Protein AF-A0A7E5X077-F1 (afdb_monomer_lite)

pLDDT: mean 80.75, std 19.99, range [24.0, 97.94]

Secondary structure (DSSP, 8-state):
--------------PPP--PPPPPPPP--HHHHHHHHHHHTT---HHHHHHHHHS-HHHHHHHHHHTHHHHHHHHTS----THHHHHHHHHHHHHHT-S-HHHHHHHHHHHHTSTHHHHHHHHHHHGGG---GGGGHHHHH-HHHHHHHHHHHHHHHHHH-HHHIIIIIHHHHHHIIIIIHHHHHHHH-----HHHHHHHHHHHHHHHHHHHHHHHHHHHHHHH-----TTSPPSS-GGGS-SSPPHHHHTTPPP--PPP--SS--SSHHHHHHHHHHHHHHHHHHHHHHHHHHHHH-TT-S--SS-----SEEEEEEEEETTEEEEEEEE-TTT-TTGGGS-TTT--TT-TT-EEEE-SSTTSS-EEEEEEE--HHHHHTTEEEEEETTTTT---

InterPro domains:
  IPR057373 ZNFX1 domain [PF25396] (303-385)

Structure (mmCIF, N/CA/C/O backbone):
data_AF-A0A7E5X077-F1
#
_entry.id   AF-A0A7E5X077-F1
#
loop_
_atom_site.group_PDB
_atom_site.id
_atom_site.type_symbol
_atom_site.label_atom_id
_atom_site.label_alt_id
_atom_site.label_comp_id
_atom_site.label_asym_id
_atom_site.label_entity_id
_atom_site.label_seq_id
_atom_site.pdbx_PDB_ins_code
_atom_site.Cartn_x
_atom_site.Cartn_y
_atom_site.Cartn_z
_atom_site.occupancy
_atom_site.B_iso_or_equiv
_atom_site.auth_seq_id
_atom_site.auth_comp_id
_atom_site.auth_asym_id
_atom_site.auth_atom_id
_atom_site.pdbx_PDB_model_num
ATOM 1 N N . MET A 1 1 ? -39.818 -52.164 -75.917 1.00 30.83 1 MET A N 1
ATOM 2 C CA . MET A 1 1 ? -39.003 -53.339 -75.539 1.00 30.83 1 MET A CA 1
ATOM 3 C C . MET A 1 1 ? -37.627 -52.846 -75.105 1.00 30.83 1 MET A C 1
ATOM 5 O O . MET A 1 1 ? -37.094 -51.993 -75.797 1.00 30.83 1 MET A O 1
ATOM 9 N N . PHE A 1 2 ? -37.184 -53.292 -73.920 1.00 27.59 2 PHE A N 1
ATOM 10 C CA . PHE A 1 2 ? -35.877 -53.177 -73.228 1.00 27.59 2 PHE A CA 1
ATOM 11 C C . PHE A 1 2 ? -34.797 -52.234 -73.817 1.00 27.59 2 PHE A C 1
ATOM 13 O O . PHE A 1 2 ? -34.389 -52.393 -74.955 1.00 27.59 2 PHE A O 1
ATOM 20 N N . SER A 1 3 ? -34.415 -51.160 -73.100 1.00 25.28 3 SER A N 1
ATOM 21 C CA . SER A 1 3 ? -33.284 -51.082 -72.127 1.00 25.28 3 SER A CA 1
ATOM 22 C C . SER A 1 3 ? -31.911 -51.091 -72.828 1.00 25.28 3 SER A C 1
ATOM 24 O O . SER A 1 3 ? -31.659 -51.975 -73.623 1.00 25.28 3 SER A O 1
ATOM 26 N N . SER A 1 4 ? -30.941 -50.197 -72.610 1.00 26.70 4 SER A N 1
ATOM 27 C CA . SER A 1 4 ? -30.730 -49.156 -71.596 1.00 26.70 4 SER A CA 1
ATOM 28 C C . SER A 1 4 ? -29.609 -48.207 -72.076 1.00 26.70 4 SER A C 1
ATOM 30 O O . SER A 1 4 ? -28.494 -48.650 -72.323 1.00 26.70 4 SER A O 1
ATOM 32 N N . ARG A 1 5 ? -29.980 -46.923 -72.226 1.00 29.06 5 ARG A N 1
ATOM 33 C CA . ARG A 1 5 ? -29.255 -45.621 -72.156 1.00 29.06 5 ARG A CA 1
ATOM 34 C C . ARG A 1 5 ? -27.719 -45.699 -71.971 1.00 29.06 5 ARG A C 1
ATOM 36 O O . ARG A 1 5 ? -27.280 -46.231 -70.962 1.00 29.06 5 ARG A O 1
ATOM 43 N N . GLY A 1 6 ? -26.835 -45.189 -72.842 1.00 28.83 6 GLY A N 1
ATOM 44 C CA . GLY A 1 6 ? -26.849 -43.981 -73.697 1.00 28.83 6 GLY A CA 1
ATOM 45 C C . GLY A 1 6 ? -26.054 -42.857 -72.997 1.00 28.83 6 GLY A C 1
ATOM 46 O O . GLY A 1 6 ? -26.571 -42.310 -72.031 1.00 28.83 6 GLY A O 1
ATOM 47 N N . ALA A 1 7 ? -24.744 -42.681 -73.262 1.00 28.83 7 ALA A N 1
ATOM 48 C CA . ALA A 1 7 ? -24.135 -41.818 -74.311 1.00 28.83 7 ALA A CA 1
ATOM 49 C C . ALA A 1 7 ? -24.302 -40.309 -73.985 1.00 28.83 7 ALA A C 1
ATOM 51 O O . ALA A 1 7 ? -25.375 -39.917 -73.555 1.00 28.83 7 ALA A O 1
ATOM 52 N N . THR A 1 8 ? -23.373 -39.355 -74.127 1.00 28.45 8 THR A N 1
ATOM 53 C CA . THR A 1 8 ? -22.079 -39.182 -74.824 1.00 28.45 8 THR A CA 1
ATOM 54 C C . THR A 1 8 ? -21.565 -37.777 -74.439 1.00 28.45 8 THR A C 1
ATOM 56 O O . THR A 1 8 ? -22.370 -36.860 -74.329 1.00 28.45 8 THR A O 1
ATOM 59 N N . GLY A 1 9 ? -20.255 -37.553 -74.305 1.00 27.02 9 GLY A N 1
ATOM 60 C CA . GLY A 1 9 ? -19.552 -36.605 -75.192 1.00 27.02 9 GLY A CA 1
ATOM 61 C C . GLY A 1 9 ? -19.178 -35.235 -74.572 1.00 27.02 9 GLY A C 1
ATOM 62 O O . GLY A 1 9 ? -19.733 -34.872 -73.540 1.00 27.02 9 GLY A O 1
ATOM 63 N N . PRO A 1 10 ? -18.196 -34.500 -75.145 1.00 42.25 10 PRO A N 1
ATOM 64 C CA . PRO A 1 10 ? -17.281 -33.637 -74.385 1.00 42.25 10 PRO A CA 1
ATOM 65 C C . PRO A 1 10 ? -17.287 -32.135 -74.774 1.00 42.25 10 PRO A C 1
ATOM 67 O O . PRO A 1 10 ? -17.895 -31.734 -75.759 1.00 42.25 10 PRO A O 1
ATOM 70 N N . ASN A 1 11 ? -16.462 -31.365 -74.044 1.00 26.38 11 ASN A N 1
ATOM 71 C CA . ASN A 1 11 ? -15.830 -30.063 -74.351 1.00 26.38 11 ASN A CA 1
ATOM 72 C C . ASN A 1 11 ? -16.384 -28.735 -73.773 1.00 26.38 11 ASN A C 1
ATOM 74 O O . ASN A 1 11 ? -17.397 -28.198 -74.196 1.00 26.38 11 ASN A O 1
ATOM 78 N N . ARG A 1 12 ? -15.470 -28.138 -72.984 1.00 26.08 12 ARG A N 1
ATOM 79 C CA . ARG A 1 12 ? -15.014 -26.731 -72.888 1.00 26.08 12 ARG A CA 1
ATOM 80 C C . ARG A 1 12 ? -15.735 -25.692 -72.010 1.00 26.08 12 ARG A C 1
ATOM 82 O O . ARG A 1 12 ? -16.865 -25.296 -72.239 1.00 26.08 12 ARG A O 1
ATOM 89 N N . CYS A 1 13 ? -14.872 -25.117 -71.155 1.00 26.48 13 CYS A N 1
ATOM 90 C CA . CYS A 1 13 ? -14.863 -23.794 -70.518 1.00 26.48 13 CYS A CA 1
ATOM 91 C C . CYS A 1 13 ? -15.958 -23.464 -69.495 1.00 26.48 13 CYS A C 1
ATOM 93 O O . CYS A 1 13 ? -17.077 -23.168 -69.878 1.00 26.48 13 CYS A O 1
ATOM 95 N N . GLN A 1 14 ? -15.561 -23.310 -68.219 1.00 25.11 14 GLN A N 1
ATOM 96 C CA . GLN A 1 14 ? -15.784 -22.092 -67.413 1.00 25.11 14 GLN A CA 1
ATOM 97 C C . GLN A 1 14 ? -15.168 -22.208 -66.000 1.00 25.11 14 GLN A C 1
ATOM 99 O O . GLN A 1 14 ? -15.144 -23.274 -65.393 1.00 25.11 14 GLN A O 1
ATOM 104 N N . LYS A 1 15 ? -14.639 -21.083 -65.497 1.00 27.06 15 LYS A N 1
ATOM 105 C CA . LYS A 1 15 ? -14.131 -20.886 -64.124 1.00 27.06 15 LYS A CA 1
ATOM 106 C C . LYS A 1 15 ? -15.259 -21.095 -63.093 1.00 27.06 15 LYS A C 1
ATOM 108 O O . LYS A 1 15 ? -16.351 -20.584 -63.345 1.00 27.06 15 LYS A O 1
ATOM 113 N N . PRO A 1 16 ? -15.026 -21.679 -61.902 1.00 26.81 16 PRO A N 1
ATOM 114 C CA . PRO A 1 16 ? -16.047 -21.691 -60.861 1.00 26.81 16 PRO A CA 1
ATOM 115 C C . PRO A 1 16 ? -16.062 -20.362 -60.094 1.00 26.81 16 PRO A C 1
ATOM 117 O O . PRO A 1 16 ? -15.083 -19.975 -59.454 1.00 26.81 16 PRO A O 1
ATOM 120 N N . ARG A 1 17 ? -17.207 -19.674 -60.152 1.00 24.77 17 ARG A N 1
ATOM 121 C CA . ARG A 1 17 ? -17.640 -18.674 -59.170 1.00 24.77 17 ARG A CA 1
ATOM 122 C C . ARG A 1 17 ? -18.177 -19.393 -57.925 1.00 24.77 17 ARG A C 1
ATOM 124 O O . ARG A 1 17 ? -18.950 -20.333 -58.049 1.00 24.77 17 ARG A O 1
ATOM 131 N N . SER A 1 18 ? -17.765 -18.892 -56.759 1.00 28.34 18 SER A N 1
ATOM 132 C CA . SER A 1 18 ? -18.556 -18.664 -55.535 1.00 28.34 18 SER A CA 1
ATOM 133 C C . SER A 1 18 ? -19.915 -19.372 -55.433 1.00 28.34 18 SER A C 1
ATOM 135 O O . SER A 1 18 ? -20.841 -19.007 -56.157 1.00 28.34 18 SER A O 1
ATOM 137 N N . ASN A 1 19 ? -20.091 -20.198 -54.396 1.00 25.52 19 ASN A N 1
ATOM 138 C CA . ASN A 1 19 ? -21.376 -20.265 -53.705 1.00 25.52 19 ASN A CA 1
ATOM 139 C C . ASN A 1 19 ? -21.199 -20.424 -52.189 1.00 25.52 19 ASN A C 1
ATOM 141 O O . ASN A 1 19 ? -20.496 -21.308 -51.706 1.00 25.52 19 ASN A O 1
ATOM 145 N N . TYR A 1 20 ? -21.836 -19.501 -51.473 1.00 26.70 20 TYR A N 1
ATOM 146 C CA . TYR A 1 20 ? -21.917 -19.393 -50.026 1.00 26.70 20 TYR A CA 1
ATOM 147 C C . TYR A 1 20 ? -22.714 -20.565 -49.437 1.00 26.70 20 TYR A C 1
ATOM 149 O O . TYR A 1 20 ? -23.857 -20.797 -49.825 1.00 26.70 20 TYR A O 1
ATOM 157 N N . GLY A 1 21 ? -22.128 -21.263 -48.462 1.00 26.84 21 GLY A N 1
ATOM 158 C CA . GLY A 1 21 ? -22.829 -22.182 -47.567 1.00 26.84 21 GLY A CA 1
ATOM 159 C C . GLY A 1 21 ? -23.153 -21.482 -46.248 1.00 26.84 21 GLY A C 1
ATOM 160 O O . GLY A 1 21 ? -22.253 -21.057 -45.528 1.00 26.84 21 GLY A O 1
ATOM 161 N N . VAL A 1 22 ? -24.443 -21.338 -45.959 1.00 26.89 22 VAL A N 1
ATOM 162 C CA . VAL A 1 22 ? -24.997 -20.767 -44.725 1.00 26.89 22 VAL A CA 1
ATOM 163 C C . VAL A 1 22 ? -24.711 -21.713 -43.551 1.00 26.89 22 VAL A C 1
ATOM 165 O O . VAL A 1 22 ? -25.198 -22.840 -43.534 1.00 26.89 22 VAL A O 1
ATOM 168 N N . ILE A 1 23 ? -23.939 -21.254 -42.562 1.00 29.33 23 ILE A N 1
ATOM 169 C CA . ILE A 1 23 ? -23.726 -21.953 -41.285 1.00 29.33 23 ILE A CA 1
ATOM 170 C C . ILE A 1 23 ? -24.745 -21.409 -40.275 1.00 29.33 23 ILE A C 1
ATOM 172 O O . ILE A 1 23 ? -24.734 -20.219 -39.960 1.00 29.33 23 ILE A O 1
ATOM 176 N N . GLN A 1 24 ? -25.636 -22.272 -39.781 1.00 26.70 24 GLN A N 1
ATOM 177 C CA . GLN A 1 24 ? -26.568 -21.946 -38.698 1.00 26.70 24 GLN A CA 1
ATOM 178 C C . GLN A 1 24 ? -25.836 -21.847 -37.343 1.00 26.70 24 GLN A C 1
ATOM 180 O O . GLN A 1 24 ? -24.891 -22.603 -37.103 1.00 26.70 24 GLN A O 1
ATOM 185 N N . PRO A 1 25 ? -26.257 -20.944 -36.437 1.00 27.36 25 PRO A N 1
ATOM 186 C CA . PRO A 1 25 ? -25.553 -20.698 -35.187 1.00 27.36 25 PRO A CA 1
ATOM 187 C C . PRO A 1 25 ? -25.829 -21.777 -34.131 1.00 27.36 25 PRO A C 1
ATOM 189 O O . PRO A 1 25 ? -26.972 -22.111 -33.814 1.00 27.36 25 PRO A O 1
ATOM 192 N N . ILE A 1 26 ? -24.741 -22.278 -33.546 1.00 29.42 26 ILE A N 1
ATOM 193 C CA . ILE A 1 26 ? -24.720 -23.133 -32.356 1.00 29.42 26 ILE A CA 1
ATOM 194 C C . ILE A 1 26 ? -25.269 -22.329 -31.165 1.00 29.42 26 ILE A C 1
ATOM 196 O O . ILE A 1 26 ? -24.827 -21.212 -30.897 1.00 29.42 26 ILE A O 1
ATOM 200 N N . ARG A 1 27 ? -26.250 -22.905 -30.457 1.00 29.94 27 ARG A N 1
ATOM 201 C CA . ARG A 1 27 ? -26.945 -22.306 -29.306 1.00 29.94 27 ARG A CA 1
ATOM 202 C C . ARG A 1 27 ? -25.979 -21.858 -28.199 1.00 29.94 27 ARG A C 1
ATOM 204 O O . ARG A 1 27 ? -25.172 -22.637 -27.697 1.00 29.94 27 ARG A O 1
ATOM 211 N N . GLN A 1 28 ? -26.157 -20.607 -27.779 1.00 36.97 28 GLN A N 1
ATOM 212 C CA . GLN A 1 28 ? -25.585 -19.977 -26.591 1.00 36.97 28 GLN A CA 1
ATOM 213 C C . GLN A 1 28 ? -26.101 -20.663 -25.316 1.00 36.97 28 GLN A C 1
ATOM 215 O O . GLN A 1 28 ? -27.213 -20.406 -24.874 1.00 36.97 28 GLN A O 1
ATOM 220 N N . SER A 1 29 ? -25.305 -21.538 -24.705 1.00 33.62 29 SER A N 1
ATOM 221 C CA . SER A 1 29 ? -25.555 -22.030 -23.334 1.00 33.62 29 SER A CA 1
ATOM 222 C C . SER A 1 29 ? -24.324 -21.924 -22.420 1.00 33.62 29 SER A C 1
ATOM 224 O O . SER A 1 29 ? -24.421 -22.122 -21.210 1.00 33.62 29 SER A O 1
ATOM 226 N N . GLY A 1 30 ? -23.163 -21.547 -22.974 1.00 34.47 30 GLY A N 1
ATOM 227 C CA . GLY A 1 30 ? -21.917 -21.320 -22.229 1.00 34.47 30 GLY A CA 1
ATOM 228 C C . GLY A 1 30 ? -21.680 -19.872 -21.775 1.00 34.47 30 GLY A C 1
ATOM 229 O O . GLY A 1 30 ? -20.906 -19.643 -20.845 1.00 34.47 30 GLY A O 1
ATOM 230 N N . GLU A 1 31 ? -22.343 -18.883 -22.387 1.00 35.81 31 GLU A N 1
ATOM 231 C CA . GLU A 1 31 ? -22.110 -17.463 -22.074 1.00 35.81 31 GLU A CA 1
ATOM 232 C C . GLU A 1 31 ? -22.793 -17.009 -20.776 1.00 35.81 31 GLU A C 1
ATOM 234 O O . GLU A 1 31 ? -22.213 -16.210 -20.042 1.00 35.81 31 GLU A O 1
ATOM 239 N N . GLU A 1 32 ? -23.968 -17.550 -20.438 1.00 35.41 32 GLU A N 1
ATOM 240 C CA . GLU A 1 32 ? -24.675 -17.197 -19.197 1.00 35.41 32 GLU A CA 1
ATOM 241 C C . GLU A 1 32 ? -23.926 -17.694 -17.957 1.00 35.41 32 GLU A C 1
ATOM 243 O O . GLU A 1 32 ? -23.646 -16.902 -17.061 1.00 35.41 32 GLU A O 1
ATOM 248 N N . LYS A 1 33 ? -23.460 -18.952 -17.945 1.00 34.44 33 LYS A N 1
ATOM 249 C CA . LYS A 1 33 ? -22.672 -19.495 -16.821 1.00 34.44 33 LYS A CA 1
ATOM 250 C C . LYS A 1 33 ? -21.322 -18.783 -16.636 1.00 34.44 33 LYS A C 1
ATOM 252 O O . LYS A 1 33 ? -20.856 -18.632 -15.509 1.00 34.44 33 LYS A O 1
ATOM 257 N N . SER A 1 34 ? -20.699 -18.307 -17.721 1.00 41.44 34 SER A N 1
ATOM 258 C CA . SER A 1 34 ? -19.436 -17.549 -17.667 1.00 41.44 34 SER A CA 1
ATOM 259 C C . SER A 1 34 ? -19.626 -16.097 -17.202 1.00 41.44 34 SER A C 1
ATOM 261 O O . SER A 1 34 ? -18.782 -15.565 -16.475 1.00 41.44 34 SER A O 1
ATOM 263 N N . ARG A 1 35 ? -20.738 -15.449 -17.582 1.00 36.91 35 ARG A N 1
ATOM 264 C CA . ARG A 1 35 ? -21.105 -14.106 -17.097 1.00 36.91 35 ARG A CA 1
ATOM 265 C C . ARG A 1 35 ? -21.478 -14.120 -15.619 1.00 36.91 35 ARG A C 1
ATOM 267 O O . ARG A 1 35 ? -21.004 -13.255 -14.887 1.00 36.91 35 ARG A O 1
ATOM 274 N N . ASP A 1 36 ? -22.225 -15.128 -15.185 1.00 42.16 36 ASP A N 1
ATOM 275 C CA . ASP A 1 36 ? -22.678 -15.280 -13.801 1.00 42.16 36 ASP A CA 1
ATOM 276 C C . ASP A 1 36 ? -21.492 -15.570 -12.849 1.00 42.16 36 ASP A C 1
ATOM 278 O O . ASP A 1 36 ? -21.379 -14.992 -11.767 1.00 42.16 36 ASP A O 1
ATOM 282 N N . TYR A 1 37 ? -20.493 -16.342 -13.304 1.00 44.81 37 TYR A N 1
ATOM 283 C CA . TYR A 1 37 ? -19.230 -16.532 -12.572 1.00 44.81 37 TYR A CA 1
ATOM 284 C C . TYR A 1 37 ? -18.387 -15.242 -12.490 1.00 44.81 37 TYR A C 1
ATOM 286 O O . TYR A 1 37 ? -17.864 -14.915 -11.427 1.00 44.81 37 TYR A O 1
ATOM 294 N N . LYS A 1 38 ? -18.294 -14.460 -13.579 1.00 48.19 38 LYS A N 1
ATOM 295 C CA . LYS A 1 38 ? -17.571 -13.167 -13.613 1.00 48.19 38 LYS A CA 1
ATOM 296 C C . LYS A 1 38 ? -18.278 -12.029 -12.864 1.00 48.19 38 LYS A C 1
ATOM 298 O O . LYS A 1 38 ? -17.622 -11.054 -12.502 1.00 48.19 38 LYS A O 1
ATOM 303 N N . GLN A 1 39 ? -19.595 -12.103 -12.664 1.00 48.09 39 GLN A N 1
ATOM 304 C CA . GLN A 1 39 ? -20.345 -11.149 -11.837 1.00 48.09 39 GLN A CA 1
ATOM 305 C C . GLN A 1 39 ? -20.201 -11.467 -10.344 1.00 48.09 39 GLN A C 1
ATOM 307 O O . GLN A 1 39 ? -19.998 -10.547 -9.552 1.00 48.09 39 GLN A O 1
ATOM 312 N N . ARG A 1 40 ? -20.196 -12.753 -9.961 1.00 48.66 40 ARG A N 1
ATOM 313 C CA . ARG A 1 40 ? -19.988 -13.191 -8.567 1.00 48.66 40 ARG A CA 1
ATOM 314 C C . ARG A 1 40 ? -18.615 -12.824 -7.994 1.00 48.66 40 ARG A C 1
ATOM 316 O O . ARG A 1 40 ? -18.499 -12.668 -6.783 1.00 48.66 40 ARG A O 1
ATOM 323 N N . THR A 1 41 ? -17.587 -12.655 -8.828 1.00 52.75 41 THR A N 1
ATOM 324 C CA . THR A 1 41 ? -16.236 -12.265 -8.379 1.00 52.75 41 THR A CA 1
ATOM 325 C C . THR A 1 41 ? -16.053 -10.764 -8.159 1.00 52.75 41 THR A C 1
ATOM 327 O O . THR A 1 41 ? -15.031 -10.370 -7.608 1.00 52.75 41 THR A O 1
ATOM 330 N N . LYS A 1 42 ? -17.007 -9.915 -8.571 1.00 61.38 42 LYS A N 1
ATOM 331 C CA . LYS A 1 42 ? -16.860 -8.447 -8.509 1.00 61.38 42 LYS A CA 1
ATOM 332 C C . LYS A 1 42 ? -17.555 -7.779 -7.333 1.00 61.38 42 LYS A C 1
ATOM 334 O O . LYS A 1 42 ? -17.272 -6.615 -7.061 1.00 61.38 42 LYS A O 1
ATOM 339 N N . TYR A 1 43 ? -18.451 -8.490 -6.657 1.00 72.38 43 TYR A N 1
ATOM 340 C CA . TYR A 1 43 ? -19.315 -7.928 -5.629 1.00 72.38 43 TYR A CA 1
ATOM 341 C C . TYR A 1 43 ? -19.374 -8.845 -4.406 1.00 72.38 43 TYR A C 1
ATOM 343 O O . TYR A 1 43 ? -19.609 -10.048 -4.536 1.00 72.38 43 TYR A O 1
ATOM 351 N N . ILE A 1 44 ? -19.174 -8.277 -3.214 1.00 79.94 44 ILE A N 1
ATOM 352 C CA . ILE A 1 44 ? -19.495 -8.944 -1.948 1.00 79.94 44 ILE A CA 1
ATOM 353 C C . ILE A 1 44 ? -20.841 -8.381 -1.484 1.00 79.94 44 ILE A C 1
ATOM 355 O O . ILE A 1 44 ? -20.916 -7.193 -1.171 1.00 79.94 44 ILE A O 1
ATOM 359 N N . PRO A 1 45 ? -21.907 -9.199 -1.433 1.00 85.62 45 PRO A N 1
ATOM 360 C CA . PRO A 1 45 ? -23.162 -8.780 -0.828 1.00 85.62 45 PRO A CA 1
ATOM 361 C C . PRO A 1 45 ? -22.946 -8.331 0.613 1.00 85.62 45 PRO A C 1
ATOM 363 O O . PRO A 1 45 ? -22.167 -8.953 1.335 1.00 85.62 45 PRO A O 1
ATOM 366 N N . PHE A 1 46 ? -23.691 -7.315 1.058 1.00 87.25 46 PHE A N 1
ATOM 367 C CA . PHE A 1 46 ? -23.633 -6.836 2.445 1.00 87.25 46 PHE A CA 1
ATOM 368 C C . PHE A 1 46 ? -23.736 -7.988 3.453 1.00 87.25 46 PHE A C 1
ATOM 370 O O . PHE A 1 46 ? -22.950 -8.059 4.388 1.00 87.25 46 PHE A O 1
ATOM 377 N N . LYS A 1 47 ? -24.645 -8.941 3.204 1.00 88.12 47 LYS A N 1
ATOM 378 C CA . LYS A 1 47 ? -24.819 -10.123 4.051 1.00 88.12 47 LYS A CA 1
ATOM 379 C C . LYS A 1 47 ? -23.559 -10.984 4.126 1.00 88.12 47 LYS A C 1
ATOM 381 O O . LYS A 1 47 ? -23.163 -11.385 5.203 1.00 88.12 47 LYS A O 1
ATOM 386 N N . THR A 1 48 ? -22.882 -11.200 3.001 1.00 88.50 48 THR A N 1
ATOM 387 C CA . THR A 1 48 ? -21.622 -11.951 2.981 1.00 88.50 48 THR A CA 1
ATOM 388 C C . THR A 1 48 ? -20.511 -11.214 3.728 1.00 88.50 48 THR A C 1
ATOM 390 O O . THR A 1 48 ? -19.713 -11.859 4.396 1.00 88.50 48 THR A O 1
ATOM 393 N N . LEU A 1 49 ? -20.447 -9.881 3.633 1.00 91.31 49 LEU A N 1
ATOM 394 C CA . LEU A 1 49 ? -19.485 -9.092 4.407 1.00 91.31 49 LEU A CA 1
ATOM 395 C C . LEU A 1 49 ? -19.778 -9.194 5.911 1.00 91.31 49 LEU A C 1
ATOM 397 O O . LEU A 1 49 ? -18.860 -9.397 6.697 1.00 91.31 49 LEU A O 1
ATOM 401 N N . GLU A 1 50 ? -21.055 -9.128 6.288 1.00 92.06 50 GLU A N 1
ATOM 402 C CA . GLU A 1 50 ? -21.531 -9.321 7.659 1.00 92.06 50 GLU A CA 1
ATOM 403 C C . GLU A 1 50 ? -21.214 -10.728 8.189 1.00 92.06 50 GLU A C 1
ATOM 405 O O . GLU A 1 50 ? -20.735 -10.864 9.310 1.00 92.06 50 GLU A O 1
ATOM 410 N N . ASP A 1 51 ? -21.404 -11.772 7.380 1.00 92.00 51 ASP A N 1
ATOM 411 C CA . ASP A 1 51 ? -21.095 -13.155 7.759 1.00 92.00 51 ASP A CA 1
ATOM 412 C C . ASP A 1 51 ? -19.584 -13.369 7.956 1.00 92.00 51 ASP A C 1
ATOM 414 O O . ASP A 1 51 ? -19.168 -14.112 8.845 1.00 92.00 51 ASP A O 1
ATOM 418 N N . ILE A 1 52 ? -18.745 -12.712 7.145 1.00 91.88 52 ILE A N 1
ATOM 419 C CA . ILE A 1 52 ? -17.286 -12.742 7.326 1.00 91.88 52 ILE A CA 1
ATOM 420 C C . ILE A 1 52 ? -16.899 -11.988 8.598 1.00 91.88 52 ILE A C 1
ATOM 422 O O . ILE A 1 52 ? -16.101 -12.505 9.377 1.00 91.88 52 ILE A O 1
ATOM 426 N N . ALA A 1 53 ? -17.470 -10.800 8.813 1.00 91.50 53 ALA A N 1
ATOM 427 C CA . ALA A 1 53 ? -17.204 -9.994 9.994 1.00 91.50 53 ALA A CA 1
ATOM 428 C C . ALA A 1 53 ? -17.610 -10.727 11.270 1.00 91.50 53 ALA A C 1
ATOM 430 O O . ALA A 1 53 ? -16.810 -10.773 12.184 1.00 91.50 53 ALA A O 1
ATOM 431 N N . ARG A 1 54 ? -18.773 -11.391 11.312 1.00 89.12 54 ARG A N 1
ATOM 432 C CA . ARG A 1 54 ? -19.257 -12.147 12.484 1.00 89.12 54 ARG A CA 1
ATOM 433 C C . ARG A 1 54 ? -18.638 -13.533 12.650 1.00 89.12 54 ARG A C 1
ATOM 435 O O . ARG A 1 54 ? -18.751 -14.118 13.723 1.00 89.12 54 ARG A O 1
ATOM 442 N N . GLY A 1 55 ? -18.013 -14.068 11.606 1.00 88.62 55 GLY A N 1
ATOM 443 C CA . GLY A 1 55 ? -17.382 -15.384 11.631 1.00 88.62 55 GLY A CA 1
ATOM 444 C C . GLY A 1 55 ? -16.130 -15.457 12.513 1.00 88.62 55 GLY A C 1
ATOM 445 O O . GLY A 1 55 ? -15.725 -14.484 13.156 1.00 88.62 55 GLY A O 1
ATOM 446 N N . ASP A 1 56 ? -15.496 -16.630 12.517 1.00 87.12 56 ASP A N 1
ATOM 447 C CA . ASP A 1 56 ? -14.236 -16.865 13.229 1.00 87.12 56 ASP A CA 1
ATOM 448 C C . ASP A 1 56 ? -13.119 -15.929 12.726 1.00 87.12 56 ASP A C 1
ATOM 450 O O . ASP A 1 56 ? -12.937 -15.735 11.517 1.00 87.12 56 ASP A O 1
ATOM 454 N N . ALA A 1 57 ? -12.357 -15.362 13.664 1.00 82.31 57 ALA A N 1
ATOM 455 C CA . ALA A 1 57 ? -11.200 -14.524 13.382 1.00 82.31 57 ALA A CA 1
ATOM 456 C C . ALA A 1 57 ? -10.112 -15.271 12.593 1.00 82.31 57 ALA A C 1
ATOM 458 O O . ALA A 1 57 ? -9.473 -14.669 11.728 1.00 82.31 57 ALA A O 1
ATOM 459 N N . GLN A 1 58 ? -9.936 -16.577 12.826 1.00 84.31 58 GLN A N 1
ATOM 460 C CA . GLN A 1 58 ? -8.937 -17.386 12.116 1.00 84.31 58 GLN A CA 1
ATOM 461 C C . GLN A 1 58 ? -9.263 -17.528 10.621 1.00 84.31 58 GLN A C 1
ATOM 463 O O . GLN A 1 58 ? -8.367 -17.507 9.775 1.00 84.31 58 GLN A O 1
ATOM 468 N N . ASP A 1 59 ? -10.553 -17.572 10.288 1.00 88.12 59 ASP A N 1
ATOM 469 C CA . ASP A 1 59 ? -11.041 -17.727 8.919 1.00 88.12 59 ASP A CA 1
ATOM 470 C C . ASP A 1 59 ? -11.150 -16.407 8.149 1.00 88.12 59 ASP A C 1
ATOM 472 O O . ASP A 1 59 ? -11.209 -16.414 6.912 1.00 88.12 59 ASP A O 1
ATOM 476 N N . ALA A 1 60 ? -11.248 -15.274 8.853 1.00 89.62 60 ALA A N 1
ATOM 477 C CA . ALA A 1 60 ? -11.567 -13.977 8.259 1.00 89.62 60 ALA A CA 1
ATOM 478 C C . ALA A 1 60 ? -10.601 -13.626 7.116 1.00 89.62 60 ALA A C 1
ATOM 480 O O . ALA A 1 60 ? -11.029 -13.291 6.007 1.00 89.62 60 ALA A O 1
ATOM 481 N N . LEU A 1 61 ? -9.295 -13.802 7.343 1.00 89.75 61 LEU A N 1
ATOM 482 C CA . LEU A 1 61 ? -8.268 -13.531 6.338 1.00 89.75 61 LEU A CA 1
ATOM 483 C C . LEU A 1 61 ? -8.408 -14.429 5.102 1.00 89.75 61 LEU A C 1
ATOM 485 O O . LEU A 1 61 ? -8.318 -13.940 3.974 1.00 89.75 61 LEU A O 1
ATOM 489 N N . GLN A 1 62 ? -8.659 -15.727 5.288 1.00 90.00 62 GLN A N 1
ATOM 490 C CA . GLN A 1 62 ? -8.817 -16.662 4.174 1.00 90.00 62 GLN A CA 1
ATOM 491 C C . GLN A 1 62 ? -10.077 -16.342 3.358 1.00 90.00 62 GLN A C 1
ATOM 493 O O . GLN A 1 62 ? -10.020 -16.285 2.127 1.00 90.00 62 GLN A O 1
ATOM 498 N N . LYS A 1 63 ? -11.205 -16.067 4.028 1.00 89.88 63 LYS A N 1
ATOM 499 C CA . LYS A 1 63 ? -12.479 -15.705 3.384 1.00 89.88 63 LYS A CA 1
ATOM 500 C C . LYS A 1 63 ? -12.358 -14.416 2.569 1.00 89.88 63 LYS A C 1
ATOM 502 O O . LYS A 1 63 ? -12.831 -14.377 1.431 1.00 89.88 63 LYS A O 1
ATOM 507 N N . ILE A 1 64 ? -11.672 -13.401 3.100 1.00 91.50 64 ILE A N 1
ATOM 508 C CA . ILE A 1 64 ? -11.395 -12.157 2.370 1.00 91.50 64 ILE A CA 1
ATOM 509 C C . ILE A 1 64 ? -10.442 -12.396 1.207 1.00 91.50 64 ILE A C 1
ATOM 511 O O . ILE A 1 64 ? -10.704 -11.921 0.104 1.00 91.50 64 ILE A O 1
ATOM 515 N N . ASN A 1 65 ? -9.370 -13.164 1.398 1.00 87.50 65 ASN A N 1
ATOM 516 C CA . ASN A 1 65 ? -8.398 -13.390 0.333 1.00 87.50 65 ASN A CA 1
ATOM 517 C C . ASN A 1 65 ? -8.996 -14.186 -0.844 1.00 87.50 65 ASN A C 1
ATOM 519 O O . ASN A 1 65 ? -8.686 -13.892 -1.998 1.00 87.50 65 ASN A O 1
ATOM 523 N N . ASN A 1 66 ? -9.931 -15.105 -0.578 1.00 87.88 66 ASN A N 1
ATOM 524 C CA . ASN A 1 66 ? -10.702 -15.803 -1.614 1.00 87.88 66 ASN A CA 1
ATOM 525 C C . ASN A 1 66 ? -11.572 -14.856 -2.460 1.00 87.88 66 ASN A C 1
ATOM 527 O O . ASN A 1 66 ? -11.881 -15.162 -3.610 1.00 87.88 66 ASN A O 1
ATOM 531 N N . ARG A 1 67 ? -11.970 -13.703 -1.908 1.00 86.50 67 ARG A N 1
ATOM 532 C CA . ARG A 1 67 ? -12.782 -12.672 -2.577 1.00 86.50 67 ARG A CA 1
ATOM 533 C C . ARG A 1 67 ? -12.066 -11.321 -2.628 1.00 86.50 67 ARG A C 1
ATOM 535 O O . ARG A 1 67 ? -12.709 -10.274 -2.564 1.00 86.50 67 ARG A O 1
ATOM 542 N N . ARG A 1 68 ? -10.734 -11.342 -2.759 1.00 87.19 68 ARG A N 1
ATOM 543 C CA . ARG A 1 68 ? -9.887 -10.150 -2.612 1.00 87.19 68 ARG A CA 1
ATOM 544 C C . ARG A 1 68 ? -10.292 -9.017 -3.548 1.00 87.19 68 ARG A C 1
ATOM 546 O O . ARG A 1 68 ? -10.413 -7.892 -3.093 1.00 87.19 68 ARG A O 1
ATOM 553 N N . GLU A 1 69 ? -10.527 -9.308 -4.827 1.00 84.88 69 GLU A N 1
ATOM 554 C CA . GLU A 1 69 ? -10.925 -8.295 -5.819 1.00 84.88 69 GLU A CA 1
ATOM 555 C C . GLU A 1 69 ? -12.223 -7.589 -5.403 1.00 84.88 69 GLU A C 1
ATOM 557 O O . GLU A 1 69 ? -12.286 -6.364 -5.363 1.00 84.88 69 GLU A O 1
ATOM 562 N N . ALA A 1 70 ? -13.238 -8.358 -5.010 1.00 87.50 70 ALA A N 1
ATOM 563 C CA . ALA A 1 70 ? -14.517 -7.813 -4.581 1.00 87.50 70 ALA A CA 1
ATOM 564 C C . ALA A 1 70 ? -14.409 -7.008 -3.274 1.00 87.50 70 ALA A C 1
ATOM 566 O O . ALA A 1 70 ? -15.065 -5.978 -3.144 1.00 87.50 70 ALA A O 1
ATOM 567 N N . PHE A 1 71 ? -13.568 -7.441 -2.328 1.00 93.00 71 PHE A N 1
ATOM 568 C CA . PHE A 1 71 ? -13.296 -6.677 -1.108 1.00 93.00 71 PHE A CA 1
ATOM 569 C C . PHE A 1 71 ? -12.568 -5.365 -1.421 1.00 93.00 71 PHE A C 1
ATOM 571 O O . PHE A 1 71 ? -12.978 -4.309 -0.945 1.00 93.00 71 PHE A O 1
ATOM 578 N N . MET A 1 72 ? -11.548 -5.415 -2.286 1.00 92.00 72 MET A N 1
ATOM 579 C CA . MET A 1 72 ? -10.800 -4.232 -2.712 1.00 92.00 72 MET A CA 1
ATOM 580 C C . MET A 1 72 ? -11.678 -3.218 -3.457 1.00 92.00 72 MET A C 1
ATOM 582 O O . MET A 1 72 ? -11.486 -2.017 -3.289 1.00 92.00 72 MET A O 1
ATOM 586 N N . ASN A 1 73 ? -12.683 -3.675 -4.209 1.00 89.62 73 ASN A N 1
ATOM 587 C CA . ASN A 1 73 ? -13.662 -2.786 -4.841 1.00 89.62 73 ASN A CA 1
ATOM 588 C C . ASN A 1 73 ? -14.514 -2.023 -3.814 1.00 89.62 73 ASN A C 1
ATOM 590 O O . ASN A 1 73 ? -14.855 -0.873 -4.066 1.00 89.62 73 ASN A O 1
ATOM 594 N N . ILE A 1 74 ? -14.850 -2.634 -2.671 1.00 91.56 74 ILE A N 1
ATOM 595 C CA . ILE A 1 74 ? -15.628 -1.976 -1.606 1.00 91.56 74 ILE A CA 1
ATOM 596 C C . ILE A 1 74 ? -14.796 -0.882 -0.942 1.00 91.56 74 ILE A C 1
ATOM 598 O O . ILE A 1 74 ? -15.246 0.250 -0.827 1.00 91.56 74 ILE A O 1
ATOM 602 N N . VAL A 1 75 ? -13.573 -1.214 -0.529 1.00 93.00 75 VAL A N 1
ATOM 603 C CA . VAL A 1 75 ? -12.685 -0.276 0.180 1.00 93.00 75 VAL A CA 1
ATOM 604 C C . VAL A 1 75 ? -12.115 0.808 -0.749 1.00 93.00 75 VAL A C 1
ATOM 606 O O . VAL A 1 75 ? -11.765 1.889 -0.289 1.00 93.00 75 VAL A O 1
ATOM 609 N N . GLY A 1 76 ? -12.051 0.543 -2.058 1.00 88.81 76 GLY A N 1
ATOM 610 C CA . GLY A 1 76 ? -11.600 1.482 -3.088 1.00 88.81 76 GLY A CA 1
ATOM 611 C C . GLY A 1 76 ? -12.704 2.298 -3.767 1.00 88.81 76 GLY A C 1
ATOM 612 O O . GLY A 1 76 ? -12.405 2.995 -4.729 1.00 88.81 76 GLY A O 1
ATOM 613 N N . SER A 1 77 ? -13.961 2.203 -3.322 1.00 88.31 77 SER A N 1
ATOM 614 C CA . SER A 1 77 ? -15.080 2.997 -3.855 1.00 88.31 77 SER A CA 1
ATOM 615 C C . SER A 1 77 ? -15.686 3.885 -2.762 1.00 88.31 77 SER A C 1
ATOM 617 O O . SER A 1 77 ? -15.508 3.593 -1.578 1.00 88.31 77 SER A O 1
ATOM 619 N N . PRO A 1 78 ? -16.429 4.949 -3.118 1.00 88.62 78 PRO A N 1
ATOM 620 C CA . PRO A 1 78 ? -17.280 5.655 -2.163 1.00 88.62 78 PRO A CA 1
ATOM 621 C C . PRO A 1 78 ? -18.264 4.692 -1.481 1.00 88.62 78 PRO A C 1
ATOM 623 O O . PRO A 1 78 ? -18.811 3.794 -2.125 1.00 88.62 78 PRO A O 1
ATOM 626 N N . ILE A 1 79 ? -18.470 4.867 -0.174 1.00 90.00 79 ILE A N 1
ATOM 627 C CA . ILE A 1 79 ? -19.288 3.977 0.656 1.00 90.00 79 ILE A CA 1
ATOM 628 C C . ILE A 1 79 ? -20.530 4.737 1.126 1.00 90.00 79 ILE A C 1
ATOM 630 O O . ILE A 1 79 ? -20.448 5.549 2.042 1.00 90.00 79 ILE A O 1
ATOM 634 N N . ASP A 1 80 ? -21.686 4.431 0.535 1.00 86.56 80 ASP A N 1
ATOM 635 C CA . ASP A 1 80 ? -22.956 5.083 0.896 1.00 86.56 80 ASP A CA 1
ATOM 636 C C . ASP A 1 80 ? -23.568 4.515 2.190 1.00 86.56 80 ASP A C 1
ATOM 638 O O . ASP A 1 80 ? -24.220 5.220 2.960 1.00 86.56 80 ASP A O 1
ATOM 642 N N . LYS A 1 81 ? -23.381 3.211 2.444 1.00 90.50 81 LYS A N 1
ATOM 643 C CA . LYS A 1 81 ? -23.925 2.531 3.629 1.00 90.50 81 LYS A CA 1
ATOM 644 C C . LYS A 1 81 ? -22.885 2.492 4.747 1.00 90.50 81 LYS A C 1
ATOM 646 O O . LYS A 1 81 ? -21.946 1.702 4.681 1.00 90.50 81 LYS A O 1
ATOM 651 N N . HIS A 1 82 ? -23.096 3.277 5.802 1.00 93.50 82 HIS A N 1
ATOM 652 C CA . HIS A 1 82 ? -22.120 3.455 6.883 1.00 93.50 82 HIS A CA 1
ATOM 653 C C . HIS A 1 82 ? -21.802 2.172 7.669 1.00 93.50 82 HIS A C 1
ATOM 655 O O . HIS A 1 82 ? -20.658 1.989 8.073 1.00 93.50 82 HIS A O 1
ATOM 661 N N . ASP A 1 83 ? -22.753 1.236 7.786 1.00 94.50 83 ASP A N 1
ATOM 662 C CA . ASP A 1 83 ? -22.503 -0.094 8.373 1.00 94.50 83 ASP A CA 1
ATOM 663 C C . ASP A 1 83 ? -21.304 -0.822 7.728 1.00 94.50 83 ASP A C 1
ATOM 665 O O . ASP A 1 83 ? -20.663 -1.656 8.363 1.00 94.50 83 ASP A O 1
ATOM 669 N N . ILE A 1 84 ? -20.975 -0.525 6.464 1.00 94.88 84 ILE A N 1
ATOM 670 C CA . ILE A 1 84 ? -19.814 -1.117 5.788 1.00 94.88 84 ILE A CA 1
ATOM 671 C C . ILE A 1 84 ? -18.507 -0.701 6.476 1.00 94.88 84 ILE A C 1
ATOM 673 O O . ILE A 1 84 ? -17.616 -1.538 6.588 1.00 94.88 84 ILE A O 1
ATOM 677 N N . PHE A 1 85 ? -18.383 0.531 6.987 1.00 96.38 85 PHE A N 1
ATOM 678 C CA . PHE A 1 85 ? -17.191 0.943 7.741 1.00 96.38 85 PHE A CA 1
ATOM 679 C C . PHE A 1 85 ? -17.014 0.102 9.004 1.00 96.38 85 PHE A C 1
ATOM 681 O O . PHE A 1 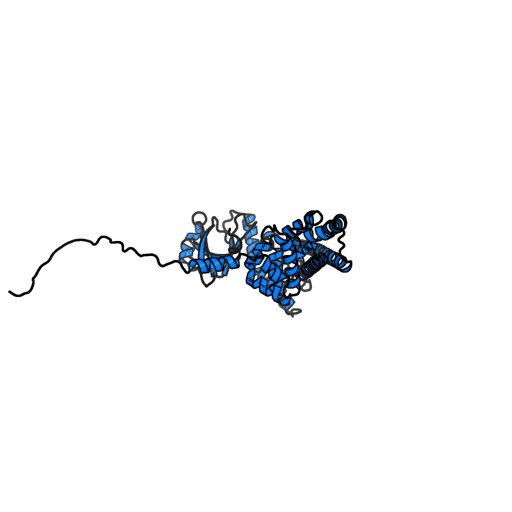85 ? -15.902 -0.342 9.287 1.00 96.38 85 PHE A O 1
ATOM 688 N N . VAL A 1 86 ? -18.111 -0.166 9.718 1.00 97.00 86 VAL A N 1
ATOM 689 C CA . VAL A 1 86 ? -18.115 -0.995 10.930 1.00 97.00 86 VAL A CA 1
ATOM 690 C C . VAL A 1 86 ? -17.640 -2.410 10.609 1.00 97.00 86 VAL A C 1
ATOM 692 O O . VAL A 1 86 ? -16.702 -2.902 11.232 1.00 97.00 86 VAL A O 1
ATOM 695 N N . LEU A 1 87 ? -18.217 -3.024 9.570 1.00 96.75 87 LEU A N 1
ATOM 696 C CA . LEU A 1 87 ? -17.854 -4.375 9.140 1.00 96.75 87 LEU A CA 1
ATOM 697 C C . LEU A 1 87 ? -16.404 -4.464 8.650 1.00 96.75 87 LEU A C 1
ATOM 699 O O . LEU A 1 87 ? -15.705 -5.420 8.970 1.00 96.75 87 LEU A O 1
ATOM 703 N N . VAL A 1 88 ? -15.931 -3.482 7.875 1.00 96.69 88 VAL A N 1
ATOM 704 C CA . VAL A 1 88 ? -14.547 -3.475 7.382 1.00 96.69 88 VAL A CA 1
ATOM 705 C C . VAL A 1 88 ? -13.561 -3.325 8.541 1.00 96.69 88 VAL A C 1
ATOM 707 O O . VAL A 1 88 ? -12.575 -4.055 8.572 1.00 96.69 88 VAL A O 1
ATOM 710 N N . ILE A 1 89 ? -13.825 -2.446 9.513 1.00 97.62 89 ILE A N 1
ATOM 711 C CA . ILE A 1 89 ? -12.970 -2.293 10.701 1.00 97.62 89 ILE A CA 1
ATOM 712 C C . ILE A 1 89 ? -12.954 -3.564 11.556 1.00 97.62 89 ILE A C 1
ATOM 714 O O . ILE A 1 89 ? -11.883 -3.985 11.992 1.00 97.62 89 ILE A O 1
ATOM 718 N N . GLU A 1 90 ? -14.097 -4.225 11.740 1.00 97.00 90 GLU A N 1
ATOM 719 C CA . GLU A 1 90 ? -14.168 -5.515 12.437 1.00 97.00 90 GLU A CA 1
ATOM 720 C C . GLU A 1 90 ? -13.347 -6.598 11.719 1.00 97.00 90 GLU A C 1
ATOM 722 O O . GLU A 1 90 ? -12.538 -7.292 12.338 1.00 97.00 90 GLU A O 1
ATOM 727 N N . ILE A 1 91 ? -13.483 -6.704 10.395 1.00 96.38 91 ILE A N 1
ATOM 728 C CA . ILE A 1 91 ? -12.708 -7.647 9.579 1.00 96.38 91 ILE A CA 1
ATOM 729 C C . ILE A 1 91 ? -11.210 -7.354 9.678 1.00 96.38 91 ILE A C 1
ATOM 731 O O . ILE A 1 91 ? -10.419 -8.279 9.848 1.00 96.38 91 ILE A O 1
ATOM 735 N N . LEU A 1 92 ? -10.805 -6.086 9.575 1.00 96.19 92 LEU A N 1
ATOM 736 C CA . LEU A 1 92 ? -9.401 -5.687 9.659 1.00 96.19 92 LEU A CA 1
ATOM 737 C C . LEU A 1 92 ? -8.809 -5.970 11.040 1.00 96.19 92 LEU A C 1
ATOM 739 O O . LEU A 1 92 ? -7.692 -6.473 11.119 1.00 96.19 92 LEU A O 1
ATOM 743 N N . SER A 1 93 ? -9.570 -5.734 12.109 1.00 96.44 93 SER A N 1
ATOM 744 C CA . SER A 1 93 ? -9.176 -6.102 13.470 1.00 96.44 93 SER A CA 1
ATOM 745 C C . SER A 1 93 ? -8.965 -7.613 13.614 1.00 96.44 93 SER A C 1
ATOM 747 O O . SER A 1 93 ? -7.939 -8.043 14.138 1.00 96.44 93 SER A O 1
ATOM 749 N N . LYS A 1 94 ? -9.865 -8.439 13.065 1.00 94.88 94 LYS A N 1
ATOM 750 C CA . LYS A 1 94 ? -9.700 -9.905 13.047 1.00 94.88 94 LYS A CA 1
ATOM 751 C C . LYS A 1 94 ? -8.494 -10.347 12.220 1.00 94.88 94 LYS A C 1
ATOM 753 O O . LYS A 1 94 ? -7.755 -11.242 12.624 1.00 94.88 94 LYS A O 1
ATOM 758 N N . VAL A 1 95 ? -8.265 -9.698 11.077 1.00 93.31 95 VAL A N 1
ATOM 759 C CA . VAL A 1 95 ? -7.080 -9.923 10.240 1.00 93.31 95 VAL A CA 1
ATOM 760 C C . VAL A 1 95 ? -5.799 -9.600 11.008 1.00 93.31 95 VAL A C 1
ATOM 762 O O . VAL A 1 95 ? -4.837 -10.353 10.863 1.00 93.31 95 VAL A O 1
ATOM 765 N N . SER A 1 96 ? -5.778 -8.557 11.845 1.00 90.62 96 SER A N 1
ATOM 766 C CA . SER A 1 96 ? -4.621 -8.217 12.685 1.00 90.62 96 SER A CA 1
ATOM 767 C C . SER A 1 96 ? -4.186 -9.379 13.585 1.00 90.62 96 SER A C 1
ATOM 769 O O . SER A 1 96 ? -2.994 -9.665 13.694 1.00 90.62 96 SER A O 1
ATOM 771 N N . SER A 1 97 ? -5.143 -10.132 14.132 1.00 88.56 97 SER A N 1
ATOM 772 C CA . SER A 1 97 ? -4.890 -11.308 14.978 1.00 88.56 97 SER A CA 1
ATOM 773 C C . SER A 1 97 ? -4.485 -12.579 14.214 1.00 88.56 97 SER A C 1
ATOM 775 O O . SER A 1 97 ? -4.240 -13.615 14.829 1.00 88.56 97 SER A O 1
ATOM 777 N N . SER A 1 98 ? -4.415 -12.543 12.880 1.00 90.06 98 SER A N 1
ATOM 778 C CA . SER A 1 98 ? -4.101 -13.722 12.067 1.00 90.06 98 SER A CA 1
ATOM 779 C C . SER A 1 98 ? -2.618 -14.129 12.160 1.00 90.06 98 SER A C 1
ATOM 781 O O . SER A 1 98 ? -1.742 -13.260 12.063 1.00 90.06 98 SER A O 1
ATOM 783 N N . PRO A 1 99 ? -2.301 -15.442 12.236 1.00 87.25 99 PRO A N 1
ATOM 784 C CA . PRO A 1 99 ? -0.919 -15.931 12.236 1.00 87.25 99 PRO A CA 1
ATOM 785 C C . PRO A 1 99 ? -0.245 -15.840 10.855 1.00 87.25 99 PRO A C 1
ATOM 787 O O . PRO A 1 99 ? 0.977 -15.938 10.751 1.00 87.25 99 PRO A O 1
ATOM 790 N N . PHE A 1 100 ? -1.006 -15.641 9.772 1.00 87.62 100 PHE A N 1
ATOM 791 C CA . PHE A 1 100 ? -0.473 -15.596 8.407 1.00 87.62 100 PHE A CA 1
ATOM 792 C C . PHE A 1 100 ? 0.104 -14.215 8.072 1.00 87.62 100 PHE A C 1
ATOM 794 O O . PHE A 1 100 ? -0.499 -13.437 7.328 1.00 87.62 100 PHE A O 1
ATOM 801 N N . VAL A 1 101 ? 1.294 -13.921 8.606 1.00 84.12 101 VAL A N 1
ATOM 802 C CA . VAL A 1 101 ? 1.953 -12.604 8.525 1.00 84.12 101 VAL A CA 1
ATOM 803 C C . VAL A 1 101 ? 2.007 -12.048 7.099 1.00 84.12 101 VAL A C 1
ATOM 805 O O . VAL A 1 101 ? 1.621 -10.905 6.888 1.00 84.12 101 VAL A O 1
ATOM 808 N N . GLU A 1 102 ? 2.417 -12.834 6.099 1.00 82.38 102 GLU A N 1
ATOM 809 C CA . GLU A 1 102 ? 2.559 -12.340 4.718 1.00 82.38 102 GLU A CA 1
ATOM 810 C C . GLU A 1 102 ? 1.219 -11.894 4.108 1.00 82.38 102 GLU A C 1
ATOM 812 O O . GLU A 1 102 ? 1.103 -10.795 3.558 1.00 82.38 102 GLU A O 1
ATOM 817 N N . LEU A 1 103 ? 0.181 -12.726 4.237 1.00 85.56 103 LEU A N 1
ATOM 818 C CA . LEU A 1 103 ? -1.150 -12.422 3.710 1.00 85.56 103 LEU A CA 1
ATOM 819 C C . LEU A 1 103 ? -1.809 -11.267 4.473 1.00 85.56 103 LEU A C 1
ATOM 821 O O . LEU A 1 103 ? -2.421 -10.403 3.837 1.00 85.56 103 LEU A O 1
ATOM 825 N N . LYS A 1 104 ? -1.637 -11.233 5.803 1.00 89.12 104 LYS A N 1
ATOM 826 C CA . LYS A 1 104 ? -2.070 -10.146 6.689 1.00 89.12 104 LYS A CA 1
ATOM 827 C C . LYS A 1 104 ? -1.461 -8.817 6.245 1.00 89.12 104 LYS A C 1
ATOM 829 O O . LYS A 1 104 ? -2.192 -7.906 5.862 1.00 89.12 104 LYS A O 1
ATOM 834 N N . CYS A 1 105 ? -0.131 -8.745 6.204 1.00 86.50 105 CYS A N 1
ATOM 835 C CA . CYS A 1 105 ? 0.635 -7.577 5.776 1.00 86.50 105 CYS A CA 1
ATOM 836 C C . CYS A 1 105 ? 0.168 -7.067 4.412 1.00 86.50 105 CYS A C 1
ATOM 838 O O . CYS A 1 105 ? -0.178 -5.898 4.257 1.00 86.50 105 CYS A O 1
ATOM 840 N N . LYS A 1 106 ? 0.077 -7.963 3.426 1.00 86.00 106 LYS A N 1
ATOM 841 C CA . LYS A 1 106 ? -0.344 -7.603 2.073 1.00 86.00 106 LYS A CA 1
ATOM 842 C C . LYS A 1 106 ? -1.758 -7.017 2.033 1.00 86.00 106 LYS A C 1
ATOM 844 O O . LYS A 1 106 ? -2.015 -6.101 1.261 1.00 86.00 106 LYS A O 1
ATOM 849 N N . LEU A 1 107 ? -2.708 -7.572 2.787 1.00 90.56 107 LEU A N 1
ATOM 850 C CA . LEU A 1 107 ? -4.082 -7.060 2.827 1.00 90.56 107 LEU A CA 1
ATOM 851 C C . LEU A 1 107 ? -4.158 -5.685 3.501 1.00 90.56 107 LEU A C 1
ATOM 853 O O . LEU A 1 107 ? -4.769 -4.781 2.939 1.00 90.56 107 LEU A O 1
ATOM 857 N N . ILE A 1 108 ? -3.500 -5.520 4.651 1.00 90.50 108 ILE A N 1
ATOM 858 C CA . ILE A 1 108 ? -3.469 -4.252 5.392 1.00 90.50 108 ILE A CA 1
ATOM 859 C C . ILE A 1 108 ? -2.928 -3.122 4.504 1.00 90.50 108 ILE A C 1
ATOM 861 O O . ILE A 1 108 ? -3.551 -2.068 4.392 1.00 90.50 108 ILE A O 1
ATOM 865 N N . LEU A 1 109 ? -1.817 -3.357 3.802 1.00 86.75 109 LEU A N 1
ATOM 866 C CA . LEU A 1 109 ? -1.240 -2.360 2.898 1.00 86.75 109 LEU A CA 1
ATOM 867 C C . LEU A 1 109 ? -2.140 -2.023 1.720 1.00 86.75 109 LEU A C 1
ATOM 869 O O . LEU A 1 109 ? -2.251 -0.852 1.369 1.00 86.75 109 LEU A O 1
ATOM 873 N N . ASP A 1 110 ? -2.749 -3.027 1.086 1.00 89.00 110 ASP A N 1
ATOM 874 C CA . ASP A 1 110 ? -3.644 -2.794 -0.047 1.00 89.00 110 ASP A CA 1
ATOM 875 C C . ASP A 1 110 ? -4.815 -1.898 0.384 1.00 89.00 110 ASP A C 1
ATOM 877 O O . ASP A 1 110 ? -5.159 -0.958 -0.330 1.00 89.00 110 ASP A O 1
ATOM 881 N N . VAL A 1 111 ? -5.359 -2.112 1.588 1.00 92.62 111 VAL A N 1
ATOM 882 C CA . VAL A 1 111 ? -6.409 -1.260 2.163 1.00 92.62 111 VAL A CA 1
ATOM 883 C C . VAL A 1 111 ? -5.891 0.147 2.465 1.00 92.62 111 VAL A C 1
ATOM 885 O O . VAL A 1 111 ? -6.512 1.119 2.039 1.00 92.62 111 VAL A O 1
ATOM 888 N N . CYS A 1 112 ? -4.729 0.296 3.105 1.00 90.56 112 CYS A N 1
ATOM 889 C CA . CYS A 1 112 ? -4.115 1.612 3.336 1.00 90.56 112 CYS A CA 1
ATOM 890 C C . CYS A 1 112 ? -3.728 2.339 2.032 1.00 90.56 112 CYS A C 1
ATOM 892 O O . CYS A 1 112 ? -3.563 3.560 2.017 1.00 90.56 112 CYS A O 1
ATOM 894 N N . ASN A 1 113 ? -3.547 1.608 0.931 1.00 86.62 113 ASN A N 1
ATOM 895 C CA . ASN A 1 113 ? -3.276 2.151 -0.398 1.00 86.62 113 ASN A CA 1
ATOM 896 C C . ASN A 1 113 ? -4.532 2.424 -1.231 1.00 86.62 113 ASN A C 1
ATOM 898 O O . ASN A 1 113 ? -4.407 3.019 -2.300 1.00 86.62 113 ASN A O 1
ATOM 902 N N . SER A 1 114 ? -5.706 2.035 -0.740 1.00 90.94 114 SER A N 1
ATOM 903 C CA . SER A 1 114 ? -7.006 2.362 -1.325 1.00 90.94 114 SER A CA 1
ATOM 904 C C . SER A 1 114 ? -7.569 3.680 -0.776 1.00 90.94 114 SER A C 1
ATOM 906 O O . SER A 1 114 ? -6.980 4.305 0.110 1.00 90.94 114 SER A O 1
ATOM 908 N N . ASP A 1 115 ? -8.749 4.068 -1.258 1.00 91.62 115 ASP A N 1
ATOM 909 C CA . ASP A 1 115 ? -9.479 5.257 -0.795 1.00 91.62 115 ASP A CA 1
ATOM 910 C C . ASP A 1 115 ? -10.171 5.063 0.569 1.00 91.62 115 ASP A C 1
ATOM 912 O O . ASP A 1 115 ? -10.814 5.977 1.088 1.00 91.62 115 ASP A O 1
ATOM 916 N N . PHE A 1 116 ? -9.997 3.900 1.205 1.00 96.25 116 PHE A N 1
ATOM 917 C CA . PHE A 1 116 ? -10.642 3.571 2.472 1.00 96.25 116 PHE A CA 1
ATOM 918 C C . PHE A 1 116 ? -10.277 4.505 3.621 1.00 96.25 116 PHE A C 1
ATOM 920 O O . PHE A 1 116 ? -11.168 4.942 4.335 1.00 96.25 116 PHE A O 1
ATOM 927 N N . ILE A 1 117 ? -8.992 4.821 3.819 1.00 95.88 117 ILE A N 1
ATOM 928 C CA . ILE A 1 117 ? -8.558 5.671 4.942 1.00 95.88 117 ILE A CA 1
ATOM 929 C C . ILE A 1 117 ? -9.142 7.094 4.823 1.00 95.88 117 ILE A C 1
ATOM 931 O O . ILE A 1 117 ? -9.715 7.574 5.803 1.00 95.88 117 ILE A O 1
ATOM 935 N N . PRO A 1 118 ? -9.087 7.765 3.652 1.00 94.50 118 PRO A N 1
ATOM 936 C CA . PRO A 1 118 ? -9.825 9.009 3.430 1.00 94.50 118 PRO A CA 1
ATOM 937 C C . PRO A 1 118 ? -11.336 8.887 3.677 1.00 94.50 118 PRO A C 1
ATOM 939 O O . PRO A 1 118 ? -11.901 9.717 4.388 1.00 94.50 118 PRO A O 1
ATOM 942 N N . ASN A 1 119 ? -11.984 7.843 3.148 1.00 95.38 119 ASN A N 1
ATOM 943 C CA . ASN A 1 119 ? -13.426 7.635 3.314 1.00 95.38 119 ASN A CA 1
ATOM 944 C C . ASN A 1 119 ? -13.809 7.411 4.786 1.00 95.38 119 ASN A C 1
ATOM 946 O O . ASN A 1 119 ? -14.783 7.987 5.264 1.00 95.38 119 ASN A O 1
ATOM 950 N N . LEU A 1 120 ? -13.010 6.633 5.521 1.00 97.12 120 LEU A N 1
ATOM 951 C CA . LEU A 1 120 ? -13.187 6.377 6.948 1.00 97.12 120 LEU A CA 1
ATOM 952 C C . LEU A 1 120 ? -13.021 7.661 7.763 1.00 97.12 120 LEU A C 1
ATOM 954 O O . LEU A 1 120 ? -13.794 7.901 8.685 1.00 97.12 120 LEU A O 1
ATOM 958 N N . ARG A 1 121 ? -12.047 8.512 7.414 1.00 96.31 121 ARG A N 1
ATOM 959 C CA . ARG A 1 121 ? -11.867 9.816 8.065 1.00 96.31 121 ARG A CA 1
ATOM 960 C C . ARG A 1 121 ? -13.101 10.700 7.893 1.00 96.31 121 ARG A C 1
ATOM 962 O O . ARG A 1 121 ? -13.535 11.302 8.871 1.00 96.31 121 ARG A O 1
ATOM 969 N N . ASN A 1 122 ? -13.653 10.774 6.682 1.00 94.69 122 ASN A N 1
ATOM 970 C CA . ASN A 1 122 ? -14.855 11.566 6.411 1.00 94.69 122 ASN A CA 1
ATOM 971 C C . ASN A 1 122 ? -16.039 11.032 7.225 1.00 94.69 122 ASN A C 1
ATOM 973 O O . ASN A 1 122 ? -16.641 11.780 7.988 1.00 94.69 122 ASN A O 1
ATOM 977 N N . TYR A 1 123 ? -16.269 9.717 7.172 1.00 95.38 123 TYR A N 1
ATOM 978 C CA . TYR A 1 123 ? -17.290 9.049 7.979 1.00 95.38 123 TYR A CA 1
ATOM 979 C C . TYR A 1 123 ? -17.162 9.369 9.477 1.00 95.38 123 TYR A C 1
ATOM 981 O O . TYR A 1 123 ? -18.149 9.746 10.100 1.00 95.38 123 TYR A O 1
ATOM 989 N N . LEU A 1 124 ? -15.959 9.274 10.056 1.00 96.25 124 LEU A N 1
ATOM 990 C CA . LEU A 1 124 ? -15.723 9.563 11.477 1.00 96.25 124 LEU A CA 1
ATOM 991 C C . LEU A 1 124 ? -15.849 11.051 11.823 1.00 96.25 124 LEU A C 1
ATOM 993 O O . LEU A 1 124 ? -16.182 11.383 12.955 1.00 96.25 124 LEU A O 1
ATOM 997 N N . THR A 1 125 ? -15.589 11.946 10.871 1.00 94.81 125 THR A N 1
ATOM 998 C CA . THR A 1 125 ? -15.775 13.391 11.070 1.00 94.81 125 THR A CA 1
ATOM 999 C C . THR A 1 125 ? -17.261 13.745 11.121 1.00 94.81 125 THR A C 1
ATOM 1001 O O . THR A 1 125 ? -17.657 14.577 11.932 1.00 94.81 125 THR A O 1
ATOM 1004 N N . ASP A 1 126 ? -18.084 13.078 10.308 1.00 93.56 126 ASP A N 1
ATOM 1005 C CA . ASP A 1 126 ? -19.530 13.312 10.248 1.00 93.56 126 ASP A CA 1
ATOM 1006 C C . ASP A 1 126 ? -20.297 12.577 11.358 1.00 93.56 126 ASP A C 1
ATOM 1008 O O . ASP A 1 126 ? -21.361 13.029 11.781 1.00 93.56 126 ASP A O 1
ATOM 1012 N N . LEU A 1 127 ? -19.754 11.456 11.851 1.00 94.81 127 LEU A N 1
ATOM 1013 C CA . LEU A 1 127 ? -20.383 10.562 12.828 1.00 94.81 127 LEU A CA 1
ATOM 1014 C C . LEU A 1 127 ? -20.988 11.263 14.064 1.00 94.81 127 LEU A C 1
ATOM 1016 O O . LEU A 1 127 ? -22.119 10.913 14.410 1.00 94.81 127 LEU A O 1
ATOM 1020 N N . PRO A 1 128 ? -20.327 12.252 14.708 1.00 94.88 128 PRO A N 1
ATOM 1021 C CA . PRO A 1 128 ? -20.875 12.940 15.878 1.00 94.88 128 PRO A CA 1
ATOM 1022 C C . PRO A 1 128 ? -22.087 13.832 15.586 1.00 94.88 128 PRO A C 1
ATOM 1024 O O . PRO A 1 128 ? -22.766 14.255 16.515 1.00 94.88 128 PRO A O 1
ATOM 1027 N N . TYR A 1 129 ? -22.340 14.170 14.321 1.00 93.38 129 TYR A N 1
ATOM 1028 C CA . TYR A 1 129 ? -23.404 15.093 13.909 1.00 93.38 129 TYR A CA 1
ATOM 1029 C C . TYR A 1 129 ? -24.598 14.361 13.274 1.00 93.38 129 TYR A C 1
ATOM 1031 O O . TYR A 1 129 ? -25.508 14.981 12.716 1.00 93.38 129 TYR A O 1
ATOM 1039 N N . VAL A 1 130 ? -24.611 13.025 13.332 1.00 90.62 130 VAL A N 1
ATOM 1040 C CA . VAL A 1 130 ? -25.652 12.204 12.712 1.00 90.62 130 VAL A CA 1
ATOM 1041 C C . VAL A 1 130 ? -26.912 12.177 13.576 1.00 90.62 130 VAL A C 1
ATOM 1043 O O . VAL A 1 130 ? -26.984 11.515 14.608 1.00 90.62 130 VAL A O 1
ATOM 1046 N N . ASN A 1 131 ? -27.974 12.799 13.068 1.00 83.25 131 ASN A N 1
ATOM 1047 C CA . ASN A 1 131 ? -29.303 12.724 13.683 1.00 83.25 131 ASN A CA 1
ATOM 1048 C C . ASN A 1 131 ? -30.046 11.422 13.329 1.00 83.25 131 ASN A C 1
ATOM 1050 O O . ASN A 1 131 ? -30.796 10.880 14.140 1.00 83.25 131 ASN A O 1
ATOM 1054 N N . ASN A 1 132 ? -29.851 10.900 12.110 1.00 85.38 132 ASN A N 1
ATOM 1055 C CA . ASN A 1 132 ? -30.531 9.693 11.634 1.00 85.38 132 ASN A CA 1
ATOM 1056 C C . ASN A 1 132 ? -29.621 8.461 11.703 1.00 85.38 132 ASN A C 1
ATOM 1058 O O . ASN A 1 132 ? -28.754 8.250 10.855 1.00 85.38 132 ASN A O 1
ATOM 1062 N N . LYS A 1 133 ? -29.895 7.596 12.678 1.00 87.94 133 LYS A N 1
ATOM 1063 C CA . LYS A 1 133 ? -29.092 6.406 12.982 1.00 87.94 133 LYS A CA 1
ATOM 1064 C C . LYS A 1 133 ? -29.336 5.207 12.048 1.00 87.94 133 LYS A C 1
ATOM 1066 O O . LYS A 1 133 ? -28.542 4.272 12.055 1.00 87.94 133 LYS A O 1
ATOM 1071 N N . LYS A 1 134 ? -30.370 5.243 11.193 1.00 83.31 134 LYS A N 1
ATOM 1072 C CA . LYS A 1 134 ? -30.825 4.084 10.390 1.00 83.31 134 LYS A CA 1
ATOM 1073 C C . LYS A 1 134 ? -29.790 3.523 9.409 1.00 83.31 134 LYS A C 1
ATOM 1075 O O . LYS A 1 134 ? -29.846 2.337 9.093 1.00 83.31 134 LYS A O 1
ATOM 1080 N N . ASN A 1 135 ? -28.874 4.353 8.911 1.00 82.31 135 ASN A N 1
ATOM 1081 C CA . ASN A 1 135 ? -27.857 3.935 7.935 1.00 82.31 135 ASN A CA 1
ATOM 1082 C C . ASN A 1 135 ? -26.598 3.333 8.588 1.00 82.31 135 ASN A C 1
ATOM 1084 O O . ASN A 1 135 ? -25.697 2.895 7.870 1.00 82.31 135 ASN A O 1
ATOM 1088 N N . ASN A 1 136 ? -26.536 3.329 9.924 1.00 91.19 136 ASN A N 1
ATOM 1089 C CA . ASN A 1 136 ? -25.378 2.912 10.710 1.00 91.19 136 ASN A CA 1
ATOM 1090 C C . ASN A 1 136 ? -25.792 2.131 11.971 1.00 91.19 136 ASN A C 1
ATOM 1092 O O . ASN A 1 136 ? -25.332 2.411 13.079 1.00 91.19 136 ASN A O 1
ATOM 1096 N N . ASN A 1 137 ? -26.739 1.201 11.828 1.00 92.94 137 ASN A N 1
ATOM 1097 C CA . ASN A 1 137 ? -27.299 0.481 12.972 1.00 92.94 137 ASN A CA 1
ATOM 1098 C C . ASN A 1 137 ? -26.233 -0.343 13.701 1.00 92.94 137 ASN A C 1
ATOM 1100 O O . ASN A 1 137 ? -26.306 -0.473 14.916 1.00 92.94 137 ASN A O 1
ATOM 1104 N N . LEU A 1 138 ? -25.243 -0.884 12.982 1.00 93.69 138 LEU A N 1
ATOM 1105 C CA . LEU A 1 138 ? -24.197 -1.699 13.597 1.00 93.69 138 LEU A CA 1
ATOM 1106 C C . LEU A 1 138 ? -23.352 -0.884 14.580 1.00 93.69 138 LEU A C 1
ATOM 1108 O O . LEU A 1 138 ? -23.107 -1.357 15.682 1.00 93.69 138 LEU A O 1
ATOM 1112 N N . TYR A 1 139 ? -22.974 0.346 14.218 1.00 95.75 139 TYR A N 1
ATOM 1113 C CA . TYR A 1 139 ? -22.244 1.232 15.126 1.00 95.75 139 TYR A CA 1
ATOM 1114 C C . TYR A 1 139 ? -23.108 1.638 16.320 1.00 95.75 139 TYR A C 1
ATOM 1116 O O . TYR A 1 139 ? -22.678 1.544 17.462 1.00 95.75 139 TYR A O 1
ATOM 1124 N N . TRP A 1 140 ? -24.341 2.089 16.069 1.00 94.56 140 TRP A N 1
ATOM 1125 C CA . TRP A 1 140 ? -25.186 2.636 17.133 1.00 94.56 140 TRP A CA 1
ATOM 1126 C C . TRP A 1 140 ? -25.686 1.583 18.125 1.00 94.56 140 TRP A C 1
ATOM 1128 O O . TRP A 1 140 ? -26.022 1.949 19.250 1.00 94.56 140 TRP A O 1
ATOM 1138 N N . ASN A 1 141 ? -25.728 0.310 17.727 1.00 93.50 141 ASN A N 1
ATOM 1139 C CA . ASN A 1 141 ? -26.063 -0.798 18.617 1.00 93.50 141 ASN A CA 1
ATOM 1140 C C . ASN A 1 141 ? -24.888 -1.217 19.514 1.00 93.50 141 ASN A C 1
ATOM 1142 O O . ASN A 1 141 ? -25.133 -1.717 20.607 1.00 93.50 141 ASN A O 1
ATOM 1146 N N . ASP A 1 142 ? -23.644 -1.041 19.058 1.00 94.31 142 ASP A N 1
ATOM 1147 C CA . ASP A 1 142 ? -22.442 -1.451 19.791 1.00 94.31 142 ASP A CA 1
ATOM 1148 C C . ASP A 1 142 ? -21.239 -0.563 19.422 1.00 94.31 142 ASP A C 1
ATOM 1150 O O . ASP A 1 142 ? -20.415 -0.876 18.554 1.00 94.31 142 ASP A O 1
ATOM 1154 N N . GLN A 1 143 ? -21.167 0.594 20.082 1.00 95.12 143 GLN A N 1
ATOM 1155 C CA . GLN A 1 143 ? -20.119 1.588 19.842 1.00 95.12 143 GLN A CA 1
ATOM 1156 C C . GLN A 1 143 ? -18.768 1.110 20.392 1.00 95.12 143 GLN A C 1
ATOM 1158 O O . GLN A 1 143 ? -17.734 1.303 19.748 1.00 95.12 143 GLN A O 1
ATOM 1163 N N . ASP A 1 144 ? -18.771 0.440 21.547 1.00 94.19 144 ASP A N 1
ATOM 1164 C CA . ASP A 1 144 ? -17.565 -0.053 22.214 1.00 94.19 144 ASP A CA 1
ATOM 1165 C C . ASP A 1 144 ? -16.813 -1.070 21.357 1.00 94.19 144 ASP A C 1
ATOM 1167 O O . ASP A 1 144 ? -15.594 -0.962 21.181 1.00 94.19 144 ASP A O 1
ATOM 1171 N N . THR A 1 145 ? -17.527 -2.024 20.753 1.00 95.56 145 THR A N 1
ATOM 1172 C CA . THR A 1 145 ? -16.910 -3.010 19.859 1.00 95.56 145 THR A CA 1
ATOM 1173 C C . THR A 1 145 ? -16.286 -2.345 18.635 1.00 95.56 145 THR A C 1
ATOM 1175 O O . THR A 1 145 ? -15.180 -2.722 18.235 1.00 95.56 145 THR A O 1
ATOM 1178 N N . PHE A 1 146 ? -16.931 -1.326 18.055 1.00 97.31 146 PHE A N 1
ATOM 1179 C CA . PHE A 1 146 ? -16.344 -0.581 16.939 1.00 97.31 146 PHE A CA 1
ATOM 1180 C C . PHE A 1 146 ? -15.011 0.064 17.332 1.00 97.31 146 PHE A C 1
ATOM 1182 O O . PHE A 1 146 ? -14.010 -0.132 16.638 1.00 97.31 146 PHE A O 1
ATOM 1189 N N . TRP A 1 147 ? -14.971 0.795 18.450 1.00 97.31 147 TRP A N 1
ATOM 1190 C CA . TRP A 1 147 ? -13.761 1.497 18.885 1.00 97.31 147 TRP A CA 1
ATOM 1191 C C . TRP A 1 147 ? -12.650 0.546 19.329 1.00 97.31 147 TRP A C 1
ATOM 1193 O O . TRP A 1 147 ? -11.485 0.767 18.989 1.00 97.31 147 TRP A O 1
ATOM 1203 N N . LYS A 1 148 ? -12.996 -0.567 19.982 1.00 96.56 148 LYS A N 1
ATOM 1204 C CA . LYS A 1 148 ? -12.054 -1.657 20.265 1.00 96.56 148 LYS A CA 1
ATOM 1205 C C . LYS A 1 148 ? -11.413 -2.191 18.983 1.00 96.56 148 LYS A C 1
ATOM 1207 O O . LYS A 1 148 ? -10.186 -2.312 18.912 1.00 96.56 148 LYS A O 1
ATOM 1212 N N . ASN A 1 149 ? -12.222 -2.502 17.970 1.00 97.31 149 ASN A N 1
ATOM 1213 C CA . ASN A 1 149 ? -11.736 -3.028 16.692 1.00 97.31 149 ASN A CA 1
ATOM 1214 C C . ASN A 1 149 ? -10.873 -1.995 15.956 1.00 97.31 149 ASN A C 1
ATOM 1216 O O . ASN A 1 149 ? -9.809 -2.331 15.434 1.00 97.31 149 ASN A O 1
ATOM 1220 N N . PHE A 1 150 ? -11.294 -0.729 15.974 1.00 97.94 150 PHE A N 1
ATOM 1221 C CA . PHE A 1 150 ? -10.553 0.395 15.413 1.00 97.94 150 PHE A CA 1
ATOM 1222 C C . PHE A 1 150 ? -9.154 0.507 16.032 1.00 97.94 150 PHE A C 1
ATOM 1224 O O . PHE A 1 150 ? -8.155 0.468 15.314 1.00 97.94 150 PHE A O 1
ATOM 1231 N N . ILE A 1 151 ? -9.066 0.574 17.362 1.00 97.25 151 ILE A N 1
ATOM 1232 C CA . ILE A 1 151 ? -7.793 0.710 18.085 1.00 97.25 151 ILE A CA 1
ATOM 1233 C C . ILE A 1 151 ? -6.908 -0.516 17.862 1.00 97.25 151 ILE A C 1
ATOM 1235 O O . ILE A 1 151 ? -5.718 -0.371 17.600 1.00 97.25 151 ILE A O 1
ATOM 1239 N N . THR A 1 152 ? -7.488 -1.718 17.884 1.00 96.25 152 THR A N 1
ATOM 1240 C CA . THR A 1 152 ? -6.754 -2.965 17.616 1.00 96.25 152 THR A CA 1
ATOM 1241 C C . THR A 1 152 ? -6.135 -2.964 16.216 1.00 96.25 152 THR A C 1
ATOM 1243 O O . THR A 1 152 ? -4.967 -3.314 16.051 1.00 96.25 152 THR A O 1
ATOM 1246 N N . PHE A 1 153 ? -6.890 -2.545 15.196 1.00 96.56 153 PHE A N 1
ATOM 1247 C CA . PHE A 1 153 ? -6.380 -2.461 13.830 1.00 96.56 153 PHE A CA 1
ATOM 1248 C C . PHE A 1 153 ? -5.244 -1.438 13.700 1.00 96.56 153 PHE A C 1
ATOM 1250 O O . PHE A 1 153 ? -4.189 -1.768 13.156 1.00 96.56 153 PHE A O 1
ATOM 1257 N N . PHE A 1 154 ? -5.432 -0.214 14.204 1.00 96.75 154 PHE A N 1
ATOM 1258 C CA . PHE A 1 154 ? -4.416 0.834 14.082 1.00 96.75 154 PHE A CA 1
ATOM 1259 C C . PHE A 1 154 ? -3.175 0.570 14.945 1.00 96.75 154 PHE A C 1
ATOM 1261 O O . PHE A 1 154 ? -2.076 0.896 14.502 1.00 96.75 154 PHE A O 1
ATOM 1268 N N . GLY A 1 155 ? -3.313 -0.074 16.108 1.00 95.19 155 GLY A N 1
ATOM 1269 C CA . GLY A 1 155 ? -2.180 -0.521 16.925 1.00 95.19 155 GLY A CA 1
ATOM 1270 C C . GLY A 1 155 ? -1.312 -1.554 16.203 1.00 95.19 155 GLY A C 1
ATOM 1271 O O . GLY A 1 155 ? -0.093 -1.399 16.107 1.00 95.19 155 GLY A O 1
ATOM 1272 N N . GLU A 1 156 ? -1.943 -2.559 15.587 1.00 92.88 156 GLU A N 1
ATOM 1273 C CA . GLU A 1 156 ? -1.225 -3.533 14.757 1.00 92.88 156 GLU A CA 1
ATOM 1274 C C . GLU A 1 156 ? -0.577 -2.862 13.534 1.00 92.88 156 GLU A C 1
ATOM 1276 O O . GLU A 1 156 ? 0.559 -3.172 13.174 1.00 92.88 156 GLU A O 1
ATOM 1281 N N . LEU A 1 157 ? -1.272 -1.912 12.895 1.00 92.38 157 LEU A N 1
ATOM 1282 C CA . LEU A 1 157 ? -0.740 -1.180 11.746 1.00 92.38 157 LEU A CA 1
ATOM 1283 C C . LEU A 1 157 ? 0.517 -0.382 12.107 1.00 92.38 157 LEU A C 1
ATOM 1285 O O . LEU A 1 157 ? 1.466 -0.390 11.325 1.00 92.38 157 LEU A O 1
ATOM 1289 N N . VAL A 1 158 ? 0.544 0.294 13.260 1.00 92.06 158 VAL A N 1
ATOM 1290 C CA . VAL A 1 158 ? 1.742 1.019 13.715 1.00 92.06 158 VAL A CA 1
ATOM 1291 C C . VAL A 1 158 ? 2.888 0.054 13.992 1.00 92.06 158 VAL A C 1
ATOM 1293 O O . VAL A 1 158 ? 4.017 0.347 13.616 1.00 92.06 158 VAL A O 1
ATOM 1296 N N . THR A 1 159 ? 2.598 -1.121 14.548 1.00 88.81 159 THR A N 1
ATOM 1297 C CA . THR A 1 159 ? 3.616 -2.137 14.849 1.00 88.81 159 THR A CA 1
ATOM 1298 C C . THR A 1 159 ? 4.210 -2.750 13.574 1.00 88.81 159 THR A C 1
ATOM 1300 O O . THR A 1 159 ? 5.425 -2.895 13.448 1.00 88.81 159 THR A O 1
ATOM 1303 N N . ILE A 1 160 ? 3.369 -3.106 12.598 1.00 86.06 160 ILE A N 1
ATOM 1304 C CA . ILE A 1 160 ? 3.799 -3.769 11.356 1.00 86.06 160 ILE A CA 1
ATOM 1305 C C . ILE A 1 160 ? 4.360 -2.773 10.330 1.00 86.06 160 ILE A C 1
ATOM 1307 O O . ILE A 1 160 ? 5.335 -3.076 9.633 1.00 86.06 160 ILE A O 1
ATOM 1311 N N . ALA A 1 161 ? 3.711 -1.616 10.186 1.00 85.38 161 ALA A N 1
ATOM 1312 C CA . ALA A 1 161 ? 3.939 -0.652 9.113 1.00 85.38 161 ALA A CA 1
ATOM 1313 C C . ALA A 1 161 ? 4.037 0.809 9.606 1.00 85.38 161 ALA A C 1
ATOM 1315 O O . ALA A 1 161 ? 3.251 1.652 9.152 1.00 85.38 161 ALA A O 1
ATOM 1316 N N . PRO A 1 162 ? 5.013 1.152 10.474 1.00 86.56 162 PRO A N 1
ATOM 1317 C CA . PRO A 1 162 ? 5.110 2.481 11.076 1.00 86.56 162 PRO A CA 1
ATOM 1318 C C . PRO A 1 162 ? 5.079 3.648 10.074 1.00 86.56 162 PRO A C 1
ATOM 1320 O O . PRO A 1 162 ? 4.359 4.621 10.293 1.00 86.56 162 PRO A O 1
ATOM 1323 N N . SER A 1 163 ? 5.798 3.574 8.941 1.00 82.12 163 SER A N 1
ATOM 1324 C CA . SER A 1 163 ? 5.814 4.698 7.985 1.00 82.12 163 SER A CA 1
ATOM 1325 C C . SER A 1 163 ? 4.503 4.823 7.206 1.00 82.12 163 SER A C 1
ATOM 1327 O O . SER A 1 163 ? 4.029 5.945 7.021 1.00 82.12 163 SER A O 1
ATOM 1329 N N . VAL A 1 164 ? 3.858 3.718 6.812 1.00 85.62 164 VAL A N 1
ATOM 1330 C CA . VAL A 1 164 ? 2.504 3.749 6.225 1.00 85.62 164 VAL A CA 1
ATOM 1331 C C . VAL A 1 164 ? 1.507 4.360 7.209 1.00 85.62 164 VAL A C 1
ATOM 1333 O O . VAL A 1 164 ? 0.732 5.243 6.829 1.00 85.62 164 VAL A O 1
ATOM 1336 N N . ALA A 1 165 ? 1.560 3.938 8.472 1.00 90.50 165 ALA A N 1
ATOM 1337 C CA . ALA A 1 165 ? 0.708 4.447 9.536 1.00 90.50 165 ALA A CA 1
ATOM 1338 C C . ALA A 1 165 ? 0.886 5.969 9.709 1.00 90.50 165 ALA A C 1
ATOM 1340 O O . ALA A 1 165 ? -0.077 6.730 9.569 1.00 90.50 165 ALA A O 1
ATOM 1341 N N . SER A 1 166 ? 2.128 6.435 9.878 1.00 87.81 166 SER A N 1
ATOM 1342 C CA . SER A 1 166 ? 2.448 7.859 10.037 1.00 87.81 166 SER A CA 1
ATOM 1343 C C . SER A 1 166 ? 2.117 8.704 8.804 1.00 87.81 166 SER A C 1
ATOM 1345 O O . SER A 1 166 ? 1.639 9.827 8.952 1.00 87.81 166 SER A O 1
ATOM 1347 N N . LYS A 1 167 ? 2.353 8.205 7.583 1.00 85.81 167 LYS A N 1
ATOM 1348 C CA . LYS A 1 167 ? 2.128 8.979 6.347 1.00 85.81 167 LYS A CA 1
ATOM 1349 C C . LYS A 1 167 ? 0.657 9.072 5.962 1.00 85.81 167 LYS A C 1
ATOM 1351 O O . LYS A 1 167 ? 0.229 10.107 5.459 1.00 85.81 167 LYS A O 1
ATOM 1356 N N . LYS A 1 168 ? -0.107 7.991 6.148 1.00 89.38 168 LYS A N 1
ATOM 1357 C CA . LYS A 1 168 ? -1.478 7.888 5.620 1.00 89.38 168 LYS A CA 1
ATOM 1358 C C . LYS A 1 168 ? -2.563 7.992 6.678 1.00 89.38 168 LYS A C 1
ATOM 1360 O O . LYS A 1 168 ? -3.634 8.512 6.386 1.00 89.38 168 LYS A O 1
ATOM 1365 N N . CYS A 1 169 ? -2.302 7.512 7.890 1.00 94.06 169 CYS A N 1
ATOM 1366 C CA . CYS A 1 169 ? -3.331 7.371 8.921 1.00 94.06 169 CYS A CA 1
ATOM 1367 C C . CYS A 1 169 ? -3.247 8.451 10.002 1.00 94.06 169 CYS A C 1
ATOM 1369 O O . CYS A 1 169 ? -4.241 8.698 10.678 1.00 94.06 169 CYS A O 1
ATOM 1371 N N . ARG A 1 170 ? -2.115 9.157 10.127 1.00 91.62 170 ARG A N 1
ATOM 1372 C CA . ARG A 1 170 ? -1.920 10.203 11.143 1.00 91.62 170 ARG A CA 1
ATOM 1373 C C . ARG A 1 170 ? -3.039 11.242 11.174 1.00 91.62 170 ARG A C 1
ATOM 1375 O O . ARG A 1 170 ? -3.560 11.528 12.241 1.00 91.62 170 ARG A O 1
ATOM 1382 N N . ALA A 1 171 ? -3.432 11.781 10.019 1.00 93.25 171 ALA A N 1
ATOM 1383 C CA . ALA A 1 171 ? -4.492 12.790 9.953 1.00 93.25 171 ALA A CA 1
ATOM 1384 C C . ALA A 1 171 ? -5.853 12.252 10.427 1.00 93.25 171 ALA A C 1
ATOM 1386 O O . ALA A 1 171 ? -6.640 12.998 11.003 1.00 93.25 171 ALA A O 1
ATOM 1387 N N . LEU A 1 172 ? -6.125 10.964 10.193 1.00 96.56 172 LEU A N 1
ATOM 1388 C CA . LEU A 1 172 ? -7.318 10.290 10.692 1.00 96.56 172 LEU A CA 1
ATOM 1389 C C . LEU A 1 172 ? -7.239 10.118 12.214 1.00 96.56 172 LEU A C 1
ATOM 1391 O O . LEU A 1 172 ? -8.173 10.518 12.898 1.00 96.56 172 LEU A O 1
ATOM 1395 N N . ILE A 1 173 ? -6.124 9.607 12.748 1.00 96.75 173 ILE A N 1
ATOM 1396 C CA . ILE A 1 173 ? -5.942 9.416 14.198 1.00 96.75 173 ILE A CA 1
ATOM 1397 C C . ILE A 1 173 ? -5.985 10.750 14.949 1.00 96.75 173 ILE A C 1
ATOM 1399 O O . ILE A 1 173 ? -6.716 10.872 15.923 1.00 96.75 173 ILE A O 1
ATOM 1403 N N . ASP A 1 174 ? -5.288 11.780 14.460 1.00 93.88 174 ASP A N 1
ATOM 1404 C CA . ASP A 1 174 ? -5.336 13.123 15.047 1.00 93.88 174 ASP A CA 1
ATOM 1405 C C . ASP A 1 174 ? -6.768 13.687 15.045 1.00 93.88 174 ASP A C 1
ATOM 1407 O O . ASP A 1 174 ? -7.169 14.319 16.019 1.00 93.88 174 ASP A O 1
ATOM 1411 N N . SER A 1 175 ? -7.545 13.454 13.980 1.00 94.50 175 SER A N 1
ATOM 1412 C CA . SER A 1 175 ? -8.953 13.869 13.908 1.00 94.50 175 SER A CA 1
ATOM 1413 C C . SER A 1 175 ? -9.827 13.109 14.906 1.00 94.50 175 SER A C 1
ATOM 1415 O O . SER A 1 175 ? -10.712 13.690 15.524 1.00 94.50 175 SER A O 1
ATOM 1417 N N . VAL A 1 176 ? -9.588 11.811 15.089 1.00 95.19 176 VAL A N 1
ATOM 1418 C CA . VAL A 1 176 ? -10.343 11.010 16.055 1.00 95.19 176 VAL A CA 1
ATOM 1419 C C . VAL A 1 176 ? -10.060 11.475 17.480 1.00 95.19 176 VAL A C 1
ATOM 1421 O O . VAL A 1 176 ? -10.994 11.800 18.211 1.00 95.19 176 VAL A O 1
ATOM 1424 N N . SER A 1 177 ? -8.779 11.559 17.848 1.00 92.69 177 SER A N 1
ATOM 1425 C CA . SER A 1 177 ? -8.348 11.894 19.206 1.00 92.69 177 SER A CA 1
ATOM 1426 C C . SER A 1 177 ? -8.684 13.329 19.613 1.00 92.69 177 SER A C 1
ATOM 1428 O O . SER A 1 177 ? -8.930 13.570 20.787 1.00 92.69 177 SER A O 1
ATOM 1430 N N . LYS A 1 178 ? -8.649 14.295 18.682 1.00 89.31 178 LYS A N 1
ATOM 1431 C CA . LYS A 1 178 ? -8.813 15.724 19.016 1.00 89.31 178 LYS A CA 1
ATOM 1432 C C . LYS A 1 178 ? -10.233 16.250 18.879 1.00 89.31 178 LYS A C 1
ATOM 1434 O O . LYS A 1 178 ? -10.519 17.271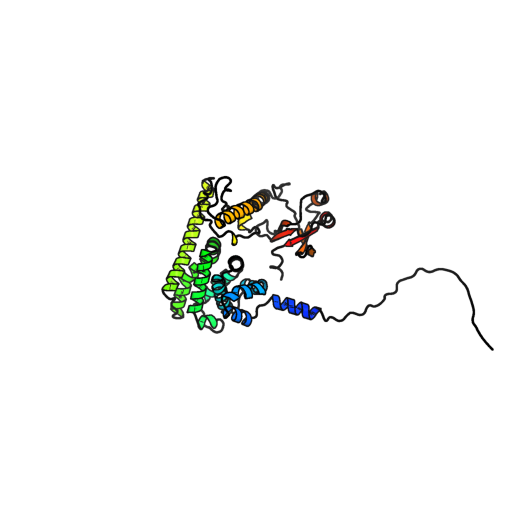 19.482 1.00 89.31 178 LYS A O 1
ATOM 1439 N N . THR A 1 179 ? -11.062 15.655 18.022 1.00 91.88 179 THR A N 1
ATOM 1440 C CA . THR A 1 179 ? -12.390 16.214 17.725 1.00 91.88 179 THR A CA 1
ATOM 1441 C C . THR A 1 179 ? -13.493 15.168 17.774 1.00 91.88 179 THR A C 1
ATOM 1443 O O . THR A 1 179 ? -14.475 15.372 18.477 1.00 91.88 179 THR A O 1
ATOM 1446 N N . CYS A 1 180 ? -13.355 14.038 17.073 1.00 94.88 180 CYS A N 1
ATOM 1447 C CA . CYS A 1 180 ? -14.443 13.057 16.940 1.00 94.88 180 CYS A CA 1
ATOM 1448 C C . CYS A 1 180 ? -14.987 12.577 18.297 1.00 94.88 180 CYS A C 1
ATOM 1450 O O . CYS A 1 180 ? -16.189 12.658 18.535 1.00 94.88 180 CYS A O 1
ATOM 1452 N N . LEU A 1 181 ? -14.107 12.112 19.192 1.00 94.62 181 LEU A N 1
ATOM 1453 C CA . LEU A 1 181 ? -14.514 11.564 20.491 1.00 94.62 181 LEU A CA 1
ATOM 1454 C C . LEU A 1 181 ? -15.124 12.629 21.413 1.00 94.62 181 LEU A C 1
ATOM 1456 O O . LEU A 1 181 ? -16.100 12.348 22.105 1.00 94.62 181 LEU A O 1
ATOM 1460 N N . GLU A 1 182 ? -14.604 13.858 21.378 1.00 93.69 182 GLU A N 1
ATOM 1461 C CA . GLU A 1 182 ? -15.156 14.977 22.147 1.00 93.69 182 GLU A CA 1
ATOM 1462 C C . GLU A 1 182 ? -16.595 15.287 21.709 1.00 93.69 182 GLU A C 1
ATOM 1464 O O . GLU A 1 182 ? -17.502 15.354 22.540 1.00 93.69 182 GLU A O 1
ATOM 1469 N N . PHE A 1 183 ? -16.836 15.400 20.399 1.00 95.12 183 PHE A N 1
ATOM 1470 C CA . PHE A 1 183 ? -18.177 15.668 19.878 1.00 95.12 183 PHE A CA 1
ATOM 1471 C C . PHE A 1 183 ? -19.131 14.475 20.032 1.00 95.12 183 PHE A C 1
ATOM 1473 O O . PHE A 1 183 ? -20.334 14.679 20.192 1.00 95.12 183 PHE A O 1
ATOM 1480 N N . LEU A 1 184 ? -18.630 13.234 20.021 1.00 94.56 184 LEU A N 1
ATOM 1481 C CA . LEU A 1 184 ? -19.443 12.051 20.325 1.00 94.56 184 LEU A CA 1
ATOM 1482 C C . LEU A 1 184 ? -19.936 12.059 21.773 1.00 94.56 184 LEU A C 1
ATOM 1484 O O . LEU A 1 184 ? -21.099 11.728 22.019 1.00 94.56 184 LEU A O 1
ATOM 1488 N N . ASN A 1 185 ? -19.089 12.485 22.709 1.00 93.50 185 ASN A N 1
ATOM 1489 C CA . ASN A 1 185 ? -19.496 12.669 24.096 1.00 93.50 185 ASN A CA 1
ATOM 1490 C C . ASN A 1 185 ? -20.567 13.768 24.204 1.00 93.50 185 ASN A C 1
ATOM 1492 O O . ASN A 1 185 ? -21.655 13.529 24.723 1.00 93.50 185 ASN A O 1
ATOM 1496 N N . GLN A 1 186 ? -20.324 14.939 23.605 1.00 94.06 186 GLN A N 1
ATOM 1497 C CA . GLN A 1 186 ? -21.253 16.077 23.665 1.00 94.06 186 GLN A CA 1
ATOM 1498 C C . GLN A 1 186 ? -22.632 15.781 23.047 1.00 94.06 186 GLN A C 1
ATOM 1500 O O . GLN A 1 186 ? -23.655 16.128 23.635 1.00 94.06 186 GLN A O 1
ATOM 1505 N N . ASN A 1 187 ? -22.678 15.141 21.874 1.00 94.12 187 ASN A N 1
ATOM 1506 C CA . ASN A 1 187 ? -23.922 14.981 21.110 1.00 94.12 187 ASN A CA 1
ATOM 1507 C C . ASN A 1 187 ? -24.648 13.658 21.383 1.00 94.12 187 ASN A C 1
ATOM 1509 O O . ASN A 1 187 ? -25.852 13.541 21.130 1.00 94.12 187 ASN A O 1
ATOM 1513 N N . HIS A 1 188 ? -23.930 12.636 21.855 1.00 93.00 188 HIS A N 1
ATOM 1514 C CA . HIS A 1 188 ? -24.462 11.280 21.989 1.00 93.00 188 HIS A CA 1
ATOM 1515 C C . HIS A 1 188 ? -24.118 10.593 23.315 1.00 93.00 188 HIS A C 1
ATOM 1517 O O . HIS A 1 188 ? -24.465 9.421 23.462 1.00 93.00 188 HIS A O 1
ATOM 1523 N N . ALA A 1 189 ? -23.493 11.299 24.267 1.00 92.12 189 ALA A N 1
ATOM 1524 C CA . ALA A 1 189 ? -23.095 10.777 25.578 1.00 92.12 189 ALA A CA 1
ATOM 1525 C C . ALA A 1 189 ? -22.248 9.493 25.492 1.00 92.12 189 ALA A C 1
ATOM 1527 O O . ALA A 1 189 ? -22.332 8.620 26.354 1.00 92.12 189 ALA A O 1
ATOM 1528 N N . PHE A 1 190 ? -21.468 9.353 24.416 1.00 93.94 190 PHE A N 1
ATOM 1529 C CA . PHE A 1 190 ? -20.525 8.253 24.268 1.00 93.94 190 PHE A CA 1
ATOM 1530 C C . PHE A 1 190 ? -19.174 8.640 24.865 1.00 93.94 190 PHE A C 1
ATOM 1532 O O . PHE A 1 190 ? -18.579 9.641 24.465 1.00 93.94 190 PHE A O 1
ATOM 1539 N N . GLU A 1 191 ? -18.668 7.811 25.771 1.00 92.88 191 GLU A N 1
ATOM 1540 C CA . GLU A 1 191 ? -17.355 7.977 26.380 1.00 92.88 191 GLU A CA 1
ATOM 1541 C C . GLU A 1 191 ? -16.516 6.722 26.145 1.00 92.88 191 GLU A C 1
ATOM 1543 O O . GLU A 1 191 ? -16.931 5.603 26.442 1.00 92.88 191 GLU A O 1
ATOM 1548 N N . LEU A 1 192 ? -15.318 6.914 25.594 1.00 92.94 192 LEU A N 1
ATOM 1549 C CA . LEU A 1 192 ? -14.384 5.824 25.367 1.00 92.94 192 LEU A CA 1
ATOM 1550 C C . LEU A 1 192 ? -13.738 5.415 26.697 1.00 92.94 192 LEU A C 1
ATOM 1552 O O . LEU A 1 192 ? -13.222 6.261 27.427 1.00 92.94 192 LEU A O 1
ATOM 1556 N N . SER A 1 193 ? -13.712 4.111 26.989 1.00 94.12 193 SER A N 1
ATOM 1557 C CA . SER A 1 193 ? -13.094 3.606 28.222 1.00 94.12 193 SER A CA 1
ATOM 1558 C C . SER A 1 193 ? -11.640 4.076 28.373 1.00 94.12 193 SER A C 1
ATOM 1560 O O . SER A 1 193 ? -10.900 4.145 27.387 1.00 94.12 193 SER A O 1
ATOM 1562 N N . GLN A 1 194 ? -11.202 4.296 29.614 1.00 92.38 194 GLN A N 1
ATOM 1563 C CA . GLN A 1 194 ? -9.850 4.774 29.916 1.00 92.38 194 GLN A CA 1
ATOM 1564 C C . GLN A 1 194 ? -8.743 3.897 29.304 1.00 92.38 194 GLN A C 1
ATOM 1566 O O . GLN A 1 194 ? -7.758 4.429 28.796 1.00 92.38 194 GLN A O 1
ATOM 1571 N N . GLU A 1 195 ? -8.916 2.570 29.294 1.00 94.25 195 GLU A N 1
ATOM 1572 C CA . GLU A 1 195 ? -7.965 1.632 28.677 1.00 94.25 195 GLU A CA 1
ATOM 1573 C C . GLU A 1 195 ? -7.749 1.938 27.185 1.00 94.25 195 GLU A C 1
ATOM 1575 O O . GLU A 1 195 ? -6.617 2.014 26.705 1.00 94.25 195 GLU A O 1
ATOM 1580 N N . TYR A 1 196 ? -8.840 2.134 26.445 1.00 93.31 196 TYR A N 1
ATOM 1581 C CA . TYR A 1 196 ? -8.802 2.412 25.012 1.00 93.31 196 TYR A CA 1
ATOM 1582 C C . TYR A 1 196 ? -8.335 3.836 24.700 1.00 93.31 196 TYR A C 1
ATOM 1584 O O . TYR A 1 196 ? -7.630 4.035 23.712 1.00 93.31 196 TYR A O 1
ATOM 1592 N N . THR A 1 197 ? -8.653 4.808 25.556 1.00 93.62 197 THR A N 1
ATOM 1593 C CA . THR A 1 197 ? -8.137 6.179 25.442 1.00 93.62 197 THR A CA 1
ATOM 1594 C C . THR A 1 197 ? -6.611 6.204 25.543 1.00 93.62 197 THR A C 1
ATOM 1596 O O . THR A 1 197 ? -5.955 6.773 24.671 1.00 93.62 197 THR A O 1
ATOM 1599 N N . LEU A 1 198 ? -6.032 5.498 26.524 1.00 94.69 198 LEU A N 1
ATOM 1600 C CA . LEU A 1 198 ? -4.576 5.384 26.671 1.00 94.69 198 LEU A CA 1
ATOM 1601 C C . LEU A 1 198 ? -3.924 4.728 25.445 1.00 94.69 198 LEU A C 1
ATOM 1603 O O . LEU A 1 198 ? -2.966 5.269 24.899 1.00 94.69 198 LEU A O 1
ATOM 1607 N N . LYS A 1 199 ? -4.487 3.617 24.953 1.00 95.62 199 LYS A N 1
ATOM 1608 C CA . LYS A 1 199 ? -3.991 2.942 23.739 1.00 95.62 199 LYS A CA 1
ATOM 1609 C C . LYS A 1 199 ? -4.043 3.841 22.502 1.00 95.62 199 LYS A C 1
ATOM 1611 O O . LYS A 1 199 ? -3.149 3.796 21.660 1.00 95.62 199 LYS A O 1
ATOM 1616 N N . LEU A 1 200 ? -5.085 4.660 22.360 1.00 95.69 200 LEU A N 1
ATOM 1617 C CA . LEU A 1 200 ? -5.194 5.593 21.240 1.00 95.69 200 LEU A CA 1
ATOM 1618 C C . LEU A 1 200 ? -4.123 6.694 21.311 1.00 95.69 200 LEU A C 1
ATOM 1620 O O . LEU A 1 200 ? -3.542 7.052 20.282 1.00 95.69 200 LEU A O 1
ATOM 1624 N N . ASP A 1 201 ? -3.832 7.200 22.510 1.00 94.19 201 ASP A N 1
ATOM 1625 C CA . ASP A 1 201 ? -2.752 8.165 22.725 1.00 94.19 201 ASP A CA 1
ATOM 1626 C C . ASP A 1 201 ? -1.371 7.551 22.468 1.00 94.19 201 ASP A C 1
ATOM 1628 O O . ASP A 1 201 ? -0.531 8.190 21.830 1.00 94.19 201 ASP A O 1
ATOM 1632 N N . GLU A 1 202 ? -1.140 6.300 22.876 1.00 95.25 202 GLU A N 1
ATOM 1633 C CA . GLU A 1 202 ? 0.069 5.536 22.538 1.00 95.25 202 GLU A CA 1
ATOM 1634 C C . GLU A 1 202 ? 0.258 5.446 21.019 1.00 95.25 202 GLU A C 1
ATOM 1636 O O . GLU A 1 202 ? 1.286 5.889 20.503 1.00 95.25 202 GLU A O 1
ATOM 1641 N N . ILE A 1 203 ? -0.769 5.003 20.283 1.00 96.06 203 ILE A N 1
ATOM 1642 C CA . ILE A 1 203 ? -0.765 4.926 18.811 1.00 96.06 203 ILE A CA 1
ATOM 1643 C C . ILE A 1 203 ? -0.391 6.282 18.193 1.00 96.06 203 ILE A C 1
ATOM 1645 O O . ILE A 1 203 ? 0.457 6.374 17.298 1.00 96.06 203 ILE A O 1
ATOM 1649 N N . ARG A 1 204 ? -1.010 7.365 18.669 1.00 94.81 204 ARG A N 1
ATOM 1650 C CA . ARG A 1 204 ? -0.764 8.724 18.172 1.00 94.81 204 ARG A CA 1
ATOM 1651 C C . ARG A 1 204 ? 0.664 9.201 18.465 1.00 94.81 204 ARG A C 1
ATOM 1653 O O . ARG A 1 204 ? 1.300 9.836 17.608 1.00 94.81 204 ARG A O 1
ATOM 1660 N N . ASN A 1 205 ? 1.178 8.898 19.653 1.00 92.94 205 ASN A N 1
ATOM 1661 C CA . ASN A 1 205 ? 2.528 9.252 20.081 1.00 92.94 205 ASN A CA 1
ATOM 1662 C C . ASN A 1 205 ? 3.590 8.460 19.318 1.00 92.94 205 ASN A C 1
ATOM 1664 O O . ASN A 1 205 ? 4.589 9.046 18.890 1.00 92.94 205 ASN A O 1
ATOM 1668 N N . GLU A 1 206 ? 3.364 7.172 19.069 1.00 90.75 206 GLU A N 1
ATOM 1669 C CA . GLU A 1 206 ? 4.240 6.333 18.251 1.00 90.75 206 GLU A CA 1
ATOM 1670 C C . GLU A 1 206 ? 4.322 6.851 16.815 1.00 90.75 206 GLU A C 1
ATOM 1672 O O . GLU A 1 206 ? 5.424 7.092 16.316 1.00 90.75 206 GLU A O 1
ATOM 1677 N N . MET A 1 207 ? 3.179 7.146 16.179 1.00 91.19 207 MET A N 1
ATOM 1678 C CA . MET A 1 207 ? 3.163 7.729 14.831 1.00 91.19 207 MET A CA 1
ATOM 1679 C C . MET A 1 207 ? 3.921 9.062 14.767 1.00 91.19 207 MET A C 1
ATOM 1681 O O . MET A 1 207 ? 4.612 9.343 13.779 1.00 91.19 207 MET A O 1
ATOM 1685 N N . THR A 1 208 ? 3.796 9.892 15.808 1.00 88.31 208 THR A N 1
ATOM 1686 C CA . THR A 1 208 ? 4.476 11.191 15.894 1.00 88.31 208 THR A CA 1
ATOM 1687 C C . THR A 1 208 ? 5.976 11.031 16.082 1.00 88.31 208 THR A C 1
ATOM 1689 O O . THR A 1 208 ? 6.761 11.629 15.344 1.00 88.31 208 THR A O 1
ATOM 1692 N N . THR A 1 209 ? 6.371 10.185 17.028 1.00 87.62 209 THR A N 1
ATOM 1693 C CA . THR A 1 209 ? 7.769 9.893 17.340 1.00 87.62 209 THR A CA 1
ATOM 1694 C C . THR A 1 209 ? 8.471 9.283 16.138 1.00 87.62 209 THR A C 1
ATOM 1696 O O . THR A 1 209 ? 9.571 9.712 15.790 1.00 87.62 209 THR A O 1
ATOM 1699 N N . PHE A 1 210 ? 7.825 8.333 15.462 1.00 83.50 210 PHE A N 1
ATOM 1700 C CA . PHE A 1 210 ? 8.342 7.729 14.244 1.00 83.50 210 PHE A CA 1
ATOM 1701 C C . PHE A 1 210 ? 8.552 8.776 13.147 1.00 83.50 210 PHE A C 1
ATOM 1703 O O . PHE A 1 210 ? 9.639 8.856 12.582 1.00 83.50 210 PHE A O 1
ATOM 1710 N N . SER A 1 211 ? 7.552 9.625 12.886 1.00 81.06 211 SER A N 1
ATOM 1711 C CA . SER A 1 211 ? 7.649 10.677 11.867 1.00 81.06 211 SER A CA 1
ATOM 1712 C C . SER A 1 211 ? 8.815 11.632 12.138 1.00 81.06 211 SER A C 1
ATOM 1714 O O . SER A 1 211 ? 9.557 11.968 11.218 1.00 81.06 211 SER A O 1
ATOM 1716 N N . ASN A 1 212 ? 9.002 12.040 13.396 1.00 83.19 212 ASN A N 1
ATOM 1717 C CA . ASN A 1 212 ? 10.081 12.944 13.792 1.00 83.19 212 ASN A CA 1
ATOM 1718 C C . ASN A 1 212 ? 11.454 12.269 13.678 1.00 83.19 212 ASN A C 1
ATOM 1720 O O . ASN A 1 212 ? 12.379 12.856 13.119 1.00 83.19 212 ASN A O 1
ATOM 1724 N N . LYS A 1 213 ? 11.580 11.022 14.159 1.00 80.19 213 LYS A N 1
ATOM 1725 C CA . LYS A 1 213 ? 12.811 10.227 14.038 1.00 80.19 213 LYS A CA 1
ATOM 1726 C C . LYS A 1 213 ? 13.183 10.018 12.576 1.00 80.19 213 LYS A C 1
ATOM 1728 O O . LYS A 1 213 ? 14.323 10.263 12.208 1.00 80.19 213 LYS A O 1
ATOM 1733 N N . TYR A 1 214 ? 12.223 9.618 11.745 1.00 70.69 214 TYR A N 1
ATOM 1734 C CA . TYR A 1 214 ? 12.435 9.398 10.319 1.00 70.69 214 TYR A CA 1
ATOM 1735 C C . TYR A 1 214 ? 12.862 10.684 9.606 1.00 70.69 214 TYR A C 1
ATOM 1737 O O . TYR A 1 214 ? 13.824 10.664 8.844 1.00 70.69 214 TYR A O 1
ATOM 1745 N N . GLN A 1 215 ? 12.206 11.813 9.890 1.00 69.88 215 GLN A N 1
ATOM 1746 C CA . GLN A 1 215 ? 12.571 13.104 9.307 1.00 69.88 215 GLN A CA 1
ATOM 1747 C C . GLN A 1 215 ? 13.996 13.519 9.703 1.00 69.88 215 GLN A C 1
ATOM 1749 O O . GLN A 1 215 ? 14.817 13.797 8.832 1.00 69.88 215 GLN A O 1
ATOM 1754 N N . ALA A 1 216 ? 14.328 13.446 10.995 1.00 72.62 216 ALA A N 1
ATOM 1755 C CA . ALA A 1 216 ? 15.678 13.719 11.484 1.00 72.62 216 ALA A CA 1
ATOM 1756 C C . ALA A 1 216 ? 16.728 12.785 10.851 1.00 72.62 216 ALA A C 1
ATOM 1758 O O . ALA A 1 216 ? 17.838 13.212 10.532 1.00 72.62 216 ALA A O 1
ATOM 1759 N N . GLN A 1 217 ? 16.371 11.517 10.625 1.00 65.69 217 GLN A N 1
ATOM 1760 C CA . GLN A 1 217 ? 17.229 10.532 9.974 1.00 65.69 217 GLN A CA 1
ATOM 1761 C C . GLN A 1 217 ? 17.473 10.890 8.499 1.00 65.69 217 GLN A C 1
ATOM 1763 O O . GLN A 1 217 ? 18.624 10.931 8.067 1.00 65.69 217 GLN A O 1
ATOM 1768 N N . VAL A 1 218 ? 16.423 11.223 7.740 1.00 63.34 218 VAL A N 1
ATOM 1769 C CA . VAL A 1 218 ? 16.520 11.682 6.341 1.00 63.34 218 VAL A CA 1
ATOM 1770 C C . VAL A 1 218 ? 17.396 12.928 6.224 1.00 63.34 218 VAL A C 1
ATOM 1772 O O . VAL A 1 218 ? 18.256 12.993 5.341 1.00 63.34 218 VAL A O 1
ATOM 1775 N N . ASP A 1 219 ? 17.225 13.885 7.131 1.00 66.19 219 ASP A N 1
ATOM 1776 C CA . ASP A 1 219 ? 18.014 15.115 7.144 1.00 66.19 219 ASP A CA 1
ATOM 1777 C C . ASP A 1 219 ? 19.479 14.837 7.514 1.00 66.19 219 ASP A C 1
ATOM 1779 O O . ASP A 1 219 ? 20.393 15.411 6.921 1.00 66.19 219 ASP A O 1
ATOM 1783 N N . SER A 1 220 ? 19.735 13.874 8.406 1.00 64.62 220 SER A N 1
ATOM 1784 C CA . SER A 1 220 ? 21.096 13.423 8.710 1.00 64.62 220 SER A CA 1
ATOM 1785 C C . SER A 1 220 ? 21.783 12.739 7.518 1.00 64.62 220 SER A C 1
ATOM 1787 O O . SER A 1 220 ? 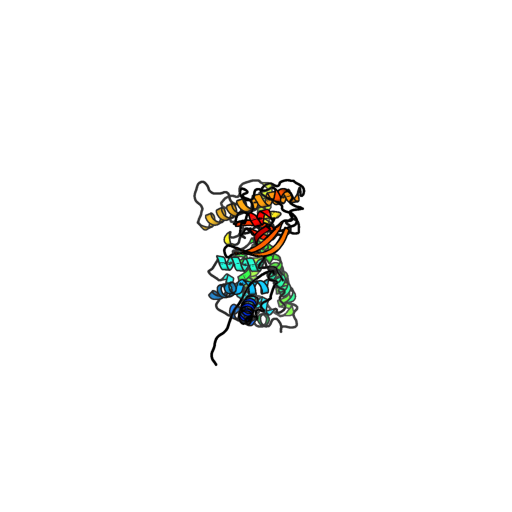22.950 13.033 7.256 1.00 64.62 220 SER A O 1
ATOM 1789 N N . TYR A 1 221 ? 21.065 11.910 6.745 1.00 59.59 221 TYR A N 1
ATOM 1790 C CA . TYR A 1 221 ? 21.596 11.244 5.547 1.00 59.59 221 TYR A CA 1
ATOM 1791 C C . TYR A 1 221 ? 21.954 12.229 4.441 1.00 59.59 221 TYR A C 1
ATOM 1793 O O . TYR A 1 221 ? 22.989 12.084 3.793 1.00 59.59 221 TYR A O 1
ATOM 1801 N N . ARG A 1 222 ? 21.108 13.244 4.234 1.00 57.94 222 ARG A N 1
ATOM 1802 C CA . ARG A 1 222 ? 21.358 14.303 3.248 1.00 57.94 222 ARG A CA 1
ATOM 1803 C C . ARG A 1 222 ? 22.599 15.125 3.585 1.00 57.94 222 ARG A C 1
ATOM 1805 O O . ARG A 1 222 ? 23.284 15.561 2.668 1.00 57.94 222 ARG A O 1
ATOM 1812 N N . ASN A 1 223 ? 22.883 15.309 4.874 1.00 56.19 223 ASN A N 1
ATOM 1813 C CA . ASN A 1 223 ? 23.946 16.196 5.338 1.00 56.19 223 ASN A CA 1
ATOM 1814 C C . ASN A 1 223 ? 25.302 15.509 5.558 1.00 56.19 223 ASN A C 1
ATOM 1816 O O . ASN A 1 223 ? 26.312 16.206 5.527 1.00 56.19 223 ASN A O 1
ATOM 1820 N N . ARG A 1 224 ? 25.359 14.188 5.793 1.00 49.94 224 ARG A N 1
ATOM 1821 C CA . ARG A 1 224 ? 26.618 13.524 6.191 1.00 49.94 224 ARG A CA 1
ATOM 1822 C C . ARG A 1 224 ? 27.305 12.659 5.144 1.00 49.94 224 ARG A C 1
ATOM 1824 O O . ARG A 1 224 ? 28.506 12.477 5.261 1.00 49.94 224 ARG A O 1
ATOM 1831 N N . GLY A 1 225 ? 26.613 12.102 4.149 1.00 49.69 225 GLY A N 1
ATOM 1832 C CA . GLY A 1 225 ? 27.256 11.135 3.239 1.00 49.69 225 GLY A CA 1
ATOM 1833 C C . GLY A 1 225 ? 27.906 9.928 3.952 1.00 49.69 225 GLY A C 1
ATOM 1834 O O . GLY A 1 225 ? 28.702 9.223 3.341 1.00 49.69 225 GLY A O 1
ATOM 1835 N N . GLU A 1 226 ? 27.577 9.692 5.229 1.00 46.97 226 GLU A N 1
ATOM 1836 C CA . GLU A 1 226 ? 28.142 8.640 6.078 1.00 46.97 226 GLU A CA 1
ATOM 1837 C C . GLU A 1 226 ? 27.205 7.432 6.178 1.00 46.97 226 GLU A C 1
ATOM 1839 O O . GLU A 1 226 ? 25.978 7.538 6.098 1.00 46.97 226 GLU A O 1
ATOM 1844 N N . HIS A 1 227 ? 27.835 6.270 6.343 1.00 51.97 227 HIS A N 1
ATOM 1845 C CA . HIS A 1 227 ? 27.252 4.940 6.268 1.00 51.97 227 HIS A CA 1
ATOM 1846 C C . HIS A 1 227 ? 26.097 4.717 7.254 1.00 51.97 227 HIS A C 1
ATOM 1848 O O . HIS A 1 227 ? 26.199 4.974 8.451 1.00 51.97 227 HIS A O 1
ATOM 1854 N N . ILE A 1 228 ? 25.007 4.143 6.743 1.00 56.94 228 ILE A N 1
ATOM 1855 C CA . ILE A 1 228 ? 23.952 3.540 7.558 1.00 56.94 228 ILE A CA 1
ATOM 1856 C C . ILE A 1 228 ? 24.601 2.428 8.396 1.00 56.94 228 ILE A C 1
ATOM 1858 O O . ILE A 1 228 ? 24.995 1.398 7.849 1.00 56.94 228 ILE A O 1
ATOM 1862 N N . ASN A 1 229 ? 24.740 2.644 9.709 1.00 61.78 229 ASN A N 1
ATOM 1863 C CA . ASN A 1 229 ? 25.237 1.621 10.632 1.00 61.78 229 ASN A CA 1
ATOM 1864 C C . ASN A 1 229 ? 24.312 0.394 10.611 1.00 61.78 229 ASN A C 1
ATOM 1866 O O . ASN A 1 229 ? 23.087 0.534 10.561 1.00 61.78 229 ASN A O 1
ATOM 1870 N N . GLN A 1 230 ? 24.902 -0.804 10.660 1.00 61.91 230 GLN A N 1
ATOM 1871 C CA . GLN A 1 230 ? 24.181 -2.084 10.572 1.00 61.91 230 GLN A CA 1
ATOM 1872 C C . GLN A 1 230 ? 23.113 -2.238 11.670 1.00 61.91 230 GLN A C 1
ATOM 1874 O O . GLN A 1 230 ? 22.053 -2.816 11.420 1.00 61.91 230 GLN A O 1
ATOM 1879 N N . ASP A 1 231 ? 23.363 -1.630 12.832 1.00 64.06 231 ASP A N 1
ATOM 1880 C CA . ASP A 1 231 ? 22.533 -1.733 14.034 1.00 64.06 231 ASP A CA 1
ATOM 1881 C C . ASP A 1 231 ? 21.323 -0.793 14.054 1.00 64.06 231 ASP A C 1
ATOM 1883 O O . ASP A 1 231 ? 20.521 -0.841 14.988 1.00 64.06 231 ASP A O 1
ATOM 1887 N N . MET A 1 232 ? 21.154 0.077 13.049 1.00 69.75 232 MET A N 1
ATOM 1888 C CA . MET A 1 232 ? 19.949 0.901 13.006 1.00 69.75 232 MET A CA 1
ATOM 1889 C C . MET A 1 232 ? 18.721 0.046 12.668 1.00 69.75 232 MET A C 1
ATOM 1891 O O . MET A 1 232 ? 18.718 -0.634 11.634 1.00 69.75 232 MET A O 1
ATOM 1895 N N . PRO A 1 233 ? 17.653 0.112 13.488 1.00 69.56 233 PRO A N 1
ATOM 1896 C CA . PRO A 1 233 ? 16.428 -0.611 13.198 1.00 69.56 233 PRO A CA 1
ATOM 1897 C C . PRO A 1 233 ? 15.814 -0.081 11.894 1.00 69.56 233 PRO A C 1
ATOM 1899 O O . PRO A 1 233 ? 15.780 1.139 11.680 1.00 69.56 233 PRO A O 1
ATOM 1902 N N . PRO A 1 234 ? 15.341 -0.969 11.000 1.00 77.31 234 PRO A N 1
ATOM 1903 C CA . PRO A 1 234 ? 14.709 -0.540 9.767 1.00 77.31 234 PRO A CA 1
ATOM 1904 C C . PRO A 1 234 ? 13.407 0.216 10.080 1.00 77.31 234 PRO A C 1
ATOM 1906 O O . PRO A 1 234 ? 12.712 -0.117 11.039 1.00 77.31 234 PRO A O 1
ATOM 1909 N N . PRO A 1 235 ? 13.029 1.209 9.256 1.00 74.31 235 PRO A N 1
ATOM 1910 C CA . PRO A 1 235 ? 11.817 1.998 9.487 1.00 74.31 235 PRO A CA 1
ATOM 1911 C C . PRO A 1 235 ? 10.527 1.171 9.377 1.00 74.31 235 PRO A C 1
ATOM 1913 O O . PRO A 1 235 ? 9.494 1.555 9.912 1.00 74.31 235 PRO A O 1
ATOM 1916 N N . GLU A 1 236 ? 10.569 0.065 8.638 1.00 77.56 236 GLU A N 1
ATOM 1917 C CA . GLU A 1 236 ? 9.421 -0.779 8.318 1.00 77.56 236 GLU A CA 1
ATOM 1918 C C . GLU A 1 236 ? 9.883 -2.221 8.102 1.00 77.56 236 GLU A C 1
ATOM 1920 O O . GLU A 1 236 ? 11.020 -2.451 7.679 1.00 77.56 236 GLU A O 1
ATOM 1925 N N . ASN A 1 237 ? 8.991 -3.190 8.315 1.00 81.69 237 ASN A N 1
ATOM 1926 C CA . ASN A 1 237 ? 9.271 -4.585 7.989 1.00 81.69 237 ASN A CA 1
ATOM 1927 C C . ASN A 1 237 ? 9.481 -4.751 6.469 1.00 81.69 237 ASN A C 1
ATOM 1929 O O . ASN A 1 237 ? 8.656 -4.323 5.668 1.00 81.69 237 ASN A O 1
ATOM 1933 N N . PHE A 1 238 ? 10.557 -5.400 6.022 1.00 85.38 238 PHE A N 1
ATOM 1934 C CA . PHE A 1 238 ? 10.796 -5.573 4.582 1.00 85.38 238 PHE A CA 1
ATOM 1935 C C . PHE A 1 238 ? 9.678 -6.338 3.854 1.00 85.38 238 PHE A C 1
ATOM 1937 O O . PHE A 1 238 ? 9.467 -6.115 2.664 1.00 85.38 238 PHE A O 1
ATOM 1944 N N . ARG A 1 239 ? 8.914 -7.193 4.550 1.00 81.94 239 ARG A N 1
ATOM 1945 C CA . ARG A 1 239 ? 7.799 -7.955 3.957 1.00 81.94 239 ARG A CA 1
ATOM 1946 C C . ARG A 1 239 ? 6.636 -7.087 3.501 1.00 81.94 239 ARG A C 1
ATOM 1948 O O . ARG A 1 239 ? 5.835 -7.536 2.684 1.00 81.94 239 ARG A O 1
ATOM 1955 N N . ILE A 1 240 ? 6.527 -5.871 4.035 1.00 79.81 240 ILE A N 1
ATOM 1956 C CA . ILE A 1 240 ? 5.496 -4.919 3.622 1.00 79.81 240 ILE A CA 1
ATOM 1957 C C . ILE A 1 240 ? 5.953 -4.000 2.488 1.00 79.81 240 ILE A C 1
ATOM 1959 O O . ILE A 1 240 ? 5.150 -3.271 1.911 1.00 79.81 240 ILE A O 1
ATOM 1963 N N . LEU A 1 241 ? 7.234 -4.026 2.129 1.00 83.31 241 LEU A N 1
ATOM 1964 C CA . LEU A 1 241 ? 7.732 -3.193 1.048 1.00 83.31 241 LEU A CA 1
ATOM 1965 C C . LEU A 1 241 ? 7.249 -3.722 -0.303 1.00 83.31 241 LEU A C 1
ATOM 1967 O O . LEU A 1 241 ? 7.290 -4.918 -0.600 1.00 83.31 241 LEU A O 1
ATOM 1971 N N . SER A 1 242 ? 6.825 -2.803 -1.169 1.00 81.62 242 SER A N 1
ATOM 1972 C CA . SER A 1 242 ? 6.381 -3.170 -2.510 1.00 81.62 242 SER A CA 1
ATOM 1973 C C . SER A 1 242 ? 7.537 -3.744 -3.333 1.00 81.62 242 SER A C 1
ATOM 1975 O O . SER A 1 242 ? 8.594 -3.120 -3.475 1.00 81.62 242 SER A O 1
ATOM 1977 N N . ILE A 1 243 ? 7.285 -4.909 -3.937 1.00 84.44 243 ILE A N 1
ATOM 1978 C CA . ILE A 1 243 ? 8.186 -5.591 -4.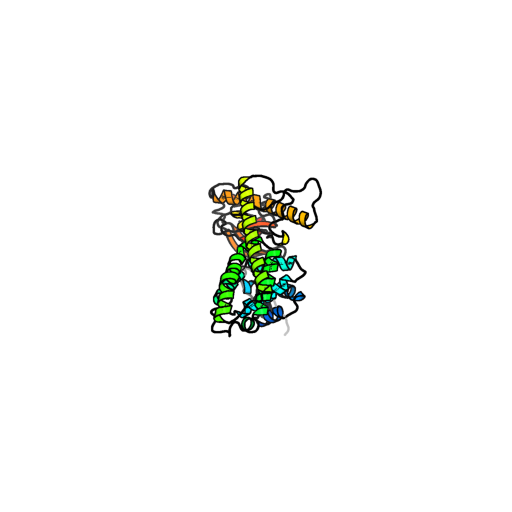883 1.00 84.44 243 ILE A CA 1
ATOM 1979 C C . ILE A 1 243 ? 8.285 -4.818 -6.211 1.00 84.44 243 ILE A C 1
ATOM 1981 O O . ILE A 1 243 ? 9.269 -4.934 -6.934 1.00 84.44 243 ILE A O 1
ATOM 1985 N N . VAL A 1 244 ? 7.258 -4.038 -6.563 1.00 85.06 244 VAL A N 1
ATOM 1986 C CA . VAL A 1 244 ? 7.276 -3.137 -7.729 1.00 85.06 244 VAL A CA 1
ATOM 1987 C C . VAL A 1 244 ? 7.552 -1.704 -7.274 1.00 85.06 244 VAL A C 1
ATOM 1989 O O . VAL A 1 244 ? 7.157 -1.350 -6.160 1.00 85.06 244 VAL A O 1
ATOM 1992 N N . PRO A 1 245 ? 8.203 -0.866 -8.096 1.00 88.12 245 PRO A N 1
ATOM 1993 C CA . PRO A 1 245 ? 8.509 0.493 -7.676 1.00 88.12 245 PRO A CA 1
ATOM 1994 C C . PRO A 1 245 ? 7.225 1.294 -7.468 1.00 88.12 245 PRO A C 1
ATOM 1996 O O . PRO A 1 245 ? 6.288 1.212 -8.267 1.00 88.12 245 PRO A O 1
ATOM 1999 N N . THR A 1 246 ? 7.202 2.081 -6.401 1.00 85.31 246 THR A N 1
ATOM 2000 C CA . THR A 1 246 ? 6.183 3.095 -6.132 1.00 85.31 246 THR A CA 1
ATOM 2001 C C . THR A 1 246 ? 6.669 4.468 -6.593 1.00 85.31 246 THR A C 1
ATOM 2003 O O . THR A 1 246 ? 7.832 4.653 -6.962 1.00 85.31 246 THR A O 1
ATOM 2006 N N . ARG A 1 247 ? 5.772 5.456 -6.574 1.00 83.62 247 ARG A N 1
ATOM 2007 C CA . ARG A 1 247 ? 6.123 6.846 -6.880 1.00 83.62 247 ARG A CA 1
ATOM 2008 C C . ARG A 1 247 ? 7.242 7.360 -5.972 1.00 83.62 247 ARG A C 1
ATOM 2010 O O . ARG A 1 247 ? 8.203 7.946 -6.467 1.00 83.62 247 ARG A O 1
ATOM 2017 N N . ASP A 1 248 ? 7.137 7.088 -4.677 1.00 81.31 248 ASP A N 1
ATOM 2018 C CA . ASP A 1 248 ? 8.099 7.560 -3.682 1.00 81.31 248 ASP A CA 1
ATOM 2019 C C . ASP A 1 248 ? 9.482 6.939 -3.904 1.00 81.31 248 ASP A C 1
ATOM 2021 O O . ASP A 1 248 ? 10.491 7.622 -3.729 1.00 81.31 248 ASP A O 1
ATOM 2025 N N . ASP A 1 249 ? 9.544 5.685 -4.364 1.00 85.44 249 ASP A N 1
ATOM 2026 C CA . ASP A 1 249 ? 10.808 5.000 -4.662 1.00 85.44 249 ASP A CA 1
ATOM 2027 C C . ASP A 1 249 ? 11.567 5.640 -5.831 1.00 85.44 249 ASP A C 1
ATOM 2029 O O . ASP A 1 249 ? 12.794 5.630 -5.844 1.00 85.44 249 ASP A O 1
ATOM 2033 N N . LEU A 1 250 ? 10.858 6.186 -6.826 1.00 86.75 250 LEU A N 1
ATOM 2034 C CA . LEU A 1 250 ? 11.484 6.712 -8.045 1.00 86.75 250 LEU A CA 1
ATOM 2035 C C . LEU A 1 250 ? 11.671 8.232 -8.039 1.00 86.75 250 LEU A C 1
ATOM 2037 O O . LEU A 1 250 ? 12.568 8.724 -8.722 1.00 86.75 250 LEU A O 1
ATOM 2041 N N . MET A 1 251 ? 10.847 8.974 -7.294 1.00 78.88 251 MET A N 1
ATOM 2042 C CA . MET A 1 251 ? 10.803 10.439 -7.376 1.00 78.88 251 MET A CA 1
ATOM 2043 C C . MET A 1 251 ? 11.380 11.131 -6.136 1.00 78.88 251 MET A C 1
ATOM 2045 O O . MET A 1 251 ? 12.244 11.995 -6.281 1.00 78.88 251 MET A O 1
ATOM 2049 N N . ASP A 1 252 ? 10.947 10.733 -4.936 1.00 65.00 252 ASP A N 1
ATOM 2050 C CA . ASP A 1 252 ? 10.998 11.625 -3.765 1.00 65.00 252 ASP A CA 1
ATOM 2051 C C . ASP A 1 252 ? 11.818 11.083 -2.577 1.00 65.00 252 ASP A C 1
ATOM 2053 O O . ASP A 1 252 ? 12.246 11.866 -1.727 1.00 65.00 252 ASP A O 1
ATOM 2057 N N . SER A 1 253 ? 12.086 9.773 -2.502 1.00 64.00 253 SER A N 1
ATOM 2058 C CA . SER A 1 253 ? 12.743 9.176 -1.329 1.00 64.00 253 SER A CA 1
ATOM 2059 C C . SER A 1 253 ? 14.239 8.914 -1.513 1.00 64.00 253 SER A C 1
ATOM 2061 O O . SER A 1 253 ? 14.697 8.454 -2.564 1.00 64.00 253 SER A O 1
ATOM 2063 N N . THR A 1 254 ? 14.999 9.167 -0.443 1.00 72.19 254 THR A N 1
ATOM 2064 C CA . THR A 1 254 ? 16.282 8.502 -0.202 1.00 72.19 254 THR A CA 1
ATOM 2065 C C . THR A 1 254 ? 15.958 7.147 0.435 1.00 72.19 254 THR A C 1
ATOM 2067 O O . THR A 1 254 ? 15.279 7.113 1.465 1.00 72.19 254 THR A O 1
ATOM 2070 N N . PRO A 1 255 ? 16.362 6.027 -0.175 1.00 78.44 255 PRO A N 1
ATOM 2071 C CA . PRO A 1 255 ? 16.017 4.699 0.308 1.00 78.44 255 PRO A CA 1
ATOM 2072 C C . PRO A 1 255 ? 16.808 4.399 1.590 1.00 78.44 255 PRO A C 1
ATOM 2074 O O . PRO A 1 255 ? 17.988 4.728 1.692 1.00 78.44 255 PRO A O 1
ATOM 2077 N N . PHE A 1 256 ? 16.177 3.755 2.573 1.00 82.06 256 PHE A N 1
ATOM 2078 C CA . PHE A 1 256 ? 16.911 3.188 3.707 1.00 82.06 256 PHE A CA 1
ATOM 2079 C C . PHE A 1 256 ? 17.543 1.865 3.265 1.00 82.06 256 PHE A C 1
ATOM 2081 O O . PHE A 1 256 ? 16.816 0.894 3.026 1.00 82.06 256 PHE A O 1
ATOM 2088 N N . VAL A 1 257 ? 18.872 1.841 3.148 1.00 83.81 257 VAL A N 1
ATOM 2089 C CA . VAL A 1 257 ? 19.650 0.686 2.680 1.00 83.81 257 VAL A CA 1
ATOM 2090 C C . VAL A 1 257 ? 20.853 0.474 3.589 1.00 83.81 257 VAL A C 1
ATOM 2092 O O . VAL A 1 257 ? 21.669 1.369 3.772 1.00 83.81 257 VAL A O 1
ATOM 2095 N N . ARG A 1 258 ? 20.988 -0.724 4.150 1.00 85.38 258 ARG A N 1
ATOM 2096 C CA . ARG A 1 258 ? 22.169 -1.100 4.933 1.00 85.38 258 ARG A CA 1
ATOM 2097 C C . ARG A 1 258 ? 23.254 -1.660 4.014 1.00 85.38 258 ARG A C 1
ATOM 2099 O O . ARG A 1 258 ? 22.911 -2.300 3.020 1.00 85.38 258 ARG A O 1
ATOM 2106 N N . PRO A 1 259 ? 24.545 -1.444 4.319 1.00 84.69 259 PRO A N 1
ATOM 2107 C CA . PRO A 1 259 ? 25.618 -2.053 3.547 1.00 84.69 259 PRO A CA 1
ATOM 2108 C C . PRO A 1 259 ? 25.539 -3.581 3.633 1.00 84.69 259 PRO A C 1
ATOM 2110 O O . PRO A 1 259 ? 25.174 -4.139 4.668 1.00 84.69 259 PRO A O 1
ATOM 2113 N N . ASN A 1 260 ? 25.914 -4.256 2.547 1.00 89.12 260 ASN A N 1
ATOM 2114 C CA . ASN A 1 260 ? 26.033 -5.710 2.540 1.00 89.12 260 ASN A CA 1
ATOM 2115 C C . ASN A 1 260 ? 27.122 -6.157 3.530 1.00 89.12 260 ASN A C 1
ATOM 2117 O O . ASN A 1 260 ? 28.242 -5.640 3.489 1.00 89.12 260 ASN A O 1
ATOM 2121 N N . ILE A 1 261 ? 26.821 -7.142 4.378 1.00 88.00 261 ILE A N 1
ATOM 2122 C CA . ILE A 1 261 ? 27.812 -7.732 5.284 1.00 88.00 261 ILE A CA 1
ATOM 2123 C C . ILE A 1 261 ? 28.615 -8.763 4.488 1.00 88.00 261 ILE A C 1
ATOM 2125 O O . ILE A 1 261 ? 28.135 -9.860 4.213 1.00 88.00 261 ILE A O 1
ATOM 2129 N N . VAL A 1 262 ? 29.825 -8.380 4.068 1.00 86.81 262 VAL A N 1
ATOM 2130 C CA . VAL A 1 262 ? 30.754 -9.263 3.333 1.00 86.81 262 VAL A CA 1
ATOM 2131 C C . VAL A 1 262 ? 31.590 -10.114 4.293 1.00 86.81 262 VAL A C 1
ATOM 2133 O O . VAL A 1 262 ? 31.954 -11.240 3.967 1.00 86.81 262 VAL A O 1
ATOM 2136 N N . GLN A 1 263 ? 31.893 -9.577 5.476 1.00 85.94 263 GLN A N 1
ATOM 2137 C CA . GLN A 1 263 ? 32.667 -10.238 6.524 1.00 85.94 263 GLN A CA 1
ATOM 2138 C C . GLN A 1 263 ? 31.895 -10.165 7.842 1.00 85.94 263 GLN A C 1
ATOM 2140 O O . GLN A 1 263 ? 31.428 -9.092 8.218 1.00 85.94 263 GLN A O 1
ATOM 2145 N N . GLY A 1 264 ? 31.784 -11.297 8.537 1.00 87.00 264 GLY A N 1
ATOM 2146 C CA . GLY A 1 264 ? 30.988 -11.428 9.759 1.00 87.00 264 GLY A CA 1
ATOM 2147 C C . GLY A 1 264 ? 29.628 -12.087 9.523 1.00 87.00 264 GLY A C 1
ATOM 2148 O O . GLY A 1 264 ? 29.300 -12.500 8.410 1.00 87.00 264 GLY A O 1
ATOM 2149 N N . ALA A 1 265 ? 28.855 -12.225 10.598 1.00 86.88 265 ALA A N 1
ATOM 2150 C CA . ALA A 1 265 ? 27.531 -12.836 10.572 1.00 86.88 265 ALA A CA 1
ATOM 2151 C C . ALA A 1 265 ? 26.434 -11.769 10.647 1.00 86.88 265 ALA A C 1
ATOM 2153 O O .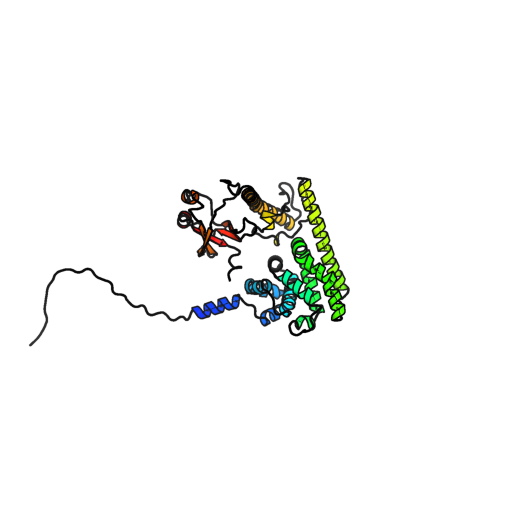 ALA A 1 265 ? 26.609 -10.718 11.259 1.00 86.88 265 ALA A O 1
ATOM 2154 N N . TYR A 1 266 ? 25.283 -12.070 10.052 1.00 89.44 266 TYR A N 1
ATOM 2155 C CA . TYR A 1 266 ? 24.057 -11.328 10.325 1.00 89.44 266 TYR A CA 1
ATOM 2156 C C . TYR A 1 266 ? 23.536 -11.708 11.714 1.00 89.44 266 TYR A C 1
ATOM 2158 O O . TYR A 1 266 ? 23.632 -12.869 12.104 1.00 89.44 266 TYR A O 1
ATOM 2166 N N . ASN A 1 267 ? 22.955 -10.739 12.425 1.00 86.94 267 ASN A N 1
ATOM 2167 C CA . ASN A 1 267 ? 22.354 -10.941 13.752 1.00 86.94 267 ASN A CA 1
ATOM 2168 C C . ASN A 1 267 ? 21.382 -12.134 13.801 1.00 86.94 267 ASN A C 1
ATOM 2170 O O . ASN A 1 267 ? 21.449 -12.947 14.717 1.00 86.94 267 ASN A O 1
ATOM 2174 N N . ASP A 1 268 ? 20.501 -12.240 12.807 1.00 88.31 268 ASP A N 1
ATOM 2175 C CA . ASP A 1 268 ? 19.549 -13.336 12.641 1.00 88.31 268 ASP A CA 1
ATOM 2176 C C . ASP A 1 268 ? 19.054 -13.413 11.177 1.00 88.31 268 ASP A C 1
ATOM 2178 O O . ASP A 1 268 ? 19.489 -12.655 10.299 1.00 88.31 268 ASP A O 1
ATOM 2182 N N . VAL A 1 269 ? 18.142 -14.354 10.903 1.00 88.75 269 VAL A N 1
ATOM 2183 C CA . VAL A 1 269 ? 17.543 -14.556 9.571 1.00 88.75 269 VAL A CA 1
ATOM 2184 C C . VAL A 1 269 ? 16.730 -13.338 9.121 1.00 88.75 269 VAL A C 1
ATOM 2186 O O . VAL A 1 269 ? 16.760 -12.985 7.943 1.00 88.75 269 VAL A O 1
ATOM 2189 N N . GLU A 1 270 ? 16.025 -12.673 10.034 1.00 86.69 270 GLU A N 1
ATOM 2190 C CA . GLU A 1 270 ? 15.200 -11.502 9.721 1.00 86.69 270 GLU A CA 1
ATOM 2191 C C . GLU A 1 270 ? 16.060 -10.317 9.287 1.00 86.69 270 GLU A C 1
ATOM 2193 O O . GLU A 1 270 ? 15.769 -9.650 8.292 1.00 86.69 270 GLU A O 1
ATOM 2198 N N . HIS A 1 271 ? 17.167 -10.104 9.992 1.00 86.25 271 HIS A N 1
ATOM 2199 C CA . HIS A 1 271 ? 18.164 -9.108 9.665 1.00 86.25 271 HIS A CA 1
ATOM 2200 C C . HIS A 1 271 ? 18.776 -9.374 8.287 1.00 86.25 271 HIS A C 1
ATOM 2202 O O . HIS A 1 271 ? 18.838 -8.458 7.465 1.00 86.25 271 HIS A O 1
ATOM 2208 N N . TYR A 1 272 ? 19.172 -10.620 8.008 1.00 90.62 272 TYR A N 1
ATOM 2209 C CA . TYR A 1 272 ? 19.688 -11.010 6.696 1.00 90.62 272 TYR A CA 1
ATOM 2210 C C . TYR A 1 272 ? 18.696 -10.695 5.573 1.00 90.62 272 TYR A C 1
ATOM 2212 O O . TYR A 1 272 ? 19.055 -10.041 4.590 1.00 90.62 272 TYR A O 1
ATOM 2220 N N . LEU A 1 273 ? 17.441 -11.120 5.731 1.00 92.38 273 LEU A N 1
ATOM 2221 C CA . LEU A 1 273 ? 16.412 -10.921 4.716 1.00 92.38 273 LEU A CA 1
ATOM 2222 C C . LEU A 1 273 ? 16.095 -9.437 4.497 1.00 92.38 273 LEU A C 1
ATOM 2224 O O . LEU A 1 273 ? 15.966 -9.030 3.345 1.00 92.38 273 LEU A O 1
ATOM 2228 N N . ASP A 1 274 ? 16.027 -8.617 5.552 1.00 90.25 274 ASP A N 1
ATOM 2229 C CA . ASP A 1 274 ? 15.801 -7.173 5.405 1.00 90.25 274 ASP A CA 1
ATOM 2230 C C . ASP A 1 274 ? 16.941 -6.495 4.632 1.00 90.25 274 ASP A C 1
ATOM 2232 O O . ASP A 1 274 ? 16.680 -5.763 3.672 1.00 90.25 274 ASP A O 1
ATOM 2236 N N . VAL A 1 275 ? 18.198 -6.770 5.007 1.00 89.88 275 VAL A N 1
ATOM 2237 C CA . VAL A 1 275 ? 19.380 -6.183 4.354 1.00 89.88 275 VAL A CA 1
ATOM 2238 C C . VAL A 1 275 ? 19.414 -6.567 2.878 1.00 89.88 275 VAL A C 1
ATOM 2240 O O . VAL A 1 275 ? 19.465 -5.687 2.016 1.00 89.88 275 VAL A O 1
ATOM 2243 N N . GLN A 1 276 ? 19.323 -7.864 2.574 1.00 93.50 276 GLN A N 1
ATOM 2244 C CA . GLN A 1 276 ? 19.389 -8.356 1.197 1.00 93.50 276 GLN A CA 1
ATOM 2245 C C . GLN A 1 276 ? 18.212 -7.864 0.356 1.00 93.50 276 GLN A C 1
ATOM 2247 O O . GLN A 1 276 ? 18.402 -7.441 -0.783 1.00 93.50 276 GLN A O 1
ATOM 2252 N N . PHE A 1 277 ? 16.996 -7.860 0.906 1.00 93.31 277 PHE A N 1
ATOM 2253 C CA . PHE A 1 277 ? 15.826 -7.380 0.182 1.00 93.31 277 PHE A CA 1
ATOM 2254 C C . PHE A 1 277 ? 15.950 -5.895 -0.176 1.00 93.31 277 PHE A C 1
ATOM 2256 O O . PHE A 1 277 ? 15.695 -5.512 -1.319 1.00 93.31 277 PHE A O 1
ATOM 2263 N N . ARG A 1 278 ? 16.359 -5.047 0.777 1.00 91.62 278 ARG A N 1
ATOM 2264 C CA . ARG A 1 278 ? 16.512 -3.602 0.544 1.00 91.62 278 ARG A CA 1
ATOM 2265 C C . ARG A 1 278 ? 17.636 -3.296 -0.443 1.00 91.62 278 ARG A C 1
ATOM 2267 O O . ARG A 1 278 ? 17.444 -2.425 -1.287 1.00 91.62 278 ARG A O 1
ATOM 2274 N N . LEU A 1 279 ? 18.748 -4.031 -0.382 1.00 92.69 279 LEU A N 1
ATOM 2275 C CA . LEU A 1 279 ? 19.838 -3.929 -1.358 1.00 92.69 279 LEU A CA 1
ATOM 2276 C C . LEU A 1 279 ? 19.373 -4.308 -2.765 1.00 92.69 279 LEU A C 1
ATOM 2278 O O . LEU A 1 279 ? 19.503 -3.504 -3.678 1.00 92.69 279 LEU A O 1
ATOM 2282 N N . LEU A 1 280 ? 18.736 -5.472 -2.933 1.00 93.31 280 LEU A N 1
ATOM 2283 C CA . LEU A 1 280 ? 18.208 -5.914 -4.231 1.00 93.31 280 LEU A CA 1
ATOM 2284 C C . LEU A 1 280 ? 17.184 -4.930 -4.808 1.00 93.31 280 LEU A C 1
ATOM 2286 O O . LEU A 1 280 ? 17.138 -4.687 -6.017 1.00 93.31 280 LEU A O 1
ATOM 2290 N N . ARG A 1 281 ? 16.345 -4.359 -3.940 1.00 91.31 281 ARG A N 1
ATOM 2291 C CA . ARG A 1 281 ? 15.366 -3.339 -4.317 1.00 91.31 281 ARG A CA 1
ATOM 2292 C C . ARG A 1 281 ? 16.062 -2.070 -4.802 1.00 91.31 281 ARG A C 1
ATOM 2294 O O . ARG A 1 281 ? 15.647 -1.519 -5.819 1.00 91.31 281 ARG A O 1
ATOM 2301 N N . GLU A 1 282 ? 17.124 -1.641 -4.125 1.00 91.19 282 GLU A N 1
ATOM 2302 C CA . GLU A 1 282 ? 17.897 -0.473 -4.538 1.00 91.19 282 GLU A CA 1
ATOM 2303 C C . GLU A 1 282 ? 18.701 -0.710 -5.816 1.00 91.19 282 GLU A C 1
ATOM 2305 O O . GLU A 1 282 ? 18.647 0.122 -6.718 1.00 91.19 282 GLU A O 1
ATOM 2310 N N . ASP A 1 283 ? 19.341 -1.869 -5.964 1.00 91.94 283 ASP A N 1
ATOM 2311 C CA . ASP A 1 283 ? 20.044 -2.259 -7.191 1.00 91.94 283 ASP A CA 1
ATOM 2312 C C . ASP A 1 283 ? 19.107 -2.255 -8.409 1.00 91.94 283 ASP A C 1
ATOM 2314 O O . ASP A 1 283 ? 19.514 -1.944 -9.532 1.00 91.94 283 ASP A O 1
ATOM 2318 N N . CYS A 1 284 ? 17.823 -2.563 -8.200 1.00 89.88 284 CYS A N 1
ATOM 2319 C CA . CYS A 1 284 ? 16.807 -2.491 -9.241 1.00 89.88 284 CYS A CA 1
ATOM 2320 C C . CYS A 1 284 ? 16.307 -1.056 -9.488 1.00 89.88 284 CYS A C 1
ATOM 2322 O O . CYS A 1 284 ? 16.184 -0.630 -10.640 1.00 89.88 284 CYS A O 1
ATOM 2324 N N . PHE A 1 285 ? 15.968 -0.312 -8.430 1.00 91.31 285 PHE A N 1
ATOM 2325 C CA . PHE A 1 285 ? 15.250 0.963 -8.543 1.00 91.31 285 PHE A CA 1
ATOM 2326 C C . PHE A 1 285 ? 16.169 2.174 -8.685 1.00 91.31 285 PHE A C 1
ATOM 2328 O O . PHE A 1 285 ? 15.803 3.111 -9.394 1.00 91.31 285 PHE A O 1
ATOM 2335 N N . GLY A 1 286 ? 17.357 2.158 -8.080 1.00 91.00 286 GLY A N 1
ATOM 2336 C CA . GLY A 1 286 ? 18.363 3.218 -8.161 1.00 91.00 286 GLY A CA 1
ATOM 2337 C C . GLY A 1 286 ? 18.689 3.612 -9.606 1.00 91.00 286 GLY A C 1
ATOM 2338 O O . GLY A 1 286 ? 18.454 4.765 -9.981 1.00 91.00 286 GLY A O 1
ATOM 2339 N N . PRO A 1 287 ? 19.082 2.660 -10.477 1.00 91.50 287 PRO A N 1
ATOM 2340 C CA . PRO A 1 287 ? 19.351 2.947 -11.885 1.00 91.50 287 PRO A CA 1
ATOM 2341 C C . PRO A 1 287 ? 18.148 3.553 -12.626 1.00 91.50 287 PRO A C 1
ATOM 2343 O O . PRO A 1 287 ? 18.313 4.443 -13.464 1.00 91.50 287 PRO A O 1
ATOM 2346 N N . ILE A 1 288 ? 16.928 3.097 -12.317 1.00 91.88 288 ILE A N 1
ATOM 2347 C CA . ILE A 1 288 ? 15.687 3.606 -12.921 1.00 91.88 288 ILE A CA 1
ATOM 2348 C C . ILE A 1 288 ? 15.420 5.042 -12.463 1.00 91.88 288 ILE A C 1
ATOM 2350 O O . ILE A 1 288 ? 15.130 5.906 -13.291 1.00 91.88 288 ILE A O 1
ATOM 2354 N N . ARG A 1 289 ? 15.541 5.301 -11.158 1.00 91.75 289 ARG A N 1
ATOM 2355 C CA . ARG A 1 289 ? 15.375 6.616 -10.529 1.00 91.75 289 ARG A CA 1
ATOM 2356 C C . ARG A 1 289 ? 16.341 7.637 -11.121 1.00 91.75 289 ARG A C 1
ATOM 2358 O O . ARG A 1 289 ? 15.909 8.726 -11.495 1.00 91.75 289 ARG A O 1
ATOM 2365 N N . ASP A 1 290 ? 17.608 7.280 -11.294 1.00 91.19 290 ASP A N 1
ATOM 2366 C CA . ASP A 1 290 ? 18.597 8.165 -11.917 1.00 91.19 290 ASP A CA 1
ATOM 2367 C C . ASP A 1 290 ? 18.262 8.453 -13.381 1.00 91.19 290 ASP A C 1
ATOM 2369 O O . ASP A 1 290 ? 18.275 9.610 -13.811 1.00 91.19 290 ASP A O 1
ATOM 2373 N N . GLY A 1 291 ? 17.874 7.425 -14.138 1.00 92.44 291 GLY A N 1
ATOM 2374 C CA . GLY A 1 291 ? 17.443 7.581 -15.523 1.00 92.44 291 GLY A CA 1
ATOM 2375 C C . GLY A 1 291 ? 16.214 8.486 -15.676 1.00 92.44 291 GLY A C 1
ATOM 2376 O O . GLY A 1 291 ? 16.176 9.331 -16.574 1.00 92.44 291 GLY A O 1
ATOM 2377 N N . ILE A 1 292 ? 15.227 8.363 -14.781 1.00 91.62 292 ILE A N 1
ATOM 2378 C CA . ILE A 1 292 ? 14.040 9.232 -14.748 1.00 91.62 292 ILE A CA 1
ATOM 2379 C C . ILE A 1 292 ? 14.432 10.665 -14.384 1.00 91.62 292 ILE A C 1
ATOM 2381 O O . ILE A 1 292 ? 14.009 11.596 -15.067 1.00 91.62 292 ILE A O 1
ATOM 2385 N N . LYS A 1 293 ? 15.274 10.871 -13.365 1.00 91.00 293 LYS A N 1
ATOM 2386 C CA . LYS A 1 293 ? 15.761 12.210 -12.993 1.00 91.00 293 LYS A CA 1
ATOM 2387 C C . LYS A 1 293 ? 16.484 12.890 -14.156 1.00 91.00 293 LYS A C 1
ATOM 2389 O O . LYS A 1 293 ? 16.254 14.074 -14.398 1.00 91.00 293 LYS A O 1
ATOM 2394 N N . GLN A 1 294 ? 17.308 12.155 -14.909 1.00 92.81 294 GLN A N 1
ATOM 2395 C CA . GLN A 1 294 ? 17.934 12.685 -16.124 1.00 92.81 294 GLN A CA 1
ATOM 2396 C C . GLN A 1 294 ? 16.896 13.061 -17.190 1.00 92.81 294 GLN A C 1
ATOM 2398 O O . GLN A 1 294 ? 17.000 14.132 -17.781 1.00 92.81 294 GLN A O 1
ATOM 2403 N N . PHE A 1 295 ? 15.888 12.213 -17.419 1.00 92.12 295 PHE A N 1
ATOM 2404 C CA . PHE A 1 295 ? 14.797 12.500 -18.356 1.00 92.12 295 PHE A CA 1
ATOM 2405 C C . PHE A 1 295 ? 14.019 13.764 -17.986 1.00 92.12 295 PHE A C 1
ATOM 2407 O O . PHE A 1 295 ? 13.745 14.584 -18.855 1.00 92.12 295 PHE A O 1
ATOM 2414 N N . LEU A 1 296 ? 13.712 13.960 -16.706 1.00 91.12 296 LEU A N 1
ATOM 2415 C CA . LEU A 1 296 ? 12.968 15.133 -16.247 1.00 91.12 296 LEU A CA 1
ATOM 2416 C C . LEU A 1 296 ? 13.783 16.426 -16.338 1.00 91.12 296 LEU A C 1
ATOM 2418 O O . LEU A 1 296 ? 13.215 17.474 -16.633 1.00 91.12 296 LEU A O 1
ATOM 2422 N N . ARG A 1 297 ? 15.100 16.358 -16.106 1.00 91.88 297 ARG A N 1
ATOM 2423 C CA . ARG A 1 297 ? 16.009 17.508 -16.251 1.00 91.88 297 ARG A CA 1
ATOM 2424 C C . ARG A 1 297 ? 16.240 17.878 -17.714 1.00 91.88 297 ARG A C 1
ATOM 2426 O O . ARG A 1 297 ? 16.223 19.054 -18.055 1.00 91.88 297 ARG A O 1
ATOM 2433 N N . GLU A 1 298 ? 16.436 16.881 -18.574 1.00 93.19 298 GLU A N 1
ATOM 2434 C CA . GLU A 1 298 ? 16.741 17.071 -19.994 1.00 93.19 298 GLU A CA 1
ATOM 2435 C C . GLU A 1 298 ? 15.835 16.195 -20.879 1.00 93.19 298 GLU A C 1
ATOM 2437 O O . GLU A 1 298 ? 16.285 15.168 -21.397 1.00 93.19 298 GLU A O 1
ATOM 2442 N N . PRO A 1 299 ? 14.571 16.585 -21.127 1.00 88.44 299 PRO A N 1
ATOM 2443 C CA . PRO A 1 299 ? 13.602 15.751 -21.856 1.00 88.44 299 PRO A CA 1
ATOM 2444 C C . PRO A 1 299 ? 13.967 15.451 -23.316 1.00 88.44 299 PRO A C 1
ATOM 2446 O O . PRO A 1 299 ? 13.455 14.503 -23.905 1.00 88.44 299 PRO A O 1
ATOM 2449 N N . ASN A 1 300 ? 14.858 16.253 -23.903 1.00 86.75 300 ASN A N 1
ATOM 2450 C CA . ASN A 1 300 ? 15.282 16.135 -25.301 1.00 86.75 300 ASN A CA 1
ATOM 2451 C C . ASN A 1 300 ? 16.638 15.426 -25.465 1.00 86.75 300 ASN A C 1
ATOM 2453 O O . ASN A 1 300 ? 17.182 15.363 -26.573 1.00 86.75 300 ASN A O 1
ATOM 2457 N N . LYS A 1 301 ? 17.218 14.905 -24.376 1.00 88.25 301 LYS A N 1
ATOM 2458 C CA . LYS A 1 301 ? 18.495 14.189 -24.422 1.00 88.25 301 LYS A CA 1
ATOM 2459 C C . LYS A 1 301 ? 18.337 12.909 -25.243 1.00 88.25 301 LYS A C 1
ATOM 2461 O O . LYS A 1 301 ? 17.427 12.110 -25.044 1.00 88.25 301 LYS A O 1
ATOM 2466 N N . ARG A 1 302 ? 19.268 12.674 -26.173 1.00 83.12 302 ARG A N 1
ATOM 2467 C CA . ARG A 1 302 ? 19.204 11.524 -27.100 1.00 83.12 302 ARG A CA 1
ATOM 2468 C C . ARG A 1 302 ? 19.285 10.165 -26.399 1.00 83.12 302 ARG A C 1
ATOM 2470 O O . ARG A 1 302 ? 18.803 9.167 -26.934 1.00 83.12 302 ARG A O 1
ATOM 2477 N N . LYS A 1 303 ? 19.961 10.103 -25.251 1.00 88.00 303 LYS A N 1
ATOM 2478 C CA . LYS A 1 303 ? 20.204 8.873 -24.497 1.00 88.00 303 LYS A CA 1
ATOM 2479 C C . LYS A 1 303 ? 20.229 9.185 -23.007 1.00 88.00 303 LYS A C 1
ATOM 2481 O O . LYS A 1 303 ? 20.932 10.097 -22.584 1.00 88.00 303 LYS A O 1
ATOM 2486 N N . TYR A 1 304 ? 19.517 8.367 -22.249 1.00 92.06 304 TYR A N 1
ATOM 2487 C CA . TYR A 1 304 ? 19.554 8.352 -20.794 1.00 92.06 304 TYR A CA 1
ATOM 2488 C C . TYR A 1 304 ? 20.332 7.138 -20.310 1.00 92.06 304 TYR A C 1
ATOM 2490 O O . TYR A 1 304 ? 20.341 6.081 -20.965 1.00 92.06 304 TYR A O 1
ATOM 2498 N N . ASP A 1 305 ? 20.977 7.289 -19.165 1.00 89.38 305 ASP A N 1
ATOM 2499 C CA . ASP A 1 305 ? 21.621 6.170 -18.496 1.00 89.38 305 ASP A CA 1
ATOM 2500 C C . ASP A 1 305 ? 20.554 5.259 -17.895 1.00 89.38 305 ASP A C 1
ATOM 2502 O O . ASP A 1 305 ? 19.503 5.724 -17.457 1.00 89.38 305 ASP A O 1
ATOM 2506 N N . ASN A 1 306 ? 20.806 3.948 -17.947 1.00 89.12 306 ASN A N 1
ATOM 2507 C CA . ASN A 1 306 ? 19.980 2.877 -17.370 1.00 89.12 306 ASN A CA 1
ATOM 2508 C C . ASN A 1 306 ? 18.542 2.717 -17.913 1.00 89.12 306 ASN A C 1
ATOM 2510 O O . ASN A 1 306 ? 18.011 1.610 -17.891 1.00 89.12 306 ASN A O 1
ATOM 2514 N N . VAL A 1 307 ? 17.931 3.754 -18.495 1.00 92.12 307 VAL A N 1
ATOM 2515 C CA . VAL A 1 307 ? 16.550 3.740 -19.003 1.00 92.12 307 VAL A CA 1
ATOM 2516 C C . VAL A 1 307 ? 16.466 4.042 -20.499 1.00 92.12 307 VAL A C 1
ATOM 2518 O O . VAL A 1 307 ? 17.365 4.620 -21.118 1.00 92.12 307 VAL A O 1
ATOM 2521 N N . ARG A 1 308 ? 15.367 3.620 -21.127 1.00 91.06 308 ARG A N 1
ATOM 2522 C CA . ARG A 1 308 ? 15.031 3.937 -22.522 1.00 91.06 308 ARG A CA 1
ATOM 2523 C C . ARG A 1 308 ? 13.614 4.483 -22.560 1.00 91.06 308 ARG A C 1
ATOM 2525 O O . ARG A 1 308 ? 12.697 3.817 -22.093 1.00 91.06 308 ARG A O 1
ATOM 2532 N N . ILE A 1 309 ? 13.458 5.675 -23.124 1.00 91.31 309 ILE A N 1
ATOM 2533 C CA . ILE A 1 309 ? 12.172 6.362 -23.206 1.00 91.31 309 ILE A CA 1
ATOM 2534 C C . ILE A 1 309 ? 11.586 6.135 -24.596 1.00 91.31 309 ILE A C 1
ATOM 2536 O O . ILE A 1 309 ? 12.270 6.331 -25.602 1.00 91.31 309 ILE A O 1
ATOM 2540 N N . PHE A 1 310 ? 10.332 5.691 -24.635 1.00 91.75 310 PHE A N 1
ATOM 2541 C CA . PHE A 1 310 ? 9.566 5.531 -25.865 1.00 91.75 310 PHE A CA 1
ATOM 2542 C C . PHE A 1 310 ? 8.320 6.403 -25.787 1.00 91.75 310 PHE A C 1
ATOM 2544 O O . PHE A 1 310 ? 7.514 6.263 -24.868 1.00 91.75 310 PHE A O 1
ATOM 2551 N N . HIS A 1 311 ? 8.163 7.305 -26.750 1.00 90.69 311 HIS A N 1
ATOM 2552 C CA . HIS A 1 311 ? 7.034 8.233 -26.776 1.00 90.69 311 HIS A CA 1
ATOM 2553 C C . HIS A 1 311 ? 5.826 7.626 -27.490 1.00 90.69 311 HIS A C 1
ATOM 2555 O O . HIS A 1 311 ? 5.981 6.741 -28.331 1.00 90.69 311 HIS A O 1
ATOM 2561 N N . ASN A 1 312 ? 4.633 8.151 -27.202 1.00 91.56 312 ASN A N 1
ATOM 2562 C CA . ASN A 1 312 ? 3.397 7.832 -27.923 1.00 91.56 312 ASN A CA 1
ATOM 2563 C C . ASN A 1 312 ? 3.101 6.325 -27.979 1.00 91.56 312 ASN A C 1
ATOM 2565 O O . ASN A 1 312 ? 3.042 5.714 -29.048 1.00 91.56 312 ASN A O 1
ATOM 2569 N N . VAL A 1 313 ? 2.912 5.729 -26.802 1.00 92.62 313 VAL A N 1
ATOM 2570 C CA . VAL A 1 313 ? 2.549 4.315 -26.653 1.00 92.62 313 VAL A CA 1
ATOM 2571 C C . VAL A 1 313 ? 1.045 4.140 -26.435 1.00 92.62 313 VAL A C 1
ATOM 2573 O O . VAL A 1 313 ? 0.401 4.987 -25.816 1.00 92.62 313 VAL A O 1
ATOM 2576 N N . LYS A 1 314 ? 0.463 3.051 -26.948 1.00 91.44 314 LYS A N 1
ATOM 2577 C CA . LYS A 1 314 ? -0.976 2.751 -26.832 1.00 91.44 314 LYS A CA 1
ATOM 2578 C C . LYS A 1 314 ? -1.217 1.284 -26.500 1.00 91.44 314 LYS A C 1
ATOM 2580 O O . LYS A 1 314 ? -0.628 0.408 -27.123 1.00 91.44 314 LYS A O 1
ATOM 2585 N N . PHE A 1 315 ? -2.137 1.012 -25.582 1.00 91.06 315 PHE A N 1
ATOM 2586 C CA . PHE A 1 315 ? -2.650 -0.339 -25.350 1.00 91.06 315 PHE A CA 1
ATOM 2587 C C . PHE A 1 315 ? -3.670 -0.686 -26.441 1.00 91.06 315 PHE A C 1
ATOM 2589 O O . PHE A 1 315 ? -4.659 0.029 -26.587 1.00 91.06 315 PHE A O 1
ATOM 2596 N N . ILE A 1 316 ? -3.429 -1.751 -27.214 1.00 89.69 316 ILE A N 1
ATOM 2597 C CA . ILE A 1 316 ? -4.302 -2.137 -28.336 1.00 89.69 316 ILE A CA 1
ATOM 2598 C C . ILE A 1 316 ? -5.363 -3.141 -27.888 1.00 89.69 316 ILE A C 1
ATOM 2600 O O . ILE A 1 316 ? -6.557 -2.883 -27.996 1.00 89.69 316 ILE A O 1
ATOM 2604 N N . CYS A 1 317 ? -4.928 -4.311 -27.425 1.00 83.81 317 CYS A N 1
ATOM 2605 C CA . CYS A 1 317 ? -5.807 -5.444 -27.163 1.00 83.81 317 CYS A CA 1
ATOM 2606 C C . CYS A 1 317 ? -5.257 -6.324 -26.034 1.00 83.81 317 CYS A C 1
ATOM 2608 O O . CYS A 1 317 ? -4.055 -6.265 -25.747 1.00 83.81 317 CYS A O 1
ATOM 2610 N N . PRO A 1 318 ? -6.115 -7.139 -25.393 1.00 85.88 318 PRO A N 1
ATOM 2611 C CA . PRO A 1 318 ? -5.672 -8.177 -24.474 1.00 85.88 318 PRO A CA 1
ATOM 2612 C C . PRO A 1 318 ? -4.699 -9.144 -25.154 1.00 85.88 318 PRO A C 1
ATOM 2614 O O . PRO A 1 318 ? -4.842 -9.457 -26.335 1.00 85.88 318 PRO A O 1
ATOM 2617 N N . TYR A 1 319 ? -3.723 -9.623 -24.395 1.00 81.88 319 TYR A N 1
ATOM 2618 C CA . TYR A 1 319 ? -2.717 -10.578 -24.844 1.00 81.88 319 TYR A CA 1
ATOM 2619 C C . TYR A 1 319 ? -2.556 -11.667 -23.794 1.00 81.88 319 TYR A C 1
ATOM 2621 O O . TYR A 1 319 ? -2.519 -11.367 -22.603 1.00 81.88 319 TYR A O 1
ATOM 2629 N N . VAL A 1 320 ? -2.459 -12.922 -24.216 1.00 81.12 320 VAL A N 1
ATOM 2630 C CA . VAL A 1 320 ? -2.241 -14.051 -23.310 1.00 81.12 320 VAL A CA 1
ATOM 2631 C C . VAL A 1 320 ? -1.006 -14.789 -23.785 1.00 81.12 320 VAL A C 1
ATOM 2633 O O . VAL A 1 320 ? -0.976 -15.272 -24.911 1.00 81.12 320 VAL A O 1
ATOM 2636 N N . ALA A 1 321 ? 0.000 -14.875 -22.922 1.00 78.94 321 ALA A N 1
ATOM 2637 C CA . ALA A 1 321 ? 1.213 -15.638 -23.181 1.00 78.94 321 ALA A CA 1
ATOM 2638 C C . ALA A 1 321 ? 1.722 -16.243 -21.876 1.00 78.94 321 ALA A C 1
ATOM 2640 O O . ALA A 1 321 ? 1.659 -15.600 -20.828 1.00 78.94 321 ALA A O 1
ATOM 2641 N N . ASN A 1 322 ? 2.224 -17.479 -21.927 1.00 74.81 322 ASN A N 1
ATOM 2642 C CA . ASN A 1 322 ? 2.800 -18.173 -20.769 1.00 74.81 322 ASN A CA 1
ATOM 2643 C C . ASN A 1 322 ? 1.870 -18.195 -19.539 1.00 74.81 322 ASN A C 1
ATOM 2645 O O . ASN A 1 322 ? 2.308 -17.917 -18.424 1.00 74.81 322 ASN A O 1
ATOM 2649 N N . LEU A 1 323 ? 0.571 -18.452 -19.753 1.00 78.25 323 LEU A N 1
ATOM 2650 C CA . LEU A 1 323 ? -0.483 -18.420 -18.720 1.00 78.25 323 LEU A CA 1
ATOM 2651 C C . LEU A 1 323 ? -0.637 -17.064 -17.999 1.00 78.25 323 LEU A C 1
ATOM 2653 O O . LEU A 1 323 ? -1.347 -16.965 -17.000 1.00 78.25 323 LEU A O 1
ATOM 2657 N N . LYS A 1 324 ? -0.012 -15.997 -18.509 1.00 77.44 324 LYS A N 1
ATOM 2658 C CA . LYS A 1 324 ? -0.164 -14.628 -18.017 1.00 77.44 324 LYS A CA 1
ATOM 2659 C C . LYS A 1 324 ? -1.074 -13.849 -18.956 1.00 77.44 324 LYS A C 1
ATOM 2661 O O . LYS A 1 324 ? -0.879 -13.838 -20.170 1.00 77.44 324 LYS A O 1
ATOM 2666 N N . MET A 1 325 ? -2.054 -13.165 -18.376 1.00 80.44 325 MET A N 1
ATOM 2667 C CA . MET A 1 325 ? -2.872 -12.191 -19.089 1.00 80.44 325 MET A CA 1
ATOM 2668 C C . MET A 1 325 ? -2.206 -10.814 -19.049 1.00 80.44 325 MET A C 1
ATOM 2670 O O . MET A 1 325 ? -1.709 -10.373 -18.014 1.00 80.44 325 MET A O 1
ATOM 2674 N N . GLY A 1 326 ? -2.224 -10.125 -20.178 1.00 84.75 326 GLY A N 1
ATOM 2675 C CA . GLY A 1 326 ? -1.644 -8.809 -20.366 1.00 84.75 326 GLY A CA 1
ATOM 2676 C C . GLY A 1 326 ? -2.318 -8.056 -21.506 1.00 84.75 326 GLY A C 1
ATOM 2677 O O . GLY A 1 326 ? -3.460 -8.331 -21.874 1.00 84.75 326 GLY A O 1
ATOM 2678 N N . ALA A 1 327 ? -1.606 -7.092 -22.068 1.00 86.88 327 ALA A N 1
ATOM 2679 C CA . ALA A 1 327 ? -2.028 -6.310 -23.211 1.00 86.88 327 ALA A CA 1
ATOM 2680 C C . ALA A 1 327 ? -0.865 -6.113 -24.187 1.00 86.88 327 ALA A C 1
ATOM 2682 O O . ALA A 1 327 ? 0.300 -5.988 -23.792 1.00 86.88 327 ALA A O 1
ATOM 2683 N N . VAL A 1 328 ? -1.200 -6.041 -25.472 1.00 89.75 328 VAL A N 1
ATOM 2684 C CA . VAL A 1 328 ? -0.263 -5.590 -26.499 1.00 89.75 328 VAL A CA 1
ATOM 2685 C C . VAL A 1 328 ? -0.142 -4.074 -26.417 1.00 89.75 328 VAL A C 1
ATOM 2687 O O . VAL A 1 328 ? -1.137 -3.352 -26.527 1.00 89.75 328 VAL A O 1
ATOM 2690 N N . VAL A 1 329 ? 1.087 -3.593 -26.271 1.00 92.06 329 VAL A N 1
ATOM 2691 C CA . VAL A 1 329 ? 1.433 -2.174 -26.328 1.00 92.06 329 VAL A CA 1
ATOM 2692 C C . VAL A 1 329 ? 2.049 -1.865 -27.682 1.00 92.06 329 VAL A C 1
ATOM 2694 O O . VAL A 1 329 ? 3.051 -2.463 -28.068 1.00 92.06 329 VAL A O 1
ATOM 2697 N N . GLN A 1 330 ? 1.456 -0.918 -28.401 1.00 93.12 330 GLN A N 1
ATOM 2698 C CA . GLN A 1 330 ? 2.014 -0.341 -29.616 1.00 93.12 330 GLN A CA 1
ATOM 2699 C C . GLN A 1 330 ? 2.872 0.862 -29.272 1.00 93.12 330 GLN A C 1
ATOM 2701 O O . GLN A 1 330 ? 2.403 1.795 -28.626 1.00 93.12 330 GLN A O 1
ATOM 2706 N N . ILE A 1 331 ? 4.088 0.875 -29.790 1.00 92.56 331 ILE A N 1
ATOM 2707 C CA . ILE A 1 331 ? 4.980 2.024 -29.810 1.00 92.56 331 ILE A CA 1
ATOM 2708 C C . ILE A 1 331 ? 4.810 2.719 -31.160 1.00 92.56 331 ILE A C 1
ATOM 2710 O O . ILE A 1 331 ? 4.873 2.070 -32.212 1.00 92.56 331 ILE A O 1
ATOM 2714 N N . ASP A 1 332 ? 4.587 4.034 -31.147 1.00 91.75 332 ASP A N 1
ATOM 2715 C CA . ASP A 1 332 ? 4.544 4.813 -32.380 1.00 91.75 332 ASP A CA 1
ATOM 2716 C C . ASP A 1 332 ? 5.938 4.911 -33.010 1.00 91.75 332 ASP A C 1
ATOM 2718 O O . ASP A 1 332 ? 6.864 5.534 -32.487 1.00 91.75 332 ASP A O 1
ATOM 2722 N N . LEU A 1 333 ? 6.090 4.311 -34.185 1.00 88.56 333 LEU A N 1
ATOM 2723 C CA . LEU A 1 333 ? 7.363 4.273 -34.894 1.00 88.56 333 LEU A CA 1
ATOM 2724 C C . LEU A 1 333 ? 7.727 5.627 -35.527 1.00 88.56 333 LEU A C 1
ATOM 2726 O O . LEU A 1 333 ? 8.890 5.822 -35.882 1.00 88.56 333 LEU A O 1
ATOM 2730 N N . LYS A 1 334 ? 6.773 6.565 -35.662 1.00 87.62 334 LYS A N 1
ATOM 2731 C CA . LYS A 1 334 ? 7.054 7.921 -36.166 1.00 87.62 334 LYS A CA 1
ATOM 2732 C C . LYS A 1 334 ? 7.816 8.741 -35.130 1.00 87.62 334 LYS A C 1
ATOM 2734 O O . LYS A 1 334 ? 8.843 9.335 -35.464 1.00 87.62 334 LYS A O 1
ATOM 2739 N N . SER A 1 335 ? 7.354 8.720 -33.880 1.00 85.25 335 SER A N 1
ATOM 2740 C CA . SER A 1 335 ? 8.050 9.345 -32.752 1.00 85.25 335 SER A CA 1
ATOM 2741 C C . SER A 1 335 ? 9.306 8.586 -32.319 1.00 85.25 335 SER A C 1
ATOM 2743 O O . SER A 1 335 ? 10.235 9.194 -31.800 1.00 85.25 335 SER A O 1
ATOM 2745 N N . ASN A 1 336 ? 9.392 7.281 -32.591 1.00 88.25 336 ASN A N 1
ATOM 2746 C CA . ASN A 1 336 ? 10.520 6.436 -32.191 1.00 88.25 336 ASN A CA 1
ATOM 2747 C C . ASN A 1 336 ? 11.289 5.902 -33.410 1.00 88.25 336 ASN A C 1
ATOM 2749 O O . ASN A 1 336 ? 11.430 4.695 -33.598 1.00 88.25 336 ASN A O 1
ATOM 2753 N N . ARG A 1 337 ? 11.815 6.795 -34.257 1.00 83.06 337 ARG A N 1
ATOM 2754 C CA . ARG A 1 337 ? 12.409 6.435 -35.567 1.00 83.06 337 ARG A CA 1
ATOM 2755 C C . ARG A 1 337 ? 13.527 5.389 -35.492 1.00 83.06 337 ARG A C 1
ATOM 2757 O O . ARG A 1 337 ? 13.685 4.578 -36.401 1.00 83.06 337 ARG A O 1
ATOM 2764 N N . HIS A 1 338 ? 14.301 5.389 -34.408 1.00 83.31 338 HIS A N 1
ATOM 2765 C CA . HIS A 1 338 ? 15.383 4.425 -34.200 1.00 83.31 338 HIS A CA 1
ATOM 2766 C C . HIS A 1 338 ? 14.886 3.014 -33.871 1.00 83.31 338 HIS A C 1
ATOM 2768 O O . HIS A 1 338 ? 15.651 2.069 -34.010 1.00 83.31 338 HIS A O 1
ATOM 2774 N N . PHE A 1 339 ? 13.618 2.851 -33.489 1.00 86.06 339 PHE A N 1
ATOM 2775 C CA . PHE A 1 339 ? 13.036 1.569 -33.100 1.00 86.06 339 PHE A CA 1
ATOM 2776 C C . PHE A 1 339 ? 13.070 0.541 -34.236 1.00 86.06 339 PHE A C 1
ATOM 2778 O O . PHE A 1 339 ? 13.460 -0.602 -34.023 1.00 86.06 339 PHE A O 1
ATOM 2785 N N . LYS A 1 340 ? 12.760 0.974 -35.468 1.00 81.12 340 LYS A N 1
ATOM 2786 C CA . LYS A 1 340 ? 12.822 0.125 -36.673 1.00 81.12 340 LYS A CA 1
ATOM 2787 C C . LYS A 1 340 ? 14.242 -0.312 -37.041 1.00 81.12 340 LYS A C 1
ATOM 2789 O O . LYS A 1 340 ? 14.408 -1.288 -37.758 1.00 81.12 340 LYS A O 1
ATOM 2794 N N . LYS A 1 341 ? 15.262 0.419 -36.579 1.00 85.25 341 LYS A N 1
ATOM 2795 C CA . LYS A 1 341 ? 16.676 0.136 -36.876 1.00 85.25 341 LYS A CA 1
ATOM 2796 C C . LYS A 1 341 ? 17.291 -0.875 -35.903 1.00 85.25 341 LYS A C 1
ATOM 2798 O O . LYS A 1 341 ? 18.451 -1.240 -36.060 1.00 85.25 341 LYS A O 1
ATOM 2803 N N . ILE A 1 342 ? 16.558 -1.288 -34.869 1.00 87.19 342 ILE A N 1
ATOM 2804 C CA . ILE A 1 342 ? 17.060 -2.217 -33.857 1.00 87.19 342 ILE A CA 1
ATOM 2805 C C . ILE A 1 342 ? 16.973 -3.643 -34.402 1.00 87.19 342 ILE A C 1
ATOM 2807 O O . ILE A 1 342 ? 15.899 -4.114 -34.765 1.00 87.19 342 ILE A O 1
ATOM 2811 N N . ASN A 1 343 ? 18.099 -4.358 -34.390 1.00 89.31 343 ASN A N 1
ATOM 2812 C CA . ASN A 1 343 ? 18.105 -5.800 -34.612 1.00 89.31 343 ASN A CA 1
ATOM 2813 C C . ASN A 1 343 ? 17.566 -6.507 -33.360 1.00 89.31 343 ASN A C 1
ATOM 2815 O O . ASN A 1 343 ? 18.309 -6.803 -32.422 1.00 89.31 343 ASN A O 1
ATOM 2819 N N . TRP A 1 344 ? 16.254 -6.737 -33.337 1.00 89.44 344 TRP A N 1
ATOM 2820 C CA . TRP A 1 344 ? 15.556 -7.294 -32.183 1.00 89.44 344 TRP A CA 1
ATOM 2821 C C . TRP A 1 344 ? 15.998 -8.705 -31.810 1.00 89.44 344 TRP A C 1
ATOM 2823 O O . TRP A 1 344 ? 15.913 -9.024 -30.633 1.00 89.44 344 TRP A O 1
ATOM 2833 N N . ALA A 1 345 ? 16.534 -9.507 -32.737 1.00 87.12 345 ALA A N 1
ATOM 2834 C CA . ALA A 1 345 ? 17.028 -10.850 -32.424 1.00 87.12 345 ALA A CA 1
ATOM 2835 C C . ALA A 1 345 ? 18.190 -10.804 -31.413 1.00 87.12 345 ALA A C 1
ATOM 2837 O O . ALA A 1 345 ? 18.165 -11.501 -30.398 1.00 87.12 345 ALA A O 1
ATOM 2838 N N . HIS A 1 346 ? 19.145 -9.897 -31.629 1.00 87.38 346 HIS A N 1
ATOM 2839 C CA . HIS A 1 346 ? 20.360 -9.774 -30.814 1.00 87.38 346 HIS A CA 1
ATOM 2840 C C . HIS A 1 346 ? 20.229 -8.753 -29.674 1.00 87.38 346 HIS A C 1
ATOM 2842 O O . HIS A 1 346 ? 21.064 -8.694 -28.772 1.00 87.38 346 HIS A O 1
ATOM 2848 N N . ASN A 1 347 ? 19.190 -7.916 -29.698 1.00 88.94 347 ASN A N 1
ATOM 2849 C CA . ASN A 1 347 ? 19.016 -6.862 -28.710 1.00 88.94 347 ASN A CA 1
ATOM 2850 C C . ASN A 1 347 ? 18.354 -7.378 -27.422 1.00 88.94 347 ASN A C 1
ATOM 2852 O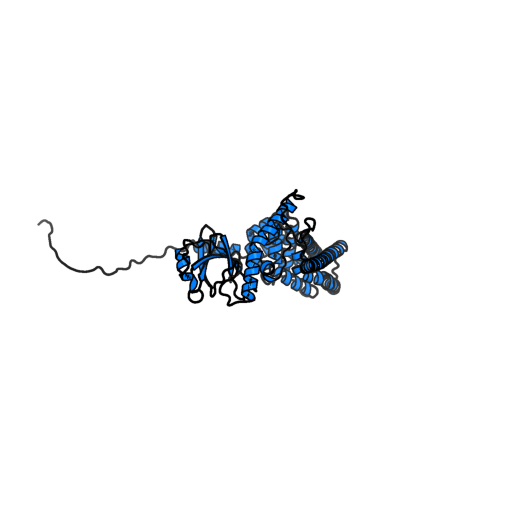 O . ASN A 1 347 ? 17.237 -7.889 -27.460 1.00 88.94 347 ASN A O 1
ATOM 2856 N N . LYS A 1 348 ? 19.004 -7.158 -26.272 1.00 88.31 348 LYS A N 1
ATOM 2857 C CA . LYS A 1 348 ? 18.526 -7.561 -24.933 1.00 88.31 348 LYS A CA 1
ATOM 2858 C C . LYS A 1 348 ? 17.432 -6.652 -24.333 1.00 88.31 348 LYS A C 1
ATOM 2860 O O . LYS A 1 348 ? 17.149 -6.739 -23.144 1.00 88.31 348 LYS A O 1
ATOM 2865 N N . ARG A 1 349 ? 16.826 -5.742 -25.102 1.00 88.94 349 ARG A N 1
ATOM 2866 C CA . ARG A 1 349 ? 15.671 -4.948 -24.639 1.00 88.94 349 ARG A CA 1
ATOM 2867 C C . ARG A 1 349 ? 14.392 -5.778 -24.698 1.00 88.94 349 ARG A C 1
ATOM 2869 O O . ARG A 1 349 ? 14.247 -6.629 -25.571 1.00 88.94 349 ARG A O 1
ATOM 2876 N N . PHE A 1 350 ? 13.459 -5.469 -23.796 1.00 90.12 350 PHE A N 1
ATOM 2877 C CA . PHE A 1 350 ? 12.174 -6.163 -23.670 1.00 90.12 350 PHE A CA 1
ATOM 2878 C C . PHE A 1 350 ? 12.327 -7.684 -23.528 1.00 90.12 350 PHE A C 1
ATOM 2880 O O . PHE A 1 350 ? 11.548 -8.449 -24.089 1.00 90.12 350 PHE A O 1
ATOM 2887 N N . LEU A 1 351 ? 13.351 -8.139 -22.800 1.00 90.62 351 LEU A N 1
ATOM 2888 C CA . LEU A 1 351 ? 13.435 -9.542 -22.403 1.00 90.62 351 LEU A CA 1
ATOM 2889 C C . LEU A 1 351 ? 12.245 -9.894 -21.515 1.00 90.62 351 LEU A C 1
ATOM 2891 O O . LEU A 1 351 ? 11.737 -9.037 -20.786 1.00 90.62 351 LEU A O 1
ATOM 2895 N N . PHE A 1 352 ? 11.829 -11.155 -21.556 1.00 88.44 352 PHE A N 1
ATOM 2896 C CA . PHE A 1 352 ? 10.821 -11.676 -20.643 1.00 88.44 352 PHE A CA 1
ATOM 2897 C C . PHE A 1 352 ? 11.157 -11.302 -19.191 1.00 88.44 352 PHE A C 1
ATOM 2899 O O . PHE A 1 352 ? 12.304 -11.419 -18.765 1.00 88.44 352 PHE A O 1
ATOM 2906 N N . GLY A 1 353 ? 10.165 -10.806 -18.453 1.00 86.31 353 GLY A N 1
ATOM 2907 C CA . GLY A 1 353 ? 10.332 -10.349 -17.073 1.00 86.31 353 GLY A CA 1
ATOM 2908 C C . GLY A 1 353 ? 10.907 -8.938 -16.913 1.00 86.31 353 GLY A C 1
ATOM 2909 O O . GLY A 1 353 ? 10.885 -8.422 -15.800 1.00 86.31 353 GLY A O 1
ATOM 2910 N N . SER A 1 354 ? 11.354 -8.273 -17.988 1.00 89.44 354 SER A N 1
ATOM 2911 C CA . SER A 1 354 ? 11.842 -6.886 -17.897 1.00 89.44 354 SER A CA 1
ATOM 2912 C C . SER A 1 354 ? 10.747 -5.961 -17.369 1.00 89.44 354 SER A C 1
ATOM 2914 O O . SER A 1 354 ? 9.619 -5.992 -17.870 1.00 89.44 354 SER A O 1
ATOM 2916 N N . LEU A 1 355 ? 11.097 -5.113 -16.401 1.00 90.56 355 LEU A N 1
ATOM 2917 C CA . LEU A 1 355 ? 10.225 -4.074 -15.860 1.00 90.56 355 LEU A CA 1
ATOM 2918 C C . LEU A 1 355 ? 10.056 -2.935 -16.875 1.00 90.56 355 LEU A C 1
ATOM 2920 O O . LEU A 1 355 ? 11.028 -2.433 -17.440 1.00 90.56 355 LEU A O 1
ATOM 2924 N N . VAL A 1 356 ? 8.812 -2.516 -17.093 1.00 92.25 356 VAL A N 1
ATOM 2925 C CA . VAL A 1 356 ? 8.442 -1.372 -17.933 1.00 92.25 356 VAL A CA 1
ATOM 2926 C C . VAL A 1 356 ? 7.499 -0.474 -17.148 1.00 92.25 356 VAL A C 1
ATOM 2928 O O . VAL A 1 356 ? 6.607 -0.959 -16.453 1.00 92.25 356 VAL A O 1
ATOM 2931 N N . LEU A 1 357 ? 7.694 0.838 -17.270 1.00 92.44 357 LEU A N 1
ATOM 2932 C CA . LEU A 1 357 ? 6.851 1.848 -16.641 1.00 92.44 357 LEU A CA 1
ATOM 2933 C C . LEU A 1 357 ? 6.096 2.621 -17.724 1.00 92.44 357 LEU A C 1
ATOM 2935 O O . LEU A 1 357 ? 6.704 3.131 -18.665 1.00 92.44 357 LEU A O 1
ATOM 2939 N N . PHE A 1 358 ? 4.776 2.720 -17.585 1.00 92.31 358 PHE A N 1
ATOM 2940 C CA . PHE A 1 358 ? 3.930 3.533 -18.457 1.00 92.31 358 PHE A CA 1
ATOM 2941 C C . PHE A 1 358 ? 3.465 4.774 -17.712 1.00 92.31 358 PHE A C 1
ATOM 2943 O O . PHE A 1 358 ? 2.873 4.656 -16.645 1.00 92.31 358 PHE A O 1
ATOM 2950 N N . THR A 1 359 ? 3.684 5.953 -18.281 1.00 91.69 359 THR A N 1
ATOM 2951 C CA . THR A 1 359 ? 3.265 7.231 -17.695 1.00 91.69 359 THR A CA 1
ATOM 2952 C C . THR A 1 359 ? 2.566 8.093 -18.742 1.00 91.69 359 THR A C 1
ATOM 2954 O O . THR A 1 359 ? 2.842 7.977 -19.938 1.00 91.69 359 THR A O 1
ATOM 2957 N N . LYS A 1 360 ? 1.649 8.949 -18.284 1.00 91.31 360 LYS A N 1
ATOM 2958 C CA . LYS A 1 360 ? 0.968 9.968 -19.099 1.00 91.31 360 LYS A CA 1
ATOM 2959 C C . LYS A 1 360 ? 1.336 11.402 -18.697 1.00 91.31 360 LYS A C 1
ATOM 2961 O O . LYS A 1 360 ? 0.885 12.342 -19.337 1.00 91.31 360 LYS A O 1
ATOM 2966 N N . ASP A 1 361 ? 2.107 11.565 -17.626 1.00 88.81 361 ASP A N 1
ATOM 2967 C CA . ASP A 1 361 ? 2.293 12.824 -16.900 1.00 88.81 361 ASP A CA 1
ATOM 2968 C C . ASP A 1 361 ? 3.746 13.011 -16.429 1.00 88.81 361 ASP A C 1
ATOM 2970 O O . ASP A 1 361 ? 4.000 13.538 -15.346 1.00 88.81 361 ASP A O 1
ATOM 2974 N N . ASN A 1 362 ? 4.708 12.589 -17.257 1.00 84.88 362 ASN A N 1
ATOM 2975 C CA . ASN A 1 362 ? 6.147 12.695 -16.989 1.00 84.88 362 ASN A CA 1
ATOM 2976 C C . ASN A 1 362 ? 6.539 12.072 -15.638 1.00 84.88 362 ASN A C 1
ATOM 2978 O O . ASN A 1 362 ? 7.172 12.710 -14.802 1.00 84.88 362 ASN A O 1
ATOM 2982 N N . CYS A 1 363 ? 6.133 10.823 -15.420 1.00 85.00 363 CYS A N 1
ATOM 2983 C CA . CYS A 1 363 ? 6.426 10.034 -14.221 1.00 85.00 363 CYS A CA 1
ATOM 2984 C C . CYS A 1 363 ? 5.849 10.595 -12.908 1.00 85.00 363 CYS A C 1
ATOM 2986 O O . CYS A 1 363 ? 6.188 10.076 -11.845 1.00 85.00 363 CYS A O 1
ATOM 2988 N N . LYS A 1 364 ? 4.941 11.587 -12.945 1.00 83.88 364 LYS A N 1
ATOM 2989 C CA . LYS A 1 364 ? 4.177 11.976 -11.745 1.00 83.88 364 LYS A CA 1
ATOM 2990 C C . LYS A 1 364 ? 3.301 10.820 -11.261 1.00 83.88 364 LYS A C 1
ATOM 2992 O O . LYS A 1 364 ? 3.214 10.601 -10.057 1.00 83.88 364 LYS A O 1
ATOM 2997 N N . SER A 1 365 ? 2.721 10.064 -12.190 1.00 85.75 365 SER A N 1
ATOM 2998 C CA . SER A 1 365 ? 2.083 8.771 -11.970 1.00 85.75 365 SER A CA 1
ATOM 2999 C C . SER A 1 365 ? 2.560 7.763 -13.020 1.00 85.75 365 SER A C 1
ATOM 3001 O O . SER A 1 365 ? 2.942 8.117 -14.143 1.00 85.75 365 SER A O 1
ATOM 3003 N N . PHE A 1 366 ? 2.575 6.480 -12.659 1.00 89.25 366 PHE A N 1
ATOM 3004 C CA . PHE A 1 366 ? 2.937 5.428 -13.601 1.00 89.25 366 PHE A CA 1
ATOM 3005 C C . PHE A 1 366 ? 2.283 4.084 -13.282 1.00 89.25 366 PHE A C 1
ATOM 3007 O O . PHE A 1 366 ? 1.885 3.798 -12.156 1.00 89.25 366 PHE A O 1
ATOM 3014 N N . ILE A 1 367 ? 2.220 3.237 -14.307 1.00 88.69 367 ILE A N 1
ATOM 3015 C CA . ILE A 1 367 ? 1.801 1.841 -14.234 1.00 88.69 367 ILE A CA 1
ATOM 3016 C C . ILE A 1 367 ? 3.046 0.976 -14.414 1.00 88.69 367 ILE A C 1
ATOM 3018 O O . ILE A 1 367 ? 3.686 1.025 -15.466 1.00 88.69 367 ILE A O 1
ATOM 3022 N N . ALA A 1 368 ? 3.367 0.163 -13.408 1.00 89.56 368 ALA A N 1
ATOM 3023 C CA . ALA A 1 368 ? 4.416 -0.844 -13.505 1.00 89.56 368 ALA A CA 1
ATOM 3024 C C . ALA A 1 368 ? 3.908 -2.115 -14.210 1.00 89.56 368 ALA A C 1
ATOM 3026 O O . ALA A 1 368 ? 2.837 -2.657 -13.904 1.00 89.56 368 ALA A O 1
ATOM 3027 N N . ALA A 1 369 ? 4.704 -2.612 -15.150 1.00 90.12 369 ALA A N 1
ATOM 3028 C CA . ALA A 1 369 ? 4.411 -3.789 -15.950 1.00 90.12 369 ALA A CA 1
ATOM 3029 C C . ALA A 1 369 ? 5.653 -4.642 -16.175 1.00 90.12 369 ALA A C 1
ATOM 3031 O O . ALA A 1 369 ? 6.780 -4.182 -16.027 1.00 90.12 369 ALA A O 1
ATOM 3032 N N . THR A 1 370 ? 5.439 -5.889 -16.575 1.00 91.00 370 THR A N 1
ATOM 3033 C CA . THR A 1 370 ? 6.516 -6.796 -16.977 1.00 91.00 370 THR A CA 1
ATOM 3034 C C . THR A 1 370 ? 6.267 -7.306 -18.383 1.00 91.00 370 THR A C 1
ATOM 3036 O O . THR A 1 370 ? 5.119 -7.492 -18.795 1.00 91.00 370 THR A O 1
ATOM 3039 N N . ILE A 1 371 ? 7.335 -7.531 -19.138 1.00 91.06 371 ILE A N 1
ATOM 3040 C CA . ILE A 1 371 ? 7.221 -8.159 -20.454 1.00 91.06 371 ILE A CA 1
ATOM 3041 C C . ILE A 1 371 ? 6.859 -9.635 -20.283 1.00 91.06 371 ILE A C 1
ATOM 3043 O O . ILE A 1 371 ? 7.565 -10.373 -19.595 1.00 91.06 371 ILE A O 1
ATOM 3047 N N . VAL A 1 372 ? 5.752 -10.060 -20.899 1.00 88.94 372 VAL A N 1
ATOM 3048 C CA . VAL A 1 372 ? 5.256 -11.451 -20.817 1.00 88.94 372 VAL A CA 1
ATOM 3049 C C . VAL A 1 372 ? 5.720 -12.326 -21.958 1.00 88.94 372 VAL A C 1
ATOM 3051 O O . VAL A 1 372 ? 5.717 -13.549 -21.830 1.00 88.94 372 VAL A O 1
ATOM 3054 N N . ASP A 1 373 ? 6.102 -11.699 -23.060 1.00 86.06 373 ASP A N 1
ATOM 3055 C CA . ASP A 1 373 ? 6.522 -12.387 -24.261 1.00 86.06 373 ASP A CA 1
ATOM 3056 C C . ASP A 1 373 ? 7.407 -11.472 -25.105 1.00 86.06 373 ASP A C 1
ATOM 3058 O O . ASP A 1 373 ? 7.159 -10.265 -25.205 1.00 86.06 373 ASP A O 1
ATOM 3062 N N . ARG A 1 374 ? 8.438 -12.062 -25.708 1.00 86.31 374 ARG A N 1
ATOM 3063 C CA . ARG A 1 374 ? 9.392 -11.385 -26.587 1.00 86.31 374 ARG A CA 1
ATOM 3064 C C . ARG A 1 374 ? 9.324 -12.019 -27.970 1.00 86.31 374 ARG A C 1
ATOM 3066 O O . ARG A 1 374 ? 10.240 -12.722 -28.389 1.00 86.31 374 ARG A O 1
ATOM 3073 N N . ASP A 1 375 ? 8.256 -11.713 -28.692 1.00 87.38 375 ASP A N 1
ATOM 3074 C CA . ASP A 1 375 ? 8.164 -12.041 -30.110 1.00 87.38 375 ASP A CA 1
ATOM 3075 C C . ASP A 1 375 ? 8.893 -10.974 -30.945 1.00 87.38 375 ASP A C 1
ATOM 3077 O O . ASP A 1 375 ? 8.511 -9.801 -30.991 1.00 87.38 375 ASP A O 1
ATOM 3081 N N . VAL A 1 376 ? 9.961 -11.397 -31.623 1.00 88.06 376 VAL A N 1
ATOM 3082 C CA . VAL A 1 376 ? 10.784 -10.559 -32.507 1.00 88.06 376 VAL A CA 1
ATOM 3083 C C . VAL A 1 376 ? 9.961 -9.971 -33.662 1.00 88.06 376 VAL A C 1
ATOM 3085 O O . VAL A 1 376 ? 10.221 -8.838 -34.071 1.00 88.06 376 VAL A O 1
ATOM 3088 N N . ASN A 1 377 ? 8.947 -10.687 -34.153 1.00 88.06 377 ASN A N 1
ATOM 3089 C CA . ASN A 1 377 ? 8.069 -10.229 -35.231 1.00 88.06 377 ASN A CA 1
ATOM 3090 C C . ASN A 1 377 ? 7.079 -9.165 -34.752 1.00 88.06 377 ASN A C 1
ATOM 3092 O O . ASN A 1 377 ? 6.762 -8.222 -35.477 1.00 88.06 377 ASN A O 1
ATOM 3096 N N . LEU A 1 378 ? 6.587 -9.276 -33.517 1.00 87.50 378 LEU A N 1
ATOM 3097 C CA . LEU A 1 378 ? 5.781 -8.211 -32.922 1.00 87.50 378 LEU A CA 1
ATOM 3098 C C . LEU A 1 378 ? 6.647 -6.979 -32.655 1.00 87.50 378 LEU A C 1
ATOM 3100 O O . LEU A 1 378 ? 6.258 -5.866 -33.021 1.00 87.50 378 LEU A O 1
ATOM 3104 N N . LEU A 1 379 ? 7.856 -7.178 -32.123 1.00 88.75 379 LEU A N 1
ATOM 3105 C CA . LEU A 1 379 ? 8.806 -6.100 -31.865 1.00 88.75 379 LEU A CA 1
ATOM 3106 C C . LEU A 1 379 ? 9.219 -5.369 -33.141 1.00 88.75 379 LEU A C 1
ATOM 3108 O O . LEU A 1 379 ? 9.226 -4.145 -33.154 1.00 88.75 379 LEU A O 1
ATOM 3112 N N . SER A 1 380 ? 9.492 -6.056 -34.249 1.00 86.19 380 SER A N 1
ATOM 3113 C CA . SER A 1 380 ? 9.818 -5.379 -35.515 1.00 86.19 380 SER A CA 1
ATOM 3114 C C . SER A 1 380 ? 8.680 -4.469 -36.012 1.00 86.19 380 SER A C 1
ATOM 3116 O O . SER A 1 380 ? 8.936 -3.432 -36.628 1.00 86.19 380 SER A O 1
ATOM 3118 N N . ASN A 1 381 ? 7.436 -4.784 -35.638 1.00 86.94 381 ASN A N 1
ATOM 3119 C CA . ASN A 1 381 ? 6.233 -3.999 -35.919 1.00 86.94 381 ASN A CA 1
ATOM 3120 C C . ASN A 1 381 ? 5.884 -2.957 -34.835 1.00 86.94 381 ASN A C 1
ATOM 3122 O O . ASN A 1 381 ? 4.820 -2.333 -34.884 1.00 86.94 381 ASN A O 1
ATOM 3126 N N . GLY A 1 382 ? 6.757 -2.739 -33.848 1.00 87.88 382 GLY A N 1
ATOM 3127 C CA . GLY A 1 382 ? 6.506 -1.787 -32.764 1.00 87.88 382 GLY A CA 1
ATOM 3128 C C . GLY A 1 382 ? 5.536 -2.286 -31.697 1.00 87.88 382 GLY A C 1
ATOM 3129 O O . GLY A 1 382 ? 5.029 -1.469 -30.936 1.00 87.88 382 GLY A O 1
ATOM 3130 N N . LYS A 1 383 ? 5.243 -3.586 -31.642 1.00 89.88 383 LYS A N 1
ATOM 3131 C CA . LYS A 1 383 ? 4.312 -4.188 -30.681 1.00 89.88 383 LYS A CA 1
ATOM 3132 C C . LYS A 1 383 ? 5.070 -4.952 -29.602 1.00 89.88 383 LYS A C 1
ATOM 3134 O O . LYS A 1 383 ? 6.027 -5.660 -29.893 1.00 89.88 383 LYS A O 1
ATOM 3139 N N . VAL A 1 384 ? 4.619 -4.826 -28.358 1.00 87.25 384 VAL A N 1
ATOM 3140 C CA . VAL A 1 384 ? 5.220 -5.485 -27.193 1.00 87.25 384 VAL A CA 1
ATOM 3141 C C . VAL A 1 384 ? 4.123 -6.138 -26.357 1.00 87.25 384 VAL A C 1
ATOM 3143 O O . VAL A 1 384 ? 3.169 -5.467 -25.964 1.00 87.25 384 VAL A O 1
ATOM 3146 N N . GLY A 1 385 ? 4.254 -7.431 -26.056 1.00 81.50 385 GLY A N 1
ATOM 3147 C CA . GLY A 1 385 ? 3.377 -8.118 -25.108 1.00 81.50 385 GLY A CA 1
ATOM 3148 C C . GLY A 1 385 ? 3.788 -7.805 -23.670 1.00 81.50 385 GLY A C 1
ATOM 3149 O O . GLY A 1 385 ? 4.883 -8.167 -23.238 1.00 81.50 385 GLY A O 1
ATOM 3150 N N . SER A 1 386 ? 2.921 -7.148 -22.899 1.00 76.19 386 SER A N 1
ATOM 3151 C CA . SER A 1 386 ? 3.214 -6.794 -21.502 1.00 76.19 386 SER A CA 1
ATOM 3152 C C . SER A 1 386 ? 2.062 -7.161 -20.572 1.00 76.19 386 SER A C 1
ATOM 3154 O O . SER A 1 386 ? 0.903 -6.970 -20.921 1.00 76.19 386 SER A O 1
ATOM 3156 N N . ALA A 1 387 ? 2.360 -7.670 -19.379 1.00 74.88 387 ALA A N 1
ATOM 3157 C CA . ALA A 1 387 ? 1.384 -7.781 -18.302 1.00 74.88 387 ALA A CA 1
ATOM 3158 C C . ALA A 1 387 ? 1.630 -6.660 -17.309 1.00 74.88 387 ALA A C 1
ATOM 3160 O O . ALA A 1 387 ? 2.650 -6.624 -16.612 1.00 74.88 387 ALA A O 1
ATOM 3161 N N . CYS A 1 388 ? 0.675 -5.745 -17.228 1.00 64.00 388 CYS A N 1
ATOM 3162 C CA . CYS A 1 388 ? 0.656 -4.789 -16.141 1.00 64.00 388 CYS A CA 1
ATOM 3163 C C . CYS A 1 388 ? 0.163 -5.498 -14.889 1.00 64.00 388 CYS A C 1
ATOM 3165 O O . CYS A 1 388 ? -0.919 -6.085 -14.884 1.00 64.00 388 CYS A O 1
ATOM 3167 N N . ARG A 1 389 ? 0.919 -5.368 -13.800 1.00 54.38 389 ARG A N 1
ATOM 3168 C CA . ARG A 1 389 ? 0.481 -5.860 -12.489 1.00 54.38 389 ARG A CA 1
ATOM 3169 C C . ARG A 1 389 ? -0.704 -5.043 -11.943 1.00 54.38 389 ARG A C 1
ATOM 3171 O O . ARG A 1 389 ? -1.389 -5.494 -11.038 1.00 54.38 389 ARG A O 1
ATOM 3178 N N . LEU A 1 390 ? -0.972 -3.881 -12.551 1.00 41.00 390 LEU A N 1
ATOM 3179 C CA . LEU A 1 390 ? -2.035 -2.934 -12.201 1.00 41.00 390 LEU A CA 1
ATOM 3180 C C . LEU A 1 390 ? -3.202 -2.864 -13.211 1.00 41.00 390 LEU A C 1
ATOM 3182 O O . LEU A 1 390 ? -4.210 -2.237 -12.902 1.00 41.00 390 LEU A O 1
ATOM 3186 N N . LEU A 1 391 ? -3.138 -3.503 -14.395 1.00 31.27 391 LEU A N 1
ATOM 3187 C CA . LEU A 1 391 ? -4.248 -3.407 -15.376 1.00 31.27 391 LEU A CA 1
ATOM 3188 C C . LEU A 1 391 ? -5.494 -4.219 -15.003 1.00 31.27 391 LEU A C 1
ATOM 3190 O O . LEU A 1 391 ? -6.498 -4.127 -15.704 1.00 31.27 391 LEU A O 1
ATOM 3194 N N . PHE A 1 392 ? -5.469 -4.956 -13.894 1.00 33.19 392 PHE A N 1
ATOM 3195 C CA . PHE A 1 392 ? -6.690 -5.535 -13.335 1.00 33.19 392 PHE A CA 1
ATOM 3196 C C . PHE A 1 392 ? -7.404 -4.606 -12.343 1.00 33.19 392 PHE A C 1
ATOM 3198 O O . PHE A 1 392 ? -8.512 -4.931 -11.943 1.00 33.19 392 PHE A O 1
ATOM 3205 N N . TYR A 1 393 ? -6.834 -3.437 -12.009 1.00 33.38 393 TYR A N 1
ATOM 3206 C CA . TYR A 1 393 ? -7.407 -2.518 -11.014 1.00 33.38 393 TYR A CA 1
ATOM 3207 C C . TYR A 1 393 ? -8.008 -1.221 -11.569 1.00 33.38 393 TYR A C 1
ATOM 3209 O O . TYR A 1 393 ? -8.713 -0.542 -10.839 1.00 33.38 393 TYR A O 1
ATOM 3217 N N . TYR A 1 394 ? -7.813 -0.876 -12.844 1.00 27.11 394 TYR A N 1
ATOM 3218 C CA . TYR A 1 394 ? -8.427 0.327 -13.423 1.00 27.11 394 TYR A CA 1
ATOM 3219 C C . TYR A 1 394 ? -8.852 0.094 -14.875 1.00 27.11 394 TYR A C 1
ATOM 3221 O O . TYR A 1 394 ? -8.107 0.356 -15.821 1.00 27.11 394 TYR A O 1
ATOM 3229 N N . LYS A 1 395 ? -10.074 -0.426 -15.039 1.00 24.00 395 LYS A N 1
ATOM 3230 C CA . LYS A 1 395 ? -10.926 -0.197 -16.216 1.00 24.00 395 LYS A CA 1
ATOM 3231 C C . LYS A 1 395 ? -12.383 -0.560 -15.899 1.00 24.00 395 LYS A C 1
ATOM 3233 O O . LYS A 1 395 ? -12.838 -1.674 -16.164 1.00 24.00 395 LYS A O 1
ATOM 3238 N N . LYS A 1 396 ? -13.119 0.416 -15.378 1.00 28.77 396 LYS A N 1
ATOM 3239 C CA . LYS A 1 396 ? -14.344 0.891 -16.020 1.00 28.77 396 LYS A CA 1
ATOM 3240 C C . LYS A 1 396 ? -14.343 2.405 -15.976 1.00 28.77 396 LYS A C 1
ATOM 3242 O O . LYS A 1 396 ? -14.031 2.928 -14.889 1.00 28.77 396 LYS A O 1
#

Foldseek 3Di:
DDDDDDDDDDDDDDDDDDDDDDDDDDDPPPPVVVVVVVVVLQADPPVNLVCLLPDQLQCNLVSCVVNVNRVLNQLQDQDPQQLSLLSVLSSLLSLLPYPPVLSSLQSLVSSLVHCNLVNNLVCLLCVLVDPDCVSHVVCVVPVQSSLVSNLSNLLSCCVAPLVSSLPRNLVSLCCCLPPSQVSNCVRPVDHHDPVSNVSSVVSNVSSVVLVVVVVVVQVCCVPPVDADDLPDDDSHQLSNDDPFDDLCLQEPDDQDAHDDCPDDDQPDPSSVCNNVSSVVSCVVRVQVSQQLVCCVVPVPDPDGGSDDDFPDKDFDAWDAAPNAIATKIAGPCVRVVCQLVDPLVPDPPLDFQDWDWDDDDSSNDTFIKTFHDRDSVCSNRRITTIHTPCPVPDDD

Radius of gyration: 29.68 Å; chains: 1; bounding box: 72×71×106 Å

Sequence (396 aa):
MFSSRGATGPNRCQKPRSNYGVIQPIRQSGEEKSRDYKQRTKYIPFKTLEDIARGDAQDALQKINNRREAFMNIVGSPIDKHDIFVLVIEILSKVSSSPFVELKCKLILDVCNSDFIPNLRNYLTDLPYVNNKKNNNLYWNDQDTFWKNFITFFGELVTIAPSVASKKCRALIDSVSKTCLEFLNQNHAFELSQEYTLKLDEIRNEMTTFSNKYQAQVDSYRNRGEHINQDMPPPENFRILSIVPTRDDLMDSTPFVRPNIVQGAYNDVEHYLDVQFRLLREDCFGPIRDGIKQFLREPNKRKYDNVRIFHNVKFICPYVANLKMGAVVQIDLKSNRHFKKINWAHNKRFLFGSLVLFTKDNCKSFIAATIVDRDVNLLSNGKVGSACRLLFYYKK

Organism: Trichoplusia ni (NCBI:txid7111)